Protein AF-0000000068498223 (afdb_homodimer)

Secondary structure (DSSP, 8-state):
-EEEEEEEEEEEETTEEEEEEEEEEEEE-TT-EEEEE-STTSSHHHHHHHHHTSS--SEEEEEETTEE-TT--HHHHHHTTEEEE-SSPPP-TT-BHHHHHHHHHSS---HHHHHHHHHHTT--HHHHTTSBSSTTS-HHHHHHHHHHHHHTS--SEEEEESTTTT--HHHHHHHHHHHHHHHHH---EEEEE---HHHHTT-SEEEEEETTEEEEEEEHHHHHHHHHHHHHSTHHHHHTT-/-EEEEEEEEEEEETTEEEEEEEEEEEEE-TT-EEEEE-STTSSHHHHHHHHHTSS--SEEEEEETTEE-TT--HHHHHHTTEEEE-SSPPP-TT-BHHHHHHHHHSS---HHHHHHHHHHTT--HHHHHTSBSSTTS-HHHHHHHHHHHHHTS--SEEEEESTTTT--HHHHHHHHHHHHHHHHH---EEEEE---HHHHTT-SEEEEEETTEEEEEEEHHHHHHHHHHHHHSTHHHHHTT-

Organism: Clostridioides difficile (strain 630) (NCBI:txid272563)

Radius of gyration: 23.82 Å; Cα contacts (8 Å, |Δi|>4): 983; chains: 2; bounding box: 59×61×57 Å

InterPro domains:
  IPR003439 ABC transporter-like, ATP-binding domain [PF00005] (22-164)
  IPR003439 ABC transporter-like, ATP-binding domain [PS50893] (2-236)
  IPR003593 AAA+ ATPase domain [SM00382] (30-213)
  IPR017871 ABC transporter-like, conserved site [PS00211] (137-151)
  IPR027417 P-loop containing nucleoside triphosphate hydrolase [G3DSA:3.40.50.300] (1-233)
  IPR027417 P-loop containing nucleoside triphosphate hydrolase [SSF52540] (2-225)
  IPR051120 ABC Transporter, Amino Acid and LPS Transport [PTHR45772] (11-223)

Solvent-accessible surface area (backbone atoms only — not comparable to full-atom values): 24951 Å² total; per-residue (Å²): 74,43,36,36,42,48,26,22,30,63,44,82,48,98,93,34,80,45,73,43,32,53,59,34,64,47,77,42,57,68,36,36,36,35,29,40,31,54,53,79,86,11,33,67,67,54,51,53,32,40,74,50,34,78,40,77,65,68,40,61,42,35,29,49,68,85,39,78,48,63,84,44,49,43,67,56,39,38,75,69,17,46,42,78,36,57,74,72,60,84,70,43,84,92,36,29,41,48,56,49,38,25,59,45,43,70,46,92,63,54,71,64,57,54,28,47,41,32,40,40,38,52,38,68,26,82,77,41,36,79,33,54,42,35,86,86,44,52,73,39,54,45,42,33,49,48,50,30,30,56,70,47,30,85,46,51,32,39,38,32,36,41,77,62,60,77,50,31,49,58,38,42,30,33,36,53,49,38,54,52,48,48,48,72,72,38,71,32,19,35,38,34,33,46,67,47,65,74,61,51,69,67,23,54,27,34,34,31,28,42,81,13,26,76,74,46,73,40,41,27,84,66,42,49,60,56,52,49,32,65,23,58,67,62,43,63,65,56,54,73,69,98,74,45,36,35,41,48,27,22,30,64,43,83,49,97,92,34,80,46,74,43,32,53,58,34,63,48,77,44,57,68,36,34,36,35,28,40,32,53,52,81,86,10,33,67,69,54,52,52,32,40,74,50,34,78,41,76,65,70,39,60,41,34,29,50,68,86,38,78,48,62,83,46,48,41,66,56,39,38,75,70,17,44,42,78,37,55,75,72,62,85,69,42,84,92,35,30,40,46,56,49,38,26,60,44,43,73,46,92,61,53,70,64,58,54,28,48,41,32,39,41,37,52,38,68,25,83,76,42,37,80,32,55,43,36,87,87,43,52,72,37,53,45,42,35,51,47,50,29,29,55,69,47,31,87,45,52,33,39,36,31,36,41,77,62,60,78,50,32,49,56,37,40,30,32,35,54,49,39,54,52,48,49,49,73,73,41,69,32,20,37,37,35,35,48,66,48,67,75,60,50,69,66,23,54,26,36,34,31,28,43,81,13,25,75,73,44,73,41,41,27,83,66,42,49,60,56,52,49,33,67,24,59,68,64,43,63,63,56,54,72,70,98

Sequence (484 aa):
MLEIKNLSFNVESNNEELGIINDVSLSFERGKLIVITGPNGGGKSTIAKLIMGIEKATSGQIILDGEDITNLSITERAKKGIGYAFQQPPRIKGMTVENLLTLAHGKPLSTDVCCQYLTDVGLCSKDYLNREVDNSLSGGEMKRIEIATLFARDLKVSIFDEPEAGIDLWSFGKLNESFKKIHEESNQTIIIISHQERILELADEIIVLQDGSVKSHGTKEAILPEIMCQVNSSCELMKDMNMLEIKNLSFNVESNNEELGIINDVSLSFERGKLIVITGPNGGGKSTIAKLIMGIEKATSGQIILDGEDITNLSITERAKKGIGYAFQQPPRIKGMTVENLLTLAHGKPLSTDVCCQYLTDVGLCSKDYLNREVDNSLSGGEMKRIEIATLFARDLKVSIFDEPEAGIDLWSFGKLNESFKKIHEESNQTIIIISHQERILELADEIIVLQDGSVKSHGTKEAILPEIMCQVNSSCELMKDMN

Nearest PDB structures (foldseek):
  4yer-assembly1_A  TM=8.669E-01  e=8.489E-19  Thermotoga maritima MSB8
  4hlu-assembly2_B  TM=8.371E-01  e=6.652E-19  Thermotoga maritima MSB8
  1vpl-assembly1_A-2  TM=8.058E-01  e=7.070E-19  Thermotoga maritima MSB8
  4rvc-assembly1_A  TM=8.492E-01  e=5.976E-18  Geobacillus kaustophilus GBlys
  2yz2-assembly1_A  TM=8.210E-01  e=9.734E-18  Thermotoga maritima MSB8

Structure (mmCIF, N/CA/C/O backbone):
data_AF-0000000068498223-model_v1
#
loop_
_entity.id
_entity.type
_entity.pdbx_description
1 polymer 'ABC-type transport system, ATP-binding protein'
#
loop_
_atom_site.group_PDB
_atom_site.id
_atom_site.type_symbol
_atom_site.label_atom_id
_atom_site.label_alt_id
_atom_site.label_comp_id
_atom_site.label_asym_id
_atom_site.label_entity_id
_atom_site.label_seq_id
_atom_site.pdbx_PDB_ins_code
_atom_site.Cartn_x
_atom_site.Cartn_y
_atom_site.Cartn_z
_atom_site.occupancy
_atom_site.B_iso_or_equiv
_atom_site.auth_seq_id
_atom_site.auth_comp_id
_atom_site.auth_asym_id
_atom_site.auth_atom_id
_atom_site.pdbx_PDB_model_num
ATOM 1 N N . MET A 1 1 ? -5.566 23.609 19 1 89.88 1 MET A N 1
ATOM 2 C CA . MET A 1 1 ? -6.379 22.391 19 1 89.88 1 MET A CA 1
ATOM 3 C C . MET A 1 1 ? -7.328 22.375 17.797 1 89.88 1 MET A C 1
ATOM 5 O O . MET A 1 1 ? -7.848 23.422 17.406 1 89.88 1 MET A O 1
ATOM 9 N N . LEU A 1 2 ? -7.445 21.266 17.094 1 96.81 2 LEU A N 1
ATOM 10 C CA . LEU A 1 2 ? -8.375 21.094 15.992 1 96.81 2 LEU A CA 1
ATOM 11 C C . LEU A 1 2 ? -9.609 20.312 16.438 1 96.81 2 LEU A C 1
ATOM 13 O O . LEU A 1 2 ? -9.492 19.266 17.078 1 96.81 2 LEU A O 1
ATOM 17 N N . GLU A 1 3 ? -10.805 20.906 16.125 1 97.5 3 GLU A N 1
ATOM 18 C CA . GLU A 1 3 ? -12.062 20.25 16.484 1 97.5 3 GLU A CA 1
ATOM 19 C C . GLU A 1 3 ? -13.023 20.203 15.305 1 97.5 3 GLU A C 1
ATOM 21 O O . GLU A 1 3 ? -13.133 21.172 14.555 1 97.5 3 GLU A O 1
ATOM 26 N N . ILE A 1 4 ? -13.602 19.078 15.172 1 97.44 4 ILE A N 1
ATOM 27 C CA . ILE A 1 4 ? -14.672 18.875 14.211 1 97.44 4 ILE A CA 1
ATOM 28 C C . ILE A 1 4 ? -15.992 18.656 14.938 1 97.44 4 ILE A C 1
ATOM 30 O O . ILE A 1 4 ? -16.078 17.766 15.797 1 97.44 4 ILE A O 1
ATOM 34 N N . LYS A 1 5 ? -17.016 19.438 14.586 1 97.62 5 LYS A N 1
ATOM 35 C CA . LYS A 1 5 ? -18.297 19.344 15.273 1 97.62 5 LYS A CA 1
ATOM 36 C C . LYS A 1 5 ? -19.422 19 14.289 1 97.62 5 LYS A C 1
ATOM 38 O O . LYS A 1 5 ? -19.781 19.828 13.445 1 97.62 5 LYS A O 1
ATOM 43 N N . ASN A 1 6 ? -20 17.828 14.539 1 97.75 6 ASN A N 1
ATOM 44 C CA . ASN A 1 6 ? -21.188 17.375 13.797 1 97.75 6 ASN A CA 1
ATOM 45 C C . ASN A 1 6 ? -21 17.594 12.297 1 97.75 6 ASN A C 1
ATOM 47 O O . ASN A 1 6 ? -21.875 18.156 11.633 1 97.75 6 ASN A O 1
ATOM 51 N N . LEU A 1 7 ? -19.922 17.203 11.836 1 97.25 7 LEU A N 1
ATOM 52 C CA . LEU A 1 7 ? -19.562 17.422 10.438 1 97.25 7 LEU A CA 1
ATOM 53 C C . LEU A 1 7 ? -20.25 16.391 9.531 1 97.25 7 LEU A C 1
ATOM 55 O O . LEU A 1 7 ? -20.25 15.195 9.828 1 97.25 7 LEU A O 1
ATOM 59 N N . SER A 1 8 ? -20.859 16.859 8.484 1 97.19 8 SER A N 1
ATOM 60 C CA . SER A 1 8 ? -21.484 16 7.48 1 97.19 8 SER A CA 1
ATOM 61 C C . SER A 1 8 ? -21.078 16.422 6.066 1 97.19 8 SER A C 1
ATOM 63 O O . SER A 1 8 ? -20.797 17.594 5.824 1 97.19 8 SER A O 1
ATOM 65 N N . PHE A 1 9 ? -20.969 15.531 5.203 1 96.81 9 PHE A N 1
ATOM 66 C CA . PHE A 1 9 ? -20.641 15.766 3.803 1 96.81 9 PHE A CA 1
ATOM 67 C C . PHE A 1 9 ? -21.406 14.812 2.898 1 96.81 9 PHE A C 1
ATOM 69 O O . PHE A 1 9 ? -21.25 13.594 2.994 1 96.81 9 PHE A O 1
ATOM 76 N N . ASN A 1 10 ? -22.156 15.359 2.08 1 93.94 10 ASN A N 1
ATOM 77 C CA . ASN A 1 10 ? -22.984 14.617 1.13 1 93.94 10 ASN A CA 1
ATOM 78 C C . ASN A 1 10 ? -22.656 14.992 -0.312 1 93.94 10 ASN A C 1
ATOM 80 O O . ASN A 1 10 ? -22.281 16.125 -0.591 1 93.94 10 ASN A O 1
ATOM 84 N N . VAL A 1 11 ? -22.672 13.969 -1.134 1 89 11 VAL A N 1
ATOM 85 C CA . VAL A 1 11 ? -22.453 14.211 -2.555 1 89 11 VAL A CA 1
ATOM 86 C C . VAL A 1 11 ? -23.719 13.852 -3.342 1 89 11 VAL A C 1
ATOM 88 O O . VAL A 1 11 ? -24.438 12.93 -2.971 1 89 11 VAL A O 1
ATOM 91 N N . GLU A 1 12 ? -23.922 14.633 -4.383 1 82.19 12 GLU A N 1
ATOM 92 C CA . GLU A 1 12 ? -25.078 14.344 -5.242 1 82.19 12 GLU A CA 1
ATOM 93 C C . GLU A 1 12 ? -24.719 13.328 -6.32 1 82.19 12 GLU A C 1
ATOM 95 O O . GLU A 1 12 ? -23.734 13.5 -7.039 1 82.19 12 GLU A O 1
ATOM 100 N N . SER A 1 13 ? -25.156 12.172 -6.23 1 74 13 SER A N 1
ATOM 101 C CA . SER A 1 13 ? -25 11.164 -7.27 1 74 13 SER A CA 1
ATOM 102 C C . SER A 1 13 ? -26.344 10.703 -7.805 1 74 13 SER A C 1
ATOM 104 O O . SER A 1 13 ? -27.172 10.195 -7.051 1 74 13 SER A O 1
ATOM 106 N N . ASN A 1 14 ? -26.406 10.625 -9.188 1 73.12 14 ASN A N 1
ATOM 107 C CA . ASN A 1 14 ? -27.625 10.188 -9.875 1 73.12 14 ASN A CA 1
ATOM 108 C C . ASN A 1 14 ? -28.875 10.703 -9.18 1 73.12 14 ASN A C 1
ATOM 110 O O . ASN A 1 14 ? -29.797 9.938 -8.898 1 73.12 14 ASN A O 1
ATOM 114 N N . ASN A 1 15 ? -28.938 11.961 -8.734 1 75.25 15 ASN A N 1
ATOM 115 C CA . ASN A 1 15 ? -30.094 12.656 -8.164 1 75.25 15 ASN A CA 1
ATOM 116 C C . ASN A 1 15 ? -30.359 12.195 -6.734 1 75.25 15 ASN A C 1
ATOM 118 O O . ASN A 1 15 ? -31.5 12.273 -6.258 1 75.25 15 ASN A O 1
ATOM 122 N N . GLU A 1 16 ? -29.516 11.375 -6.254 1 79.06 16 GLU A N 1
ATOM 123 C CA . GLU A 1 16 ? -29.625 10.992 -4.852 1 79.06 16 GLU A CA 1
ATOM 124 C C . GLU A 1 16 ? -28.438 11.5 -4.047 1 79.06 16 GLU A C 1
ATOM 126 O O . GLU A 1 16 ? -27.328 11.648 -4.586 1 79.06 16 GLU A O 1
ATOM 131 N N . GLU A 1 17 ? -28.844 11.906 -2.854 1 82.44 17 GLU A N 1
ATOM 132 C CA . GLU A 1 17 ? -27.781 12.359 -1.951 1 82.44 17 GLU A CA 1
ATOM 133 C C . GLU A 1 17 ? -27.125 11.188 -1.235 1 82.44 17 GLU A C 1
ATOM 135 O O . GLU A 1 17 ? -27.797 10.383 -0.586 1 82.44 17 GLU A O 1
ATOM 140 N N . LEU A 1 18 ? -25.844 10.977 -1.566 1 85.06 18 LEU A N 1
ATOM 141 C CA . LEU A 1 18 ? -25.078 9.938 -0.892 1 85.06 18 LEU A CA 1
ATOM 142 C C . LEU A 1 18 ? -24.234 10.523 0.236 1 85.06 18 LEU A C 1
ATOM 144 O O . LEU A 1 18 ? -23.438 11.438 0.009 1 85.06 18 LEU A O 1
ATOM 148 N N . GLY A 1 19 ? -24.531 10.109 1.502 1 89.88 19 GLY A N 1
ATOM 149 C CA . GLY A 1 19 ? -23.781 10.57 2.66 1 89.88 19 GLY A CA 1
ATOM 150 C C . GLY A 1 19 ? -22.438 9.891 2.816 1 89.88 19 GLY A C 1
ATOM 151 O O . GLY A 1 19 ? -22.359 8.68 3.041 1 89.88 19 GLY A O 1
ATOM 152 N N . ILE A 1 20 ? -21.391 10.68 2.658 1 92.25 20 ILE A N 1
ATOM 153 C CA . ILE A 1 20 ? -20.047 10.141 2.787 1 92.25 20 ILE A CA 1
ATOM 154 C C . ILE A 1 20 ? -19.562 10.289 4.227 1 92.25 20 ILE A C 1
ATOM 156 O O . ILE A 1 20 ? -18.969 9.367 4.793 1 92.25 20 ILE A O 1
ATOM 160 N N . ILE A 1 21 ? -19.766 11.43 4.805 1 96.38 21 ILE A N 1
ATOM 161 C CA . ILE A 1 21 ? -19.516 11.703 6.215 1 96.38 21 ILE A CA 1
ATOM 162 C C . ILE A 1 21 ? -20.828 12.031 6.922 1 96.38 21 ILE A C 1
ATOM 164 O O . ILE A 1 21 ? -21.594 12.883 6.457 1 96.38 21 ILE A O 1
ATOM 168 N N . ASN A 1 22 ? -21.047 11.344 8.055 1 96.38 22 ASN A N 1
ATOM 169 C CA . ASN A 1 22 ? -22.344 11.469 8.719 1 96.38 22 ASN A CA 1
ATOM 170 C C . ASN A 1 22 ? -22.172 11.922 10.172 1 96.38 22 ASN A C 1
ATOM 172 O O . ASN A 1 22 ? -21.984 11.102 11.062 1 96.38 22 ASN A O 1
ATOM 176 N N . ASP A 1 23 ? -22.312 13.211 10.359 1 96.44 23 ASP A N 1
ATOM 177 C CA . ASP A 1 23 ? -22.391 13.805 11.688 1 96.44 23 ASP A CA 1
ATOM 178 C C . ASP A 1 23 ? -21.203 13.391 12.547 1 96.44 23 ASP A C 1
ATOM 180 O O . ASP A 1 23 ? -21.375 12.883 13.656 1 96.44 23 ASP A O 1
ATOM 184 N N . VAL A 1 24 ? -20.078 13.648 12.062 1 97.25 24 VAL A N 1
ATOM 185 C CA . VAL A 1 24 ? -18.859 13.227 12.734 1 97.25 24 VAL A CA 1
ATOM 186 C C . VAL A 1 24 ? -18.344 14.344 13.633 1 97.25 24 VAL A C 1
ATOM 188 O O . VAL A 1 24 ? -18.25 15.5 13.203 1 97.25 24 VAL A O 1
ATOM 191 N N . SER A 1 25 ? -18.125 14.031 14.859 1 97.81 25 SER A N 1
ATOM 192 C CA . SER A 1 25 ? -17.469 14.938 15.797 1 97.81 25 SER A CA 1
ATOM 193 C C . SER A 1 25 ? -16.156 14.344 16.312 1 97.81 25 SER A C 1
ATOM 195 O O . SER A 1 25 ? -16.125 13.203 16.781 1 97.81 25 SER A O 1
ATOM 197 N N . LEU A 1 26 ? -15.117 15.094 16.156 1 97.31 26 LEU A N 1
ATOM 198 C CA . LEU A 1 26 ? -13.789 14.648 16.547 1 97.31 26 LEU A CA 1
ATOM 199 C C . LEU A 1 26 ? -12.992 15.789 17.172 1 97.31 26 LEU A C 1
ATOM 201 O O . LEU A 1 26 ? -13.203 16.953 16.828 1 97.31 26 LEU A O 1
ATOM 205 N N . SER A 1 27 ? -12.141 15.445 18.031 1 95.69 27 SER A N 1
ATOM 206 C CA . SER A 1 27 ? -11.188 16.391 18.609 1 95.69 27 SER A CA 1
ATOM 207 C C . SER A 1 27 ? -9.758 15.906 18.453 1 95.69 27 SER A C 1
ATOM 209 O O . SER A 1 27 ? -9.469 14.734 18.703 1 95.69 27 SER A O 1
ATOM 211 N N . PHE A 1 28 ? -8.93 16.75 18.031 1 97.06 28 PHE A N 1
ATOM 212 C CA . PHE A 1 28 ? -7.504 16.484 17.859 1 97.06 28 PHE A CA 1
ATOM 213 C C . PHE A 1 28 ? -6.676 17.344 18.812 1 97.06 28 PHE A C 1
ATOM 215 O O . PHE A 1 28 ? -6.559 18.547 18.609 1 97.06 28 PHE A O 1
ATOM 222 N N . GLU A 1 29 ? -6.094 16.703 19.75 1 94.44 29 GLU A N 1
ATOM 223 C CA . GLU A 1 29 ? -5.344 17.453 20.75 1 94.44 29 GLU A CA 1
ATOM 224 C C . GLU A 1 29 ? -4.004 17.922 20.203 1 94.44 29 GLU A C 1
ATOM 226 O O . GLU A 1 29 ? -3.367 17.234 19.406 1 94.44 29 GLU A O 1
ATOM 231 N N . ARG A 1 30 ? -3.59 19.031 20.734 1 93.94 30 ARG A N 1
ATOM 232 C CA . ARG A 1 30 ? -2.316 19.609 20.312 1 93.94 30 ARG A CA 1
ATOM 233 C C . ARG A 1 30 ? -1.152 18.703 20.672 1 93.94 30 ARG A C 1
ATOM 235 O O . ARG A 1 30 ? -1.126 18.125 21.766 1 93.94 30 ARG A O 1
ATOM 242 N N . GLY A 1 31 ? -0.27 18.562 19.719 1 94.88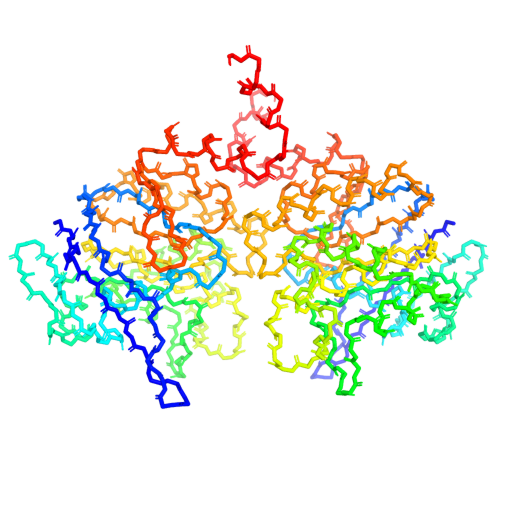 31 GLY A N 1
ATOM 243 C CA . GLY A 1 31 ? 0.96 17.844 19.984 1 94.88 31 GLY A CA 1
ATOM 244 C C . GLY A 1 31 ? 0.792 16.328 19.906 1 94.88 31 GLY A C 1
ATOM 245 O O . GLY A 1 31 ? 1.743 15.586 20.141 1 94.88 31 GLY A O 1
ATOM 246 N N . LYS A 1 32 ? -0.347 15.867 19.594 1 97.12 32 LYS A N 1
ATOM 247 C CA . LYS A 1 32 ? -0.586 14.43 19.531 1 97.12 32 LYS A CA 1
ATOM 248 C C . LYS A 1 32 ? -0.487 13.914 18.109 1 97.12 32 LYS A C 1
ATOM 250 O O . LYS A 1 32 ? -0.678 14.672 17.156 1 97.12 32 LYS A O 1
ATOM 255 N N . LEU A 1 33 ? -0.086 12.719 18.016 1 98.06 33 LEU A N 1
ATOM 256 C CA . LEU A 1 33 ? -0.136 11.984 16.75 1 98.06 33 LEU A CA 1
ATOM 257 C C . LEU A 1 33 ? -1.364 11.078 16.703 1 98.06 33 LEU A C 1
ATOM 259 O O . LEU A 1 33 ? -1.48 10.141 17.484 1 98.06 33 LEU A O 1
ATOM 263 N N . ILE A 1 34 ? -2.264 11.422 15.812 1 98.38 34 ILE A N 1
ATOM 264 C CA . ILE A 1 34 ? -3.514 10.68 15.688 1 98.38 34 ILE A CA 1
ATOM 265 C C . ILE A 1 34 ? -3.539 9.945 14.352 1 98.38 34 ILE A C 1
ATOM 267 O O . ILE A 1 34 ? -3.23 10.523 13.305 1 98.38 34 ILE A O 1
ATOM 271 N N . VAL A 1 35 ? -3.873 8.711 14.359 1 98.25 35 VAL A N 1
ATOM 272 C CA . VAL A 1 35 ? -4 7.938 13.133 1 98.25 35 VAL A CA 1
ATOM 273 C C . VAL A 1 35 ? -5.469 7.613 12.867 1 98.25 35 VAL A C 1
ATOM 275 O O . VAL A 1 35 ? -6.184 7.172 13.773 1 98.25 35 VAL A O 1
ATOM 278 N N . ILE A 1 36 ? -5.91 7.938 11.711 1 97.81 36 ILE A N 1
ATOM 279 C CA . ILE A 1 36 ? -7.246 7.574 11.25 1 97.81 36 ILE A CA 1
ATOM 280 C C . ILE A 1 36 ? -7.168 6.328 10.367 1 97.81 36 ILE A C 1
ATOM 282 O O . ILE A 1 36 ? -6.41 6.293 9.398 1 97.81 36 ILE A O 1
ATOM 286 N N . THR A 1 37 ? -7.902 5.336 10.75 1 96.88 37 THR A N 1
ATOM 287 C CA . THR A 1 37 ? -7.941 4.09 9.992 1 96.88 37 THR A CA 1
ATOM 288 C C . THR A 1 37 ? -9.375 3.598 9.836 1 96.88 37 THR A C 1
ATOM 290 O O . THR A 1 37 ? -10.32 4.27 10.266 1 96.88 37 THR A O 1
ATOM 293 N N . GLY A 1 38 ? -9.539 2.479 9.102 1 94.06 38 GLY A N 1
ATOM 294 C CA . GLY A 1 38 ? -10.852 1.934 8.789 1 94.06 38 GLY A CA 1
ATOM 295 C C . GLY A 1 38 ? -10.938 1.349 7.395 1 94.06 38 GLY A C 1
ATOM 296 O O . GLY A 1 38 ? -9.984 1.443 6.617 1 94.06 38 GLY A O 1
ATOM 297 N N . PRO A 1 39 ? -12.07 0.748 7.117 1 89.62 39 PRO A N 1
ATOM 298 C CA . PRO A 1 39 ? -12.219 0.116 5.805 1 89.62 39 PRO A CA 1
ATOM 299 C C . PRO A 1 39 ? -12.242 1.128 4.664 1 89.62 39 PRO A C 1
ATOM 301 O O . PRO A 1 39 ? -12.5 2.314 4.887 1 89.62 39 PRO A O 1
ATOM 304 N N . ASN A 1 40 ? -11.938 0.613 3.504 1 85.25 40 ASN A N 1
ATOM 305 C CA . ASN A 1 40 ? -12.008 1.476 2.33 1 85.25 40 ASN A CA 1
ATOM 306 C C . ASN A 1 40 ? -13.414 2.051 2.143 1 85.25 40 ASN A C 1
ATOM 308 O O . ASN A 1 40 ? -14.406 1.377 2.416 1 85.25 40 ASN A O 1
ATOM 312 N N . GLY A 1 41 ? -13.438 3.232 1.68 1 85.31 41 GLY A N 1
ATOM 313 C CA . GLY A 1 41 ? -14.719 3.879 1.455 1 85.31 41 GLY A CA 1
ATOM 314 C C . GLY A 1 41 ? -15.344 4.422 2.727 1 85.31 41 GLY A C 1
ATOM 315 O O . GLY A 1 41 ? -16.5 4.871 2.717 1 85.31 41 GLY A O 1
ATOM 316 N N . GLY A 1 42 ? -14.609 4.43 3.762 1 88.31 42 GLY A N 1
ATOM 317 C CA . GLY A 1 42 ? -15.164 4.832 5.047 1 88.31 42 GLY A CA 1
ATOM 318 C C . GLY A 1 42 ? -15.156 6.336 5.25 1 88.31 42 GLY A C 1
ATOM 319 O O . GLY A 1 42 ? -15.688 6.836 6.246 1 88.31 42 GLY A O 1
ATOM 320 N N . GLY A 1 43 ? -14.516 7.051 4.406 1 92.44 43 GLY A N 1
ATOM 321 C CA . GLY A 1 43 ? -14.555 8.5 4.496 1 92.44 43 GLY A CA 1
ATOM 322 C C . GLY A 1 43 ? -13.266 9.102 5.031 1 92.44 43 GLY A C 1
ATOM 323 O O . GLY A 1 43 ? -13.203 10.289 5.336 1 92.44 43 GLY A O 1
ATOM 324 N N . LYS A 1 44 ? -12.266 8.367 5.176 1 94.56 44 LYS A N 1
ATOM 325 C CA . LYS A 1 44 ? -11.016 8.797 5.789 1 94.56 44 LYS A CA 1
ATOM 326 C C . LYS A 1 44 ? -10.398 9.961 5.016 1 94.56 44 LYS A C 1
ATOM 328 O O . LYS A 1 44 ? -10.109 11.016 5.59 1 94.56 44 LYS A O 1
ATOM 333 N N . SER A 1 45 ? -10.266 9.773 3.697 1 93.5 45 SER A N 1
ATOM 334 C CA . SER A 1 45 ? -9.688 10.828 2.869 1 93.5 45 SER A CA 1
ATOM 335 C C . SER A 1 45 ? -10.609 12.039 2.787 1 93.5 45 SER A C 1
ATOM 337 O O . SER A 1 45 ? -10.148 13.18 2.703 1 93.5 45 SER A O 1
ATOM 339 N N . THR A 1 46 ? -11.883 11.758 2.826 1 94.62 46 THR A N 1
ATOM 340 C CA . THR A 1 46 ? -12.859 12.844 2.764 1 94.62 46 THR A CA 1
ATOM 341 C C . THR A 1 46 ? -12.734 13.75 3.984 1 94.62 46 THR A C 1
ATOM 343 O O . THR A 1 46 ? -12.758 14.977 3.855 1 94.62 46 THR A O 1
ATOM 346 N N . ILE A 1 47 ? -12.57 13.172 5.113 1 96.12 47 ILE A N 1
ATOM 347 C CA . ILE A 1 47 ? -12.438 13.969 6.324 1 96.12 47 ILE A CA 1
ATOM 348 C C . ILE A 1 47 ? -11.203 14.859 6.227 1 96.12 47 ILE A C 1
ATOM 350 O O . ILE A 1 47 ? -11.25 16.031 6.582 1 96.12 47 ILE A O 1
ATOM 354 N N . ALA A 1 48 ? -10.094 14.312 5.754 1 95.75 48 ALA A N 1
ATOM 355 C CA . ALA A 1 48 ? -8.859 15.078 5.578 1 95.75 48 ALA A CA 1
ATOM 356 C C . ALA A 1 48 ? -9.078 16.25 4.629 1 95.75 48 ALA A C 1
ATOM 358 O O . ALA A 1 48 ? -8.648 17.375 4.91 1 95.75 48 ALA A O 1
ATOM 359 N N . LYS A 1 49 ? -9.773 15.992 3.584 1 96.06 49 LYS A N 1
ATOM 360 C CA . LYS A 1 49 ? -10.047 17.031 2.594 1 96.06 49 LYS A CA 1
ATOM 361 C C . LYS A 1 49 ? -10.945 18.125 3.17 1 96.06 49 LYS A C 1
ATOM 363 O O . LYS A 1 49 ? -10.805 19.297 2.832 1 96.06 49 LYS A O 1
ATOM 368 N N . LEU A 1 50 ? -11.875 17.672 3.951 1 97.06 50 LEU A N 1
ATOM 369 C CA . LEU A 1 50 ? -12.758 18.641 4.605 1 97.06 50 LEU A CA 1
ATOM 370 C C . L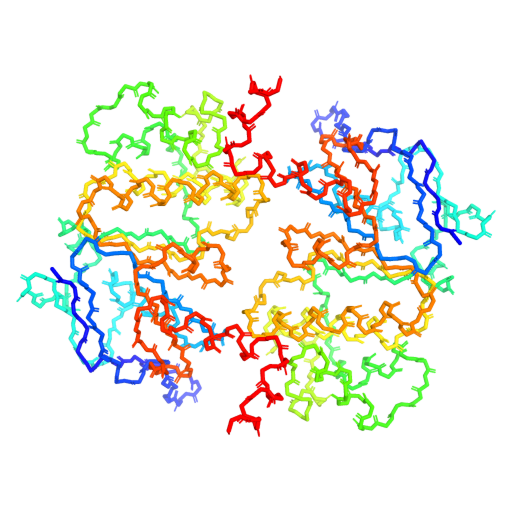EU A 1 50 ? -11.977 19.531 5.566 1 97.06 50 LEU A C 1
ATOM 372 O O . LEU A 1 50 ? -12.18 20.75 5.594 1 97.06 50 LEU A O 1
ATOM 376 N N . ILE A 1 51 ? -11.055 18.922 6.324 1 97.25 51 ILE A N 1
ATOM 377 C CA . ILE A 1 51 ? -10.242 19.688 7.266 1 97.25 51 ILE A CA 1
ATOM 378 C C . ILE A 1 51 ? -9.391 20.703 6.508 1 97.25 51 ILE A C 1
ATOM 380 O O . ILE A 1 51 ? -9.297 21.859 6.914 1 97.25 51 ILE A O 1
ATOM 384 N N . MET A 1 52 ? -8.844 20.297 5.395 1 96.38 52 MET A N 1
ATOM 385 C CA . MET A 1 52 ? -7.965 21.156 4.609 1 96.38 52 MET A CA 1
ATOM 386 C C . MET A 1 52 ? -8.773 22.188 3.828 1 96.38 52 MET A C 1
ATOM 388 O O . MET A 1 52 ? -8.227 23.188 3.359 1 96.38 52 MET A O 1
ATOM 392 N N . GLY A 1 53 ? -10.031 21.891 3.617 1 95.81 53 GLY A N 1
ATOM 393 C CA . GLY A 1 53 ? -10.898 22.812 2.898 1 95.81 53 GLY A CA 1
ATOM 394 C C . GLY A 1 53 ? -10.969 22.531 1.408 1 95.81 53 GLY A C 1
ATOM 395 O O . GLY A 1 53 ? -11.461 23.344 0.637 1 95.81 53 GLY A O 1
ATOM 396 N N . ILE A 1 54 ? -10.43 21.484 1.001 1 94.19 54 ILE A N 1
ATOM 397 C CA . ILE A 1 54 ? -10.508 21.062 -0.393 1 94.19 54 ILE A CA 1
ATOM 398 C C . ILE A 1 54 ? -11.961 20.766 -0.76 1 94.19 54 ILE A C 1
ATOM 400 O O . ILE A 1 54 ? -12.398 21.062 -1.873 1 94.19 54 ILE A O 1
ATOM 404 N N . GLU A 1 55 ? -12.711 20.156 0.162 1 94.25 55 GLU A N 1
ATOM 405 C CA . GLU A 1 55 ? -14.148 19.953 0.066 1 94.25 55 GLU A CA 1
ATOM 406 C C . GLU A 1 55 ? -14.891 20.812 1.096 1 94.25 55 GLU A C 1
ATOM 408 O O . GLU A 1 55 ? -14.375 21.062 2.188 1 94.25 55 GLU A O 1
ATOM 413 N N . LYS A 1 56 ? -16.047 21.203 0.694 1 94.88 56 LYS A N 1
ATOM 414 C CA . LYS A 1 56 ? -16.859 21.984 1.615 1 94.88 56 LYS A CA 1
ATOM 415 C C . LYS A 1 56 ? -17.859 21.094 2.35 1 94.88 56 LYS A C 1
ATOM 417 O O . LYS A 1 56 ? -18.594 20.312 1.723 1 94.88 56 LYS A O 1
ATOM 422 N N . ALA A 1 57 ? -17.891 21.25 3.561 1 96.31 57 ALA A N 1
ATOM 423 C CA . ALA A 1 57 ? -18.812 20.469 4.383 1 96.31 57 ALA A CA 1
ATOM 424 C C . ALA A 1 57 ? -20.266 20.844 4.086 1 96.31 57 ALA A C 1
ATOM 426 O O . ALA A 1 57 ? -20.578 22 3.818 1 96.31 57 ALA A O 1
ATOM 427 N N . THR A 1 58 ? -21.109 19.781 4.094 1 96 58 THR A N 1
ATOM 428 C CA . THR A 1 58 ? -22.547 20.031 3.951 1 96 58 THR A CA 1
ATOM 429 C C . THR A 1 58 ? -23.109 20.672 5.211 1 96 58 THR A C 1
ATOM 431 O O . THR A 1 58 ? -23.953 21.578 5.129 1 96 58 THR A O 1
ATOM 434 N N . SER A 1 59 ? -22.672 20.234 6.316 1 96.94 59 SER A N 1
ATOM 435 C CA . SER A 1 59 ? -23.047 20.812 7.605 1 96.94 59 SER A CA 1
ATOM 436 C C . SER A 1 59 ? -21.984 20.547 8.664 1 96.94 59 SER A C 1
ATOM 438 O O . SER A 1 59 ? -21.062 19.75 8.438 1 96.94 59 SER A O 1
ATOM 440 N N . GLY A 1 60 ? -22.078 21.297 9.742 1 97.62 60 GLY A N 1
ATOM 441 C CA . GLY A 1 60 ? -21.109 21.172 10.82 1 97.62 60 GLY A CA 1
ATOM 442 C C . GLY A 1 60 ? -20.062 22.25 10.82 1 97.62 60 GLY A C 1
ATOM 443 O O . GLY A 1 60 ? -20.203 23.266 10.125 1 97.62 60 GLY A O 1
ATOM 444 N N . GLN A 1 61 ? -19.078 22.016 11.773 1 98.06 61 GLN A N 1
ATOM 445 C CA . GLN A 1 61 ? -18.062 23.062 11.922 1 98.06 61 GLN A CA 1
ATOM 446 C C . GLN A 1 61 ? -16.672 22.453 12.109 1 98.06 61 GLN A C 1
ATOM 448 O O . GLN A 1 61 ? -16.547 21.344 12.633 1 98.06 61 GLN A O 1
ATOM 453 N N . ILE A 1 62 ? -15.758 23.172 11.648 1 98.25 62 ILE A N 1
ATOM 454 C CA . ILE A 1 62 ? -14.352 22.891 11.891 1 98.25 62 ILE A CA 1
ATOM 455 C C . ILE A 1 62 ? -13.703 24.062 12.633 1 98.25 62 ILE A C 1
ATOM 457 O O . ILE A 1 62 ? -13.758 25.203 12.156 1 98.25 62 ILE A O 1
ATOM 461 N N . ILE A 1 63 ? -13.141 23.766 13.758 1 98.19 63 ILE A N 1
ATOM 462 C CA . ILE A 1 63 ? -12.594 24.812 14.625 1 98.19 63 ILE A CA 1
ATOM 463 C C . ILE A 1 63 ? -11.102 24.578 14.844 1 98.19 63 ILE A C 1
ATOM 465 O O . ILE A 1 63 ? -10.688 23.453 15.172 1 98.19 63 ILE A O 1
ATOM 469 N N . LEU A 1 64 ? -10.289 25.594 14.609 1 97.81 64 LEU A N 1
ATOM 470 C CA . LEU A 1 64 ? -8.852 25.562 14.867 1 97.81 64 LEU A CA 1
ATOM 471 C C . LEU A 1 64 ? -8.453 26.625 15.883 1 97.81 64 LEU A C 1
ATOM 473 O O . LEU A 1 64 ? -8.633 27.812 15.641 1 97.81 64 LEU A O 1
ATOM 477 N N . ASP A 1 65 ? -7.953 26.172 16.969 1 96.19 65 ASP A N 1
ATOM 478 C CA . ASP A 1 65 ? -7.547 27.078 18.047 1 96.19 65 ASP A CA 1
ATOM 479 C C . ASP A 1 65 ? -8.672 28.031 18.406 1 96.19 65 ASP A C 1
ATOM 481 O O . ASP A 1 65 ? -8.453 29.25 18.516 1 96.19 65 ASP A O 1
ATOM 485 N N . GLY A 1 66 ? -9.836 27.5 18.438 1 95.31 66 GLY A N 1
ATOM 486 C CA . GLY A 1 66 ? -10.984 28.281 18.875 1 95.31 66 GLY A CA 1
ATOM 487 C C . GLY A 1 66 ? -11.625 29.078 17.766 1 95.31 66 GLY A C 1
ATOM 488 O O . GLY A 1 66 ? -12.688 29.688 17.953 1 95.31 66 GLY A O 1
ATOM 489 N N . GLU A 1 67 ? -11.039 29.141 16.641 1 97.19 67 GLU A N 1
ATOM 490 C CA . GLU A 1 67 ? -11.57 29.891 15.508 1 97.19 67 GLU A CA 1
ATOM 491 C C . GLU A 1 67 ? -12.297 28.969 14.523 1 97.19 67 GLU A C 1
ATOM 493 O O . GLU A 1 67 ? -11.766 27.922 14.148 1 97.19 67 GLU A O 1
ATOM 498 N N . ASP A 1 68 ? -13.477 29.359 14.188 1 98.12 68 ASP A N 1
ATOM 499 C CA . ASP A 1 68 ? -14.227 28.625 13.18 1 98.12 68 ASP A CA 1
ATOM 500 C C . ASP A 1 68 ? -13.633 28.828 11.789 1 98.12 68 ASP A C 1
ATOM 502 O O . ASP A 1 68 ? -13.695 29.922 11.242 1 98.12 68 ASP A O 1
ATOM 506 N N . ILE A 1 69 ? -13.117 27.781 11.219 1 97.69 69 ILE A N 1
ATOM 507 C CA . ILE A 1 69 ? -12.461 27.922 9.922 1 97.69 69 ILE A CA 1
ATOM 508 C C . ILE A 1 69 ? -13.289 27.219 8.844 1 97.69 69 ILE A C 1
ATOM 510 O O . ILE A 1 69 ? -12.797 26.969 7.738 1 97.69 69 ILE A O 1
ATOM 514 N N . THR A 1 70 ? -14.477 26.922 9.086 1 97.56 70 THR A N 1
ATOM 515 C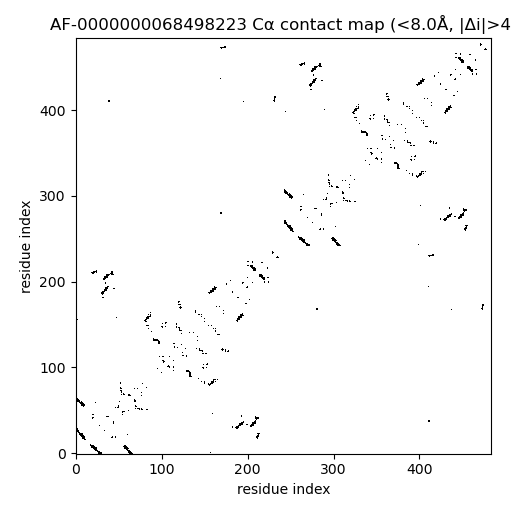 CA . THR A 1 70 ? -15.336 26.109 8.219 1 97.56 70 THR A CA 1
ATOM 516 C C . THR A 1 70 ? -15.438 26.734 6.828 1 97.56 70 THR A C 1
ATOM 518 O O . THR A 1 70 ? -15.438 26.031 5.824 1 97.56 70 THR A O 1
ATOM 521 N N . ASN A 1 71 ? -15.453 28.016 6.82 1 96.56 71 ASN A N 1
ATOM 522 C CA . ASN A 1 71 ? -15.711 28.672 5.547 1 96.56 71 ASN A CA 1
ATOM 523 C C . ASN A 1 71 ? -14.445 29.312 4.98 1 96.56 71 ASN A C 1
ATOM 525 O O . ASN A 1 71 ? -14.5 30.031 3.975 1 96.56 71 ASN A O 1
ATOM 529 N N . LEU A 1 72 ? -13.32 29.094 5.602 1 96.62 72 LEU A N 1
ATOM 530 C CA . LEU A 1 72 ? -12.062 29.625 5.09 1 96.62 72 LEU A CA 1
ATOM 531 C C . LEU A 1 72 ? -11.602 28.844 3.865 1 96.62 72 LEU A C 1
ATOM 533 O O . LEU A 1 72 ? -11.883 27.641 3.75 1 96.62 72 LEU A O 1
ATOM 537 N N . SER A 1 73 ? -10.891 29.484 3.021 1 95.62 73 SER A N 1
ATOM 538 C CA . SER A 1 73 ? -10.344 28.844 1.831 1 95.62 73 SER A CA 1
ATOM 539 C C . SER A 1 73 ? -9.156 27.969 2.18 1 95.62 73 SER A C 1
ATOM 541 O O . SER A 1 73 ? -8.656 28 3.307 1 95.62 73 SER A O 1
ATOM 543 N N . ILE A 1 74 ? -8.75 27.219 1.208 1 94.44 74 ILE A N 1
ATOM 544 C CA . ILE A 1 74 ? -7.586 26.359 1.354 1 94.44 74 ILE A CA 1
ATOM 545 C C . ILE A 1 74 ? -6.367 27.188 1.736 1 94.44 74 ILE A C 1
ATOM 547 O O . ILE A 1 74 ? -5.625 26.828 2.654 1 94.44 74 ILE A O 1
ATOM 551 N N . THR A 1 75 ? -6.219 28.297 1.05 1 94.25 75 THR A N 1
ATOM 552 C CA . THR A 1 75 ? -5.074 29.172 1.271 1 94.25 75 THR A CA 1
ATOM 553 C C . THR A 1 75 ? -5.102 29.75 2.686 1 94.25 75 THR A C 1
ATOM 555 O O . THR A 1 75 ? -4.07 29.781 3.363 1 94.25 75 THR A O 1
ATOM 558 N N . GLU A 1 76 ? -6.23 30.141 3.119 1 96.06 76 GLU A N 1
ATOM 559 C CA . GLU A 1 76 ? -6.367 30.719 4.457 1 96.06 76 GLU A CA 1
ATOM 560 C C . GLU A 1 76 ? -6.066 29.672 5.531 1 96.06 76 GLU A C 1
ATOM 562 O O . GLU A 1 76 ? -5.387 29.969 6.516 1 96.06 76 GLU A O 1
ATOM 567 N N . ARG A 1 77 ? -6.504 28.516 5.289 1 97.06 77 ARG A N 1
ATOM 568 C CA . ARG A 1 77 ? -6.25 27.438 6.242 1 97.06 77 ARG A CA 1
ATOM 569 C C . ARG A 1 77 ? -4.77 27.062 6.27 1 97.06 77 ARG A C 1
ATOM 571 O O . ARG A 1 77 ? -4.219 26.781 7.332 1 97.06 77 ARG A O 1
ATOM 578 N N . ALA A 1 78 ? -4.191 27.109 5.137 1 93.75 78 ALA A N 1
ATOM 579 C CA . ALA A 1 78 ? -2.754 26.859 5.055 1 93.75 78 ALA A CA 1
ATOM 580 C C . ALA A 1 78 ? -1.967 27.906 5.836 1 93.75 78 ALA A C 1
ATOM 582 O O . ALA A 1 78 ? -1.036 27.562 6.574 1 93.75 78 ALA A O 1
ATOM 583 N N . LYS A 1 79 ? -2.344 29.109 5.652 1 93.69 79 LYS A N 1
ATOM 584 C CA . LYS A 1 79 ? -1.68 30.203 6.348 1 93.69 79 LYS A CA 1
ATOM 585 C C . LYS A 1 79 ? -1.868 30.094 7.859 1 93.69 79 LYS A C 1
ATOM 587 O O . LYS A 1 79 ? -1.039 30.578 8.625 1 93.69 79 LYS A O 1
ATOM 592 N N . LYS A 1 80 ? -2.932 29.438 8.195 1 95.69 80 LYS A N 1
ATOM 593 C CA . LYS A 1 80 ? -3.207 29.266 9.625 1 95.69 80 LYS A CA 1
ATOM 594 C C . LYS A 1 80 ? -2.447 28.078 10.195 1 95.69 80 LYS A C 1
ATOM 596 O O . LYS A 1 80 ? -2.572 27.766 11.375 1 95.69 80 LYS A O 1
ATOM 601 N N . GLY A 1 81 ? -1.746 27.375 9.336 1 95.12 81 GLY A N 1
ATOM 602 C CA . GLY A 1 81 ? -0.819 26.375 9.836 1 95.12 81 GLY A CA 1
ATOM 603 C C . GLY A 1 81 ? -1.266 24.953 9.555 1 95.12 81 GLY A C 1
ATOM 604 O O . GLY A 1 81 ? -0.781 24 10.188 1 95.12 81 GLY A O 1
ATOM 605 N N . ILE A 1 82 ? -2.223 24.781 8.688 1 96.62 82 ILE A N 1
ATOM 606 C CA . ILE A 1 82 ? -2.631 23.438 8.312 1 96.62 82 ILE A CA 1
ATOM 607 C C . ILE A 1 82 ? -1.886 23 7.051 1 96.62 82 ILE A C 1
ATOM 609 O O . ILE A 1 82 ? -1.841 23.75 6.066 1 96.62 82 ILE A O 1
ATOM 613 N N . GLY A 1 83 ? -1.168 21.891 7.145 1 95.88 83 GLY A N 1
ATOM 614 C CA . GLY A 1 83 ? -0.515 21.281 5.992 1 95.88 83 GLY A CA 1
ATOM 615 C C . GLY A 1 83 ? -1.124 19.953 5.594 1 95.88 83 GLY A C 1
ATOM 616 O O . GLY A 1 83 ? -1.603 19.203 6.445 1 95.88 83 GLY A O 1
ATOM 617 N N . TYR A 1 84 ? -1.049 19.719 4.316 1 94.75 84 TYR A N 1
ATOM 618 C CA . TYR A 1 84 ? -1.69 18.516 3.781 1 94.75 84 TYR A CA 1
ATOM 619 C C . TYR A 1 84 ? -0.802 17.844 2.746 1 94.75 84 TYR A C 1
ATOM 621 O O . TYR A 1 84 ? -0.333 18.484 1.803 1 94.75 84 TYR A O 1
ATOM 629 N N . ALA A 1 85 ? -0.541 16.562 3.043 1 93.31 85 ALA A N 1
ATOM 630 C CA . ALA A 1 85 ? 0.091 15.703 2.043 1 93.31 85 ALA A CA 1
ATOM 631 C C . ALA A 1 85 ? -0.942 14.82 1.345 1 93.31 85 ALA A C 1
ATOM 633 O O . ALA A 1 85 ? -1.551 13.953 1.973 1 93.31 85 ALA A O 1
ATOM 634 N N . PHE A 1 86 ? -0.995 14.984 0.035 1 87.06 86 PHE A N 1
ATOM 635 C CA . PHE A 1 86 ? -2.027 14.344 -0.769 1 87.06 86 PHE A CA 1
ATOM 636 C C . PHE A 1 86 ? -1.706 12.867 -0.991 1 87.06 86 PHE A C 1
ATOM 638 O O . PHE A 1 86 ? -0.546 12.461 -0.895 1 87.06 86 PHE A O 1
ATOM 645 N N . GLN A 1 87 ? -2.824 12.164 -1.26 1 80.75 87 GLN A N 1
ATOM 646 C CA . GLN A 1 87 ? -2.645 10.773 -1.672 1 80.75 87 GLN A CA 1
ATOM 647 C C . GLN A 1 87 ? -1.88 10.688 -2.988 1 80.75 87 GLN A C 1
ATOM 649 O O . GLN A 1 87 ? -0.957 9.883 -3.125 1 80.75 87 GLN A O 1
ATOM 654 N N . GLN A 1 88 ? -2.221 11.547 -3.836 1 81.38 88 GLN A N 1
ATOM 655 C CA . GLN A 1 88 ? -1.489 11.75 -5.082 1 81.38 88 GLN A CA 1
ATOM 656 C C . GLN A 1 88 ? -0.868 13.148 -5.137 1 81.38 88 GLN A C 1
ATOM 658 O O . GLN A 1 88 ? -1.56 14.133 -5.402 1 81.38 88 GLN A O 1
ATOM 663 N N . PRO A 1 89 ? 0.459 13.188 -4.977 1 85.25 89 PRO A N 1
ATOM 664 C CA . PRO A 1 89 ? 1.117 14.492 -4.926 1 85.25 89 PRO A CA 1
ATOM 665 C C . PRO A 1 89 ? 1.065 15.234 -6.262 1 85.25 89 PRO A C 1
ATOM 667 O O . PRO A 1 89 ? 1.188 14.609 -7.32 1 85.25 89 PRO A O 1
ATOM 670 N N . PRO A 1 90 ? 0.854 16.531 -6.172 1 81.75 90 PRO A N 1
ATOM 671 C CA . PRO A 1 90 ? 0.859 17.312 -7.41 1 81.75 90 PRO A CA 1
ATOM 672 C C . PRO A 1 90 ? 2.252 17.438 -8.023 1 81.75 90 PRO A C 1
ATOM 674 O O . PRO A 1 90 ? 3.25 17.469 -7.301 1 81.75 90 PRO A O 1
ATOM 677 N N . ARG A 1 91 ? 2.27 17.484 -9.273 1 87.56 91 ARG A N 1
ATOM 678 C CA . ARG A 1 91 ? 3.512 17.703 -10.008 1 87.56 91 ARG A CA 1
ATOM 679 C C . ARG A 1 91 ? 3.609 19.125 -10.5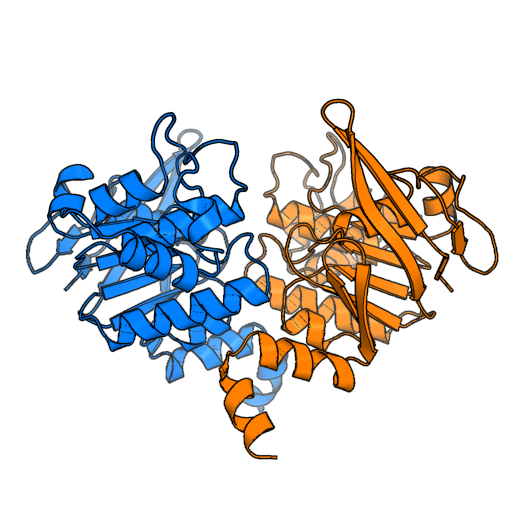16 1 87.56 91 ARG A C 1
ATOM 681 O O . ARG A 1 91 ? 2.619 19.703 -10.977 1 87.56 91 ARG A O 1
ATOM 688 N N . ILE A 1 92 ? 4.715 19.75 -10.266 1 85.94 92 ILE A N 1
ATOM 689 C CA . ILE A 1 92 ? 4.906 21.156 -10.617 1 85.94 92 ILE A CA 1
ATOM 690 C C . ILE A 1 92 ? 6.102 21.297 -11.555 1 85.94 92 ILE A C 1
ATOM 692 O O . ILE A 1 92 ? 7.254 21.203 -11.117 1 85.94 92 ILE A O 1
ATOM 696 N N . LYS A 1 93 ? 5.855 21.656 -12.781 1 86.12 93 LYS A N 1
ATOM 697 C CA . LYS A 1 93 ? 6.922 21.844 -13.766 1 86.12 93 LYS A CA 1
ATOM 698 C C . LYS A 1 93 ? 7.789 23.047 -13.422 1 86.12 93 LYS A C 1
ATOM 700 O O . LYS A 1 93 ? 7.273 24.094 -13.031 1 86.12 93 LYS A O 1
ATOM 705 N N . GLY A 1 94 ? 9.125 22.922 -13.555 1 87.88 94 GLY A N 1
ATOM 706 C CA . GLY A 1 94 ? 10.039 24.031 -13.352 1 87.88 94 GLY A CA 1
ATOM 707 C C . GLY A 1 94 ? 10.422 24.219 -11.898 1 87.88 94 GLY A C 1
ATOM 708 O O . GLY A 1 94 ? 11.211 25.109 -11.57 1 87.88 94 GLY A O 1
ATOM 709 N N . MET A 1 95 ? 9.938 23.484 -11.039 1 90.5 95 MET A N 1
ATOM 710 C CA . MET A 1 95 ? 10.234 23.562 -9.609 1 90.5 95 MET A CA 1
ATOM 711 C C . MET A 1 95 ? 11.203 22.453 -9.195 1 90.5 95 MET A C 1
ATOM 713 O O . MET A 1 95 ? 10.906 21.266 -9.359 1 90.5 95 MET A O 1
ATOM 717 N N . THR A 1 96 ? 12.352 22.891 -8.68 1 92.19 96 THR A N 1
ATOM 718 C CA . THR A 1 96 ? 13.281 21.891 -8.188 1 92.19 96 THR A CA 1
ATOM 719 C C . THR A 1 96 ? 12.906 21.453 -6.773 1 92.19 96 THR A C 1
ATOM 721 O O . THR A 1 96 ? 12.188 22.156 -6.07 1 92.19 96 THR A O 1
ATOM 724 N N . VAL A 1 97 ? 13.406 20.312 -6.414 1 92.31 97 VAL A N 1
ATOM 725 C CA . VAL A 1 97 ? 13.148 19.781 -5.082 1 92.31 97 VAL A CA 1
ATOM 726 C C . VAL A 1 97 ? 13.68 20.75 -4.027 1 92.31 97 VAL A C 1
ATOM 728 O O . VAL A 1 97 ? 12.992 21.062 -3.053 1 92.31 97 VAL A O 1
ATOM 731 N N . GLU A 1 98 ? 14.852 21.266 -4.266 1 91.81 98 GLU A N 1
ATOM 732 C CA . GLU A 1 98 ? 15.461 22.219 -3.34 1 91.81 98 GLU A CA 1
ATOM 733 C C . GLU A 1 98 ? 14.602 23.469 -3.193 1 91.81 98 GLU A C 1
ATOM 735 O O . GLU A 1 98 ? 14.367 23.938 -2.08 1 91.81 98 GLU A O 1
ATOM 740 N N . ASN A 1 99 ? 14.141 23.984 -4.27 1 90.88 99 ASN A N 1
ATOM 741 C CA . ASN A 1 99 ? 13.297 25.188 -4.246 1 90.88 99 ASN A CA 1
ATOM 742 C C . ASN A 1 99 ? 11.977 24.922 -3.531 1 90.88 99 ASN A C 1
ATOM 744 O O . ASN A 1 99 ? 11.484 25.781 -2.797 1 90.88 99 ASN A O 1
ATOM 748 N N . LEU A 1 100 ? 11.477 23.781 -3.785 1 90.19 100 LEU A N 1
ATOM 749 C CA . LEU A 1 100 ? 10.219 23.422 -3.145 1 90.19 100 LEU A CA 1
ATOM 750 C C . LEU A 1 100 ? 10.375 23.359 -1.629 1 90.19 100 LEU A C 1
ATOM 752 O O . LEU A 1 100 ? 9.555 23.922 -0.894 1 90.19 100 LEU A O 1
ATOM 756 N N . LEU A 1 101 ? 11.422 22.75 -1.246 1 91.44 101 LEU A N 1
ATOM 757 C CA . LEU A 1 101 ? 11.695 22.641 0.181 1 91.44 101 LEU A CA 1
ATOM 758 C C . LEU A 1 101 ? 11.922 24.016 0.804 1 91.44 101 LEU A C 1
ATOM 760 O O . LEU A 1 101 ? 11.43 24.297 1.898 1 91.44 101 LEU A O 1
ATOM 764 N N . THR A 1 102 ? 12.625 24.781 0.102 1 89.69 102 THR A N 1
ATOM 765 C CA . THR A 1 102 ? 12.922 26.125 0.586 1 89.69 102 THR A CA 1
ATOM 766 C C . THR A 1 102 ? 11.648 26.969 0.692 1 89.69 102 THR A C 1
ATOM 768 O O . THR A 1 102 ? 11.438 27.656 1.688 1 89.69 102 THR A O 1
ATOM 771 N N . LEU A 1 103 ? 10.883 26.859 -0.291 1 88.06 103 LEU A N 1
ATOM 772 C CA . LEU A 1 103 ? 9.617 27.578 -0.289 1 88.06 103 LEU A CA 1
ATOM 773 C C . LEU A 1 103 ? 8.734 27.141 0.871 1 88.06 103 LEU A C 1
ATOM 775 O O . LEU A 1 103 ? 8.102 27.969 1.527 1 88.06 103 LEU A O 1
ATOM 779 N N . ALA A 1 104 ? 8.719 25.922 1.068 1 87.94 104 ALA A N 1
ATOM 780 C CA . ALA A 1 104 ? 7.906 25.359 2.145 1 87.94 104 ALA A CA 1
ATOM 781 C C . ALA A 1 104 ? 8.391 25.844 3.508 1 87.94 104 ALA A C 1
ATOM 783 O O . ALA A 1 104 ? 7.582 26.172 4.379 1 87.94 104 ALA A O 1
ATOM 784 N N . HIS A 1 105 ? 9.664 25.875 3.703 1 88.19 105 HIS A N 1
ATOM 785 C CA . HIS A 1 105 ? 10.258 26.281 4.973 1 88.19 105 HIS A CA 1
ATOM 786 C C . HIS A 1 105 ? 10.008 27.766 5.246 1 88.19 105 HIS A C 1
ATOM 788 O O . HIS A 1 105 ? 9.938 28.172 6.402 1 88.19 105 HIS A O 1
ATOM 794 N N . GLY A 1 106 ? 9.891 28.547 4.16 1 87.31 106 GLY A N 1
ATOM 795 C CA . GLY A 1 106 ? 9.617 29.969 4.285 1 87.31 106 GLY A CA 1
ATOM 796 C C . GLY A 1 106 ? 10.875 30.812 4.41 1 87.31 106 GLY A C 1
ATOM 797 O O . GLY A 1 106 ? 10.812 32.031 4.445 1 87.31 106 GLY A O 1
ATOM 798 N N . LYS A 1 107 ? 12.031 30.156 4.656 1 86.56 107 LYS A N 1
ATOM 799 C CA . LYS A 1 107 ? 13.336 30.812 4.699 1 86.56 107 LYS A CA 1
ATOM 800 C C . LYS A 1 107 ? 14.375 30.016 3.908 1 86.56 107 LYS A C 1
ATOM 802 O O . LYS A 1 107 ? 14.219 28.812 3.701 1 86.56 107 LYS A O 1
ATOM 807 N N . PRO A 1 108 ? 15.352 30.766 3.498 1 86.5 108 PRO A N 1
ATOM 808 C CA . PRO A 1 108 ? 16.391 30.031 2.768 1 86.5 108 PRO A CA 1
ATOM 809 C C . PRO A 1 108 ? 16.984 28.891 3.582 1 86.5 108 PRO A C 1
ATOM 811 O O . PRO A 1 108 ? 17.219 29.031 4.785 1 86.5 108 PRO A O 1
ATOM 814 N N . LEU A 1 109 ? 17.094 27.797 2.961 1 87.5 109 LEU A N 1
ATOM 815 C CA . LEU A 1 109 ? 17.688 26.625 3.576 1 87.5 109 LEU A CA 1
ATOM 816 C C . LEU A 1 109 ? 19.062 26.344 2.984 1 87.5 109 LEU A C 1
ATOM 818 O O . LEU A 1 109 ? 19.266 26.516 1.781 1 87.5 109 LEU A O 1
ATOM 822 N N . SER A 1 110 ? 19.891 25.906 3.891 1 88.94 110 SER A N 1
ATOM 823 C CA . SER A 1 110 ? 21.141 25.406 3.363 1 88.94 110 SER A CA 1
ATOM 824 C C . SER A 1 110 ? 20.953 24.062 2.658 1 88.94 110 SER A C 1
ATOM 826 O O . SER A 1 110 ? 19.984 23.344 2.941 1 88.94 110 SER A O 1
ATOM 828 N N . THR A 1 111 ? 21.844 23.781 1.811 1 88.69 111 THR A N 1
ATOM 829 C CA . THR A 1 111 ? 21.828 22.516 1.083 1 88.69 111 THR A CA 1
ATOM 830 C C . THR A 1 111 ? 21.844 21.328 2.051 1 88.69 111 THR A C 1
ATOM 832 O O . THR A 1 111 ? 21.156 20.328 1.832 1 88.69 111 THR A O 1
ATOM 835 N N . ASP A 1 112 ? 22.484 21.484 3.1 1 89.06 112 ASP A N 1
ATOM 836 C CA . ASP A 1 112 ? 22.609 20.406 4.074 1 89.06 112 ASP A CA 1
ATOM 837 C C . ASP A 1 112 ? 21.281 20.125 4.758 1 89.06 112 ASP A C 1
ATOM 839 O O . ASP A 1 112 ? 20.953 18.953 5.008 1 89.06 112 ASP A O 1
ATOM 843 N N . VAL A 1 113 ? 20.641 21.141 5.059 1 88.81 113 VAL A N 1
ATOM 844 C CA . VAL A 1 113 ? 19.344 20.969 5.723 1 88.81 113 VAL A CA 1
ATOM 845 C C . VAL A 1 113 ? 18.344 20.344 4.758 1 88.81 113 VAL A C 1
ATOM 847 O O . VAL A 1 113 ? 17.594 19.438 5.145 1 88.81 113 VAL A O 1
ATOM 850 N N . CYS A 1 114 ? 18.406 20.781 3.535 1 89.12 114 CYS A N 1
ATOM 851 C CA . CYS A 1 114 ? 17.562 20.172 2.512 1 89.12 114 CYS A CA 1
ATOM 852 C C . CYS A 1 114 ? 17.859 18.672 2.383 1 89.12 114 CYS A C 1
ATOM 854 O O . CYS A 1 114 ? 16.938 17.859 2.328 1 89.12 114 CYS A O 1
ATOM 856 N N . CYS A 1 115 ? 19.125 18.391 2.404 1 89.12 115 CYS A N 1
ATOM 857 C CA . CYS A 1 115 ? 19.547 17 2.299 1 89.12 115 CYS A CA 1
ATOM 858 C C . CYS A 1 115 ? 19.062 16.188 3.49 1 89.12 115 CYS A C 1
ATOM 860 O O . CYS A 1 115 ? 18.672 15.039 3.338 1 89.12 115 CYS A O 1
ATOM 862 N N . GLN A 1 116 ? 19.047 16.766 4.566 1 88.88 116 GLN A N 1
ATOM 863 C CA . GLN A 1 116 ? 18.594 16.078 5.77 1 88.88 116 GLN A CA 1
ATOM 864 C C . GLN A 1 116 ? 17.125 15.719 5.676 1 88.88 116 GLN A C 1
ATOM 866 O O . GLN A 1 116 ? 16.719 14.602 6.004 1 88.88 116 GLN A O 1
ATOM 871 N N . TYR A 1 117 ? 16.328 16.703 5.23 1 88.62 117 TYR A N 1
ATOM 872 C CA . TYR A 1 117 ? 14.906 16.453 5.082 1 88.62 117 TYR A CA 1
ATOM 873 C C . TYR A 1 117 ? 14.656 15.289 4.129 1 88.62 117 TYR A C 1
ATOM 875 O O . TYR A 1 117 ? 13.789 14.453 4.375 1 88.62 117 TYR A O 1
ATOM 883 N N . LEU A 1 118 ? 15.414 15.234 3.076 1 90.19 118 LEU A N 1
ATOM 884 C CA . LEU A 1 118 ? 15.25 14.18 2.078 1 90.19 118 LEU A CA 1
ATOM 885 C C . LEU A 1 118 ? 15.742 12.844 2.615 1 90.19 118 LEU A C 1
ATOM 887 O O . LEU A 1 118 ? 15.102 11.805 2.391 1 90.19 118 LEU A O 1
ATOM 891 N N . THR A 1 119 ? 16.781 12.859 3.322 1 86.12 119 THR A N 1
ATOM 892 C CA . THR A 1 119 ? 17.312 11.648 3.936 1 86.12 119 THR A CA 1
ATOM 893 C C . THR A 1 119 ? 16.328 11.07 4.949 1 86.12 119 THR A C 1
ATOM 895 O O . THR A 1 119 ? 16.172 9.852 5.047 1 86.12 119 THR A O 1
ATOM 898 N N . ASP A 1 120 ? 15.656 11.938 5.633 1 85.81 120 ASP A N 1
ATOM 899 C CA . ASP A 1 120 ? 14.695 11.539 6.656 1 85.81 120 ASP A CA 1
ATOM 900 C C . ASP A 1 120 ? 13.547 10.734 6.047 1 85.81 120 ASP A C 1
ATOM 902 O O . ASP A 1 120 ? 12.883 9.961 6.742 1 85.81 120 ASP A O 1
ATOM 906 N N . VAL A 1 121 ? 13.328 10.953 4.789 1 86.94 121 VAL A N 1
ATOM 907 C CA . VAL A 1 121 ? 12.242 10.219 4.141 1 86.94 121 VAL A CA 1
ATOM 908 C C . VAL A 1 121 ? 12.82 9.117 3.254 1 86.94 121 VAL A C 1
ATOM 910 O O . VAL A 1 121 ? 12.133 8.602 2.371 1 86.94 121 VAL A O 1
ATOM 913 N N . GLY A 1 122 ? 14.109 8.859 3.363 1 81.75 122 GLY A N 1
ATOM 914 C CA . GLY A 1 122 ? 14.75 7.715 2.732 1 81.75 122 GLY A CA 1
ATOM 915 C C . GLY A 1 122 ? 15.25 8.016 1.332 1 81.75 122 GLY A C 1
ATOM 916 O O . GLY A 1 122 ? 15.383 7.105 0.508 1 81.75 122 GLY A O 1
ATOM 917 N N . LEU A 1 123 ? 15.352 9.219 1.015 1 84.81 123 LEU A N 1
ATOM 918 C CA . LEU A 1 123 ? 15.875 9.57 -0.301 1 84.81 123 LEU A CA 1
ATOM 919 C C . LEU A 1 123 ? 17.359 9.93 -0.216 1 84.81 123 LEU A C 1
ATOM 921 O O . LEU A 1 123 ? 17.812 10.43 0.81 1 84.81 123 LEU A O 1
ATOM 925 N N . CYS A 1 124 ? 18.047 9.438 -1.251 1 72 124 CYS A N 1
ATOM 926 C CA . CYS A 1 124 ? 19.422 9.914 -1.357 1 72 124 CYS A CA 1
ATOM 927 C C . CYS A 1 124 ? 19.453 11.414 -1.642 1 72 124 CYS A C 1
ATOM 929 O O . CYS A 1 124 ? 19.375 11.828 -2.797 1 72 124 CYS A O 1
ATOM 931 N N . SER A 1 125 ? 19.766 12.125 -0.741 1 73 125 SER A N 1
ATOM 932 C CA . SER A 1 125 ? 19.469 13.555 -0.678 1 73 125 SER A CA 1
ATOM 933 C C . SER A 1 125 ? 20.172 14.32 -1.788 1 73 125 SER A C 1
ATOM 935 O O . SER A 1 125 ? 19.531 15.055 -2.547 1 73 125 SER A O 1
ATOM 937 N N . LYS A 1 126 ? 21.438 14.086 -1.99 1 80.12 126 LYS A N 1
ATOM 938 C CA . LYS A 1 126 ? 22.188 14.93 -2.912 1 80.12 126 LYS A CA 1
ATOM 939 C C . LYS A 1 126 ? 21.75 14.711 -4.352 1 80.12 126 LYS A C 1
ATOM 941 O O . LYS A 1 126 ? 21.734 15.648 -5.156 1 80.12 126 LYS A O 1
ATOM 946 N N . ASP A 1 127 ? 21.203 13.609 -4.605 1 83.88 127 ASP A N 1
ATOM 947 C CA . ASP A 1 127 ? 20.828 13.234 -5.965 1 83.88 127 ASP A CA 1
ATOM 948 C C . ASP A 1 127 ? 19.484 13.852 -6.344 1 83.88 127 ASP A C 1
ATOM 950 O O . ASP A 1 127 ? 19.156 13.969 -7.527 1 83.88 127 ASP A O 1
ATOM 954 N N . TYR A 1 128 ? 18.797 14.297 -5.355 1 88.06 128 TYR A N 1
ATOM 955 C CA . TYR A 1 128 ? 17.438 14.711 -5.645 1 88.06 128 TYR A CA 1
ATOM 956 C C . TYR A 1 128 ? 17.297 16.219 -5.613 1 88.06 128 TYR A C 1
ATOM 958 O O . TYR A 1 128 ? 16.344 16.781 -6.152 1 88.06 128 TYR A O 1
ATOM 966 N N . LEU A 1 129 ? 18.219 16.922 -5.074 1 88.88 129 LEU A N 1
ATOM 967 C CA . LEU A 1 129 ? 18.078 18.344 -4.781 1 88.88 129 LEU A CA 1
ATOM 968 C C . LEU A 1 129 ? 17.812 19.141 -6.055 1 88.88 129 LEU A C 1
ATOM 970 O O . LEU A 1 129 ? 16.922 19.984 -6.086 1 88.88 129 LEU A O 1
ATOM 974 N N . ASN A 1 130 ? 18.5 18.766 -7.039 1 88.69 130 ASN A N 1
ATOM 975 C CA . ASN A 1 130 ? 18.422 19.578 -8.258 1 88.69 130 ASN A CA 1
ATOM 976 C C . ASN A 1 130 ? 17.406 18.984 -9.242 1 88.69 130 ASN A C 1
ATOM 978 O O . ASN A 1 130 ? 17.219 19.531 -10.336 1 88.69 130 ASN A O 1
ATOM 982 N N . ARG A 1 131 ? 16.766 18.016 -8.797 1 90.31 131 ARG A N 1
ATOM 983 C CA . ARG A 1 131 ? 15.758 17.422 -9.672 1 90.31 131 ARG A CA 1
ATOM 984 C C . ARG A 1 131 ? 14.469 18.234 -9.656 1 90.31 131 ARG A C 1
ATOM 986 O O . ARG A 1 131 ? 14.148 18.875 -8.648 1 90.31 131 ARG A O 1
ATOM 993 N N . GLU A 1 132 ? 13.82 18.078 -10.797 1 90.56 132 GLU A N 1
ATOM 994 C CA . GLU A 1 132 ? 12.523 18.75 -10.867 1 90.56 132 GLU A CA 1
ATOM 995 C C . GLU A 1 132 ? 11.422 17.859 -10.297 1 90.56 132 GLU A C 1
ATOM 997 O O . GLU A 1 132 ? 11.445 16.641 -10.477 1 90.56 132 GLU A O 1
ATOM 1002 N N . VAL A 1 133 ? 10.453 18.562 -9.68 1 90.19 133 VAL A N 1
ATOM 1003 C CA . VAL A 1 133 ? 9.312 17.859 -9.102 1 90.19 133 VAL A CA 1
ATOM 1004 C C . VAL A 1 133 ? 8.273 17.594 -10.188 1 90.19 133 VAL A C 1
ATOM 1006 O O . VAL A 1 133 ? 7.156 18.109 -10.133 1 90.19 133 VAL A O 1
ATOM 1009 N N . ASP A 1 134 ? 8.656 16.75 -11.164 1 88.88 134 ASP A N 1
ATOM 1010 C CA . ASP A 1 134 ? 7.801 16.453 -12.305 1 88.88 134 ASP A CA 1
ATOM 1011 C C . ASP A 1 134 ? 7.785 14.953 -12.609 1 88.88 134 ASP A C 1
ATOM 1013 O O . ASP A 1 134 ? 7.902 14.125 -11.695 1 88.88 134 ASP A O 1
ATOM 1017 N N . ASN A 1 135 ? 7.508 14.578 -13.836 1 83.75 135 ASN A N 1
ATOM 1018 C CA . ASN A 1 135 ? 7.258 13.188 -14.195 1 83.75 135 ASN A CA 1
ATOM 1019 C C . ASN A 1 135 ? 8.547 12.367 -14.211 1 83.75 135 ASN A C 1
ATOM 1021 O O . ASN A 1 135 ? 8.508 11.148 -14.375 1 83.75 135 ASN A O 1
ATOM 1025 N N . SER A 1 136 ? 9.617 13.062 -13.953 1 83.31 136 SER A N 1
ATOM 1026 C CA . SER A 1 136 ? 10.883 12.336 -13.883 1 83.31 136 SER A CA 1
ATOM 1027 C C . SER A 1 136 ? 11.008 11.586 -12.555 1 83.31 136 SER A C 1
ATOM 1029 O O . SER A 1 136 ? 11.859 10.703 -12.414 1 83.31 136 SER A O 1
ATOM 1031 N N . LEU A 1 137 ? 10.188 11.938 -11.641 1 86.75 137 LEU A N 1
ATOM 1032 C CA . LEU A 1 137 ? 10.18 11.266 -10.344 1 86.75 137 LEU A CA 1
ATOM 1033 C C . LEU A 1 137 ? 9.094 10.195 -10.297 1 86.75 137 LEU A C 1
ATOM 1035 O O . LEU A 1 137 ? 8.008 10.383 -10.844 1 86.75 137 LEU A O 1
ATOM 1039 N N . SER A 1 138 ? 9.43 9.109 -9.664 1 82.62 138 SER A N 1
ATOM 1040 C CA . SER A 1 138 ? 8.422 8.07 -9.461 1 82.62 138 SER A CA 1
ATOM 1041 C C . SER A 1 138 ? 7.363 8.516 -8.461 1 82.62 138 SER A C 1
ATOM 1043 O O . SER A 1 138 ? 7.551 9.508 -7.754 1 82.62 138 SER A O 1
ATOM 1045 N N . GLY A 1 139 ? 6.238 7.797 -8.453 1 82.38 139 GLY A N 1
ATOM 1046 C CA . GLY A 1 139 ? 5.191 8.086 -7.484 1 82.38 139 GLY A CA 1
ATOM 1047 C C . GLY A 1 139 ? 5.676 8.039 -6.051 1 82.38 139 GLY A C 1
ATOM 1048 O O . GLY A 1 139 ? 5.344 8.914 -5.242 1 82.38 139 GLY A O 1
ATOM 1049 N N . GLY A 1 140 ? 6.449 7.055 -5.781 1 84.06 140 GLY A N 1
ATOM 1050 C CA . GLY A 1 140 ? 6.984 6.914 -4.438 1 84.06 140 GLY A CA 1
ATOM 1051 C C . GLY A 1 140 ? 7.953 8.023 -4.062 1 84.06 140 GLY A C 1
ATOM 1052 O O . GLY A 1 140 ? 7.965 8.484 -2.92 1 84.06 140 GLY A O 1
ATOM 1053 N N . GLU A 1 141 ? 8.75 8.375 -5 1 86.44 141 GLU A N 1
ATOM 1054 C CA . GLU A 1 141 ? 9.68 9.477 -4.766 1 86.44 141 GLU A CA 1
ATOM 1055 C C . GLU A 1 141 ? 8.938 10.789 -4.512 1 86.44 141 GLU A C 1
ATOM 1057 O O . GLU A 1 141 ? 9.266 11.523 -3.578 1 86.44 141 GLU A O 1
ATOM 1062 N N . MET A 1 142 ? 7.977 11 -5.367 1 88.69 142 MET A N 1
ATOM 1063 C CA . MET A 1 142 ? 7.172 12.203 -5.23 1 88.69 142 MET A CA 1
ATOM 1064 C C . MET A 1 142 ? 6.496 12.258 -3.863 1 88.69 142 MET A C 1
ATOM 1066 O O . MET A 1 142 ? 6.473 13.312 -3.221 1 88.69 142 MET A O 1
ATOM 1070 N N . LYS A 1 143 ? 6.027 11.188 -3.449 1 89.25 143 LYS A N 1
ATOM 1071 C CA . LYS A 1 143 ? 5.352 11.117 -2.156 1 89.25 143 LYS A CA 1
ATOM 1072 C C . LYS A 1 143 ? 6.316 11.43 -1.015 1 89.25 143 LYS A C 1
ATOM 1074 O O . LYS A 1 143 ? 5.984 12.195 -0.108 1 89.25 143 LYS A O 1
ATOM 1079 N N . ARG A 1 144 ? 7.438 10.922 -1.051 1 90.31 144 ARG A N 1
ATOM 1080 C CA . ARG A 1 144 ? 8.453 11.141 -0.022 1 90.31 144 ARG A CA 1
ATOM 1081 C C . ARG A 1 144 ? 8.898 12.594 0.001 1 90.31 144 ARG A C 1
ATOM 1083 O O . ARG A 1 144 ? 9.102 13.172 1.072 1 90.31 144 ARG A O 1
ATOM 1090 N N . ILE A 1 145 ? 9.008 13.133 -1.169 1 90.75 145 ILE A N 1
ATOM 1091 C CA . ILE A 1 145 ? 9.375 14.547 -1.263 1 90.75 145 ILE A CA 1
ATOM 1092 C C . ILE A 1 145 ? 8.273 15.406 -0.647 1 90.75 145 ILE A C 1
ATOM 1094 O O . ILE A 1 145 ? 8.555 16.344 0.097 1 90.75 145 ILE A O 1
ATOM 1098 N N . GLU A 1 146 ? 7.09 15.078 -0.975 1 91.44 146 GLU A N 1
ATOM 1099 C CA . GLU A 1 146 ? 5.957 15.812 -0.411 1 91.44 146 GLU A CA 1
ATOM 1100 C C . GLU A 1 146 ? 5.969 15.75 1.114 1 91.44 146 GLU A C 1
ATOM 1102 O O . GLU A 1 146 ? 5.762 16.766 1.78 1 91.44 146 GLU A O 1
ATOM 1107 N N . ILE A 1 147 ? 6.199 14.633 1.624 1 92.69 147 ILE A N 1
ATOM 1108 C CA . ILE A 1 147 ? 6.258 14.461 3.07 1 92.69 147 ILE A CA 1
ATOM 1109 C C . ILE A 1 147 ? 7.379 15.32 3.65 1 92.69 147 ILE A C 1
ATOM 1111 O O . ILE A 1 147 ? 7.18 16.016 4.652 1 92.69 147 ILE A O 1
ATOM 1115 N N . ALA A 1 148 ? 8.5 15.312 3.002 1 91.62 148 ALA A N 1
ATOM 1116 C CA . ALA A 1 148 ? 9.633 16.125 3.434 1 91.62 148 ALA A CA 1
ATOM 1117 C C . ALA A 1 148 ? 9.266 17.609 3.459 1 91.62 148 ALA A C 1
ATOM 1119 O O . ALA A 1 148 ? 9.703 18.344 4.344 1 91.62 148 ALA A O 1
ATOM 1120 N N . THR A 1 149 ? 8.5 17.984 2.537 1 91.56 149 THR A N 1
ATOM 1121 C CA . THR A 1 149 ? 8.102 19.391 2.467 1 91.56 149 THR A CA 1
ATOM 1122 C C . THR A 1 149 ? 7.23 19.766 3.666 1 91.56 149 THR A C 1
ATOM 1124 O O . THR A 1 149 ? 7.348 20.875 4.199 1 91.56 149 THR A O 1
ATOM 1127 N N . LEU A 1 150 ? 6.41 18.906 4.062 1 92.5 150 LEU A N 1
ATOM 1128 C CA . LEU A 1 150 ? 5.594 19.172 5.238 1 92.5 150 LEU A CA 1
ATOM 1129 C C . LEU A 1 150 ? 6.445 19.188 6.504 1 92.5 150 LEU A C 1
ATOM 1131 O O . LEU A 1 150 ? 6.203 19.984 7.414 1 92.5 150 LEU A O 1
ATOM 1135 N N . PHE A 1 151 ? 7.441 18.359 6.516 1 91.19 151 PHE A N 1
ATOM 1136 C CA . PHE A 1 151 ? 8.352 18.312 7.648 1 91.19 151 PHE A CA 1
ATOM 1137 C C . PHE A 1 151 ? 9.133 19.625 7.77 1 91.19 151 PHE A C 1
ATOM 1139 O O . PHE A 1 151 ? 9.5 20.031 8.867 1 91.19 151 PHE A O 1
ATOM 1146 N N . ALA A 1 152 ? 9.289 20.234 6.684 1 89.12 152 ALA A N 1
ATOM 1147 C CA . ALA A 1 152 ? 10.086 21.453 6.641 1 89.12 152 ALA A CA 1
ATOM 1148 C C . ALA A 1 152 ? 9.266 22.656 7.078 1 89.12 152 ALA A C 1
ATOM 1150 O O . ALA A 1 152 ? 9.812 23.734 7.348 1 89.12 152 ALA A O 1
ATOM 1151 N N . ARG A 1 153 ? 8.016 22.484 7.145 1 90.94 153 ARG A N 1
ATOM 1152 C CA . ARG A 1 153 ? 7.125 23.594 7.445 1 90.94 153 ARG A CA 1
ATOM 1153 C C . ARG A 1 153 ? 6.84 23.688 8.945 1 90.94 153 ARG A C 1
ATOM 1155 O O . ARG A 1 153 ? 6.848 22.672 9.641 1 90.94 153 ARG A O 1
ATOM 1162 N N . ASP A 1 154 ? 6.668 24.875 9.352 1 88.88 154 ASP A N 1
ATOM 1163 C CA . ASP A 1 154 ? 6.188 25.109 10.711 1 88.88 154 ASP A CA 1
ATOM 1164 C C . ASP A 1 154 ? 4.664 25.078 10.766 1 88.88 154 ASP A C 1
ATOM 1166 O O . ASP A 1 154 ? 4.016 26.109 10.594 1 88.88 154 ASP A O 1
ATOM 1170 N N . LEU A 1 155 ? 4.148 23.922 11.125 1 94.44 155 LEU A N 1
ATOM 1171 C CA . LEU A 1 155 ? 2.707 23.719 11.031 1 94.44 155 LEU A CA 1
ATOM 1172 C C . LEU A 1 155 ? 2.094 23.516 12.406 1 94.44 155 LEU A C 1
ATOM 1174 O O . LEU A 1 155 ? 2.775 23.062 13.336 1 94.44 155 LEU A O 1
ATOM 1178 N N . LYS A 1 156 ? 0.854 23.922 12.508 1 96.25 156 LYS A N 1
ATOM 1179 C CA . LYS A 1 156 ? 0.077 23.562 13.695 1 96.25 156 LYS A CA 1
ATOM 1180 C C . LYS A 1 156 ? -0.512 22.156 13.555 1 96.25 156 LYS A C 1
ATOM 1182 O O . LYS A 1 156 ? -0.544 21.391 14.531 1 96.25 156 LYS A O 1
ATOM 1187 N N . VAL A 1 157 ? -0.995 21.891 12.391 1 97.56 157 VAL A N 1
ATOM 1188 C CA . VAL A 1 157 ? -1.607 20.594 12.078 1 97.56 157 VAL A CA 1
ATOM 1189 C C . VAL A 1 157 ? -1.065 20.078 10.75 1 97.56 157 VAL A C 1
ATOM 1191 O O . VAL A 1 157 ? -1.073 20.797 9.742 1 97.56 157 VAL A O 1
ATOM 1194 N N . SER A 1 158 ? -0.542 18.891 10.75 1 96.88 158 SER A N 1
ATOM 1195 C CA . SER A 1 158 ? -0.143 18.219 9.516 1 96.88 158 SER A CA 1
ATOM 1196 C C . SER A 1 158 ? -0.996 16.969 9.266 1 96.88 158 SER A C 1
ATOM 1198 O O . SER A 1 158 ? -1.23 16.172 10.172 1 96.88 158 SER A O 1
ATOM 1200 N N . ILE A 1 159 ? -1.482 16.891 8.062 1 97.69 159 ILE A N 1
ATOM 1201 C CA . ILE A 1 159 ? -2.314 15.758 7.656 1 97.69 159 ILE A CA 1
ATOM 1202 C C . ILE A 1 159 ? -1.614 14.961 6.555 1 97.69 159 ILE A C 1
ATOM 1204 O O . ILE A 1 159 ? -1.189 15.531 5.547 1 97.69 159 ILE A O 1
ATOM 1208 N N . PHE A 1 160 ? -1.472 13.727 6.789 1 96.81 160 PHE A N 1
ATOM 1209 C CA . PHE A 1 160 ? -0.871 12.828 5.809 1 96.81 160 PHE A CA 1
ATOM 1210 C C . PHE A 1 160 ? -1.871 11.773 5.359 1 96.81 160 PHE A C 1
ATOM 1212 O O . PHE A 1 160 ? -2.379 11 6.18 1 96.81 160 PHE A O 1
ATOM 1219 N N . ASP A 1 161 ? -2.139 11.766 4.082 1 95.06 161 ASP A N 1
ATOM 1220 C CA . ASP A 1 161 ? -3.092 10.812 3.521 1 95.06 161 ASP A CA 1
ATOM 1221 C C . ASP A 1 161 ? -2.371 9.648 2.85 1 95.06 161 ASP A C 1
ATOM 1223 O O . ASP A 1 161 ? -1.927 9.758 1.706 1 95.06 161 ASP A O 1
ATOM 1227 N N . GLU A 1 162 ? -2.297 8.516 3.561 1 92.88 162 GLU A N 1
ATOM 1228 C CA . GLU A 1 162 ? -1.633 7.285 3.141 1 92.88 162 GLU A CA 1
ATOM 1229 C C . GLU A 1 162 ? -0.203 7.559 2.684 1 92.88 162 GLU A C 1
ATOM 1231 O O . GLU A 1 162 ? 0.176 7.199 1.567 1 92.88 162 GLU A O 1
ATOM 1236 N N . PRO A 1 163 ? 0.606 8.047 3.59 1 93 163 PRO A N 1
ATOM 1237 C CA . PRO A 1 163 ? 1.974 8.438 3.234 1 93 163 PRO A CA 1
ATOM 1238 C C . PRO A 1 163 ? 2.844 7.242 2.85 1 93 163 PRO A C 1
ATOM 1240 O O . PRO A 1 163 ? 3.889 7.414 2.217 1 93 163 PRO A O 1
ATOM 1243 N N . GLU A 1 164 ? 2.42 6.074 3.207 1 90.06 164 GLU A N 1
ATOM 1244 C CA . GLU A 1 164 ? 3.229 4.883 2.98 1 90.06 164 GLU A CA 1
ATOM 1245 C C . GLU A 1 164 ? 2.965 4.289 1.599 1 90.06 164 GLU A C 1
ATOM 1247 O O . GLU A 1 164 ? 3.672 3.379 1.162 1 90.06 164 GLU A O 1
ATOM 1252 N N . ALA A 1 165 ? 1.987 4.785 0.898 1 85.56 165 ALA A N 1
ATOM 1253 C CA . ALA A 1 165 ? 1.604 4.207 -0.388 1 85.56 165 ALA A CA 1
ATOM 1254 C C . ALA A 1 165 ? 2.783 4.199 -1.357 1 85.56 165 ALA A C 1
ATOM 1256 O O . ALA A 1 165 ? 3.445 5.223 -1.55 1 85.56 165 ALA A O 1
ATOM 1257 N N . GLY A 1 166 ? 3.045 3.045 -1.936 1 80.69 166 GLY A N 1
ATOM 1258 C CA . GLY A 1 166 ? 4.059 2.922 -2.969 1 80.69 166 GLY A CA 1
ATOM 1259 C C . GLY A 1 166 ? 5.473 2.893 -2.418 1 80.69 166 GLY A C 1
ATOM 1260 O O . GLY A 1 166 ? 6.441 2.959 -3.176 1 80.69 166 GLY A O 1
ATOM 1261 N N . ILE A 1 167 ? 5.566 2.85 -1.158 1 85.44 167 ILE A N 1
ATOM 1262 C CA . ILE A 1 167 ? 6.883 2.879 -0.533 1 85.44 167 ILE A CA 1
ATOM 1263 C C . ILE A 1 167 ? 7.305 1.463 -0.148 1 85.44 167 ILE A C 1
ATOM 1265 O O . ILE A 1 167 ? 6.484 0.673 0.328 1 85.44 167 ILE A O 1
ATOM 1269 N N . ASP A 1 168 ? 8.547 1.126 -0.39 1 88.44 168 ASP A N 1
ATOM 1270 C CA . ASP A 1 168 ? 9.062 -0.193 -0.037 1 88.44 168 ASP A CA 1
ATOM 1271 C C . ASP A 1 168 ? 9.367 -0.283 1.456 1 88.44 168 ASP A C 1
ATOM 1273 O O . ASP A 1 168 ? 9.234 0.706 2.182 1 88.44 168 ASP A O 1
ATOM 1277 N N . LEU A 1 169 ? 9.773 -1.476 1.876 1 87.81 169 LEU A N 1
ATOM 1278 C CA . LEU A 1 169 ? 9.969 -1.76 3.293 1 87.81 169 LEU A CA 1
ATOM 1279 C C . LEU A 1 169 ? 11.094 -0.905 3.869 1 87.81 169 LEU A C 1
ATOM 1281 O O . LEU A 1 169 ? 10.969 -0.377 4.977 1 87.81 169 LEU A O 1
ATOM 1285 N N . TRP A 1 170 ? 12.164 -0.748 3.232 1 84.69 170 TRP A N 1
ATOM 1286 C CA . TRP A 1 170 ? 13.344 -0.012 3.684 1 84.69 170 TRP A CA 1
ATOM 1287 C C . TRP A 1 170 ? 13.031 1.475 3.83 1 84.69 170 TRP A C 1
ATOM 1289 O O . TRP A 1 170 ? 13.32 2.076 4.867 1 84.69 170 TRP A O 1
ATOM 1299 N N . SER A 1 171 ? 12.469 1.982 2.83 1 85.69 171 SER A N 1
ATOM 1300 C CA . SER A 1 171 ? 12.102 3.395 2.871 1 85.69 171 SER A CA 1
ATOM 1301 C C . SER A 1 171 ? 11.016 3.656 3.906 1 85.69 171 SER A C 1
ATOM 1303 O O . SER A 1 171 ? 10.984 4.715 4.531 1 85.69 171 SER A O 1
ATOM 1305 N N . PHE A 1 172 ? 10.18 2.66 4.031 1 87.94 172 PHE A N 1
ATOM 1306 C CA . PHE A 1 172 ? 9.117 2.789 5.02 1 87.94 172 PHE A CA 1
ATOM 1307 C C . PHE A 1 172 ? 9.695 2.889 6.426 1 87.94 172 PHE A C 1
ATOM 1309 O O . PHE A 1 172 ? 9.164 3.619 7.27 1 87.94 172 PHE A O 1
ATOM 1316 N N . GLY A 1 173 ? 10.641 2.107 6.695 1 87.69 173 GLY A N 1
ATOM 1317 C CA . GLY A 1 173 ? 11.305 2.221 7.984 1 87.69 173 GLY A CA 1
ATOM 1318 C C . GLY A 1 173 ? 11.781 3.627 8.289 1 87.69 173 GLY A C 1
ATOM 1319 O O . GLY A 1 173 ? 11.547 4.148 9.383 1 87.69 173 GLY A O 1
ATOM 1320 N N . LYS A 1 174 ? 12.406 4.234 7.363 1 86.94 174 LYS A N 1
ATOM 1321 C CA . LYS A 1 174 ? 12.906 5.598 7.523 1 86.94 174 LYS A CA 1
ATOM 1322 C C . LYS A 1 174 ? 11.758 6.578 7.73 1 86.94 174 LYS A C 1
ATOM 1324 O O . LYS A 1 174 ? 11.852 7.48 8.562 1 86.94 174 LYS A O 1
ATOM 1329 N N . LEU A 1 175 ? 10.789 6.371 6.992 1 89.81 175 LEU A N 1
ATOM 1330 C CA . LEU A 1 175 ? 9.617 7.23 7.117 1 89.81 175 LEU A CA 1
ATOM 1331 C C . LEU A 1 175 ? 9.016 7.125 8.508 1 89.81 175 LEU A C 1
ATOM 1333 O O . LEU A 1 175 ? 8.688 8.141 9.133 1 89.81 175 LEU A O 1
ATOM 1337 N N . ASN A 1 176 ? 8.844 5.922 8.922 1 91.94 176 ASN A N 1
ATOM 1338 C CA . ASN A 1 176 ? 8.305 5.676 10.258 1 91.94 176 ASN A CA 1
ATOM 1339 C C . ASN A 1 176 ? 9.141 6.367 11.336 1 91.94 176 ASN A C 1
ATOM 1341 O O . ASN A 1 176 ? 8.586 6.969 12.258 1 91.94 176 ASN A O 1
ATOM 1345 N N . GLU A 1 177 ? 10.383 6.285 11.172 1 91 177 GLU A N 1
ATOM 1346 C CA . GLU A 1 177 ? 11.289 6.941 12.109 1 91 177 GLU A CA 1
ATOM 1347 C C . GLU A 1 177 ? 11.125 8.453 12.07 1 91 177 GLU A C 1
ATOM 1349 O O . GLU A 1 177 ? 11.18 9.117 13.109 1 91 177 GLU A O 1
ATOM 1354 N N . SER A 1 178 ? 10.977 8.891 10.969 1 91.38 178 SER A N 1
ATOM 1355 C CA . SER A 1 178 ? 10.805 10.328 10.812 1 91.38 178 SER A CA 1
ATOM 1356 C C . SER A 1 178 ? 9.523 10.812 11.484 1 91.38 178 SER A C 1
ATOM 1358 O O . SER A 1 178 ? 9.523 11.852 12.148 1 91.38 178 SER A O 1
ATOM 1360 N N . PHE A 1 179 ? 8.469 10.102 11.312 1 94.5 179 PHE A N 1
ATOM 1361 C CA . PHE A 1 179 ? 7.219 10.445 11.984 1 94.5 179 PHE A CA 1
ATOM 1362 C C . PHE A 1 179 ? 7.402 10.453 13.492 1 94.5 179 PHE A C 1
ATOM 1364 O O . PHE A 1 179 ? 6.918 11.359 14.18 1 94.5 179 PHE A O 1
ATOM 1371 N N . LYS A 1 180 ? 8.094 9.477 13.961 1 93.62 180 LYS A N 1
ATOM 1372 C CA . LYS A 1 180 ? 8.367 9.398 15.391 1 93.62 180 LYS A CA 1
ATOM 1373 C C . LYS A 1 180 ? 9.164 10.609 15.867 1 93.62 180 LYS A C 1
ATOM 1375 O O . LYS A 1 180 ? 8.82 11.227 16.891 1 93.62 180 LYS A O 1
ATOM 1380 N N . LYS A 1 181 ? 10.156 10.914 15.125 1 91.5 181 LYS A N 1
ATOM 1381 C CA . LYS A 1 181 ? 11.031 12.031 15.469 1 91.5 181 LYS A CA 1
ATOM 1382 C C . LYS A 1 181 ? 10.25 13.344 15.508 1 91.5 181 LYS A C 1
ATOM 1384 O O . LYS A 1 181 ? 10.344 14.102 16.484 1 91.5 181 LYS A O 1
ATOM 1389 N N . ILE A 1 182 ? 9.531 13.586 14.523 1 91 182 ILE A N 1
ATOM 1390 C CA . ILE A 1 182 ? 8.766 14.828 14.438 1 91 182 ILE A CA 1
ATOM 1391 C C . ILE A 1 182 ? 7.75 14.883 15.578 1 91 182 ILE A C 1
ATOM 1393 O O . ILE A 1 182 ? 7.547 15.938 16.188 1 91 182 ILE A O 1
ATOM 1397 N N . HIS A 1 183 ? 7.141 13.797 15.844 1 93.44 183 HIS A N 1
ATOM 1398 C CA . HIS A 1 183 ? 6.172 13.711 16.938 1 93.44 183 HIS A CA 1
ATOM 1399 C C . HIS A 1 183 ? 6.812 14.055 18.266 1 93.44 183 HIS A C 1
ATOM 1401 O O . HIS A 1 183 ? 6.219 14.766 19.078 1 93.44 183 HIS A O 1
ATOM 1407 N N . GLU A 1 184 ? 7.98 13.625 18.438 1 92.81 184 GLU A N 1
ATOM 1408 C CA . GLU A 1 184 ? 8.672 13.812 19.703 1 92.81 184 GLU A CA 1
ATOM 1409 C C . GLU A 1 184 ? 9.25 15.219 19.812 1 92.81 184 GLU A C 1
ATOM 1411 O O . GLU A 1 184 ? 9.352 15.766 20.922 1 92.81 184 GLU A O 1
ATOM 1416 N N . GLU A 1 185 ? 9.578 15.773 18.719 1 90.75 185 GLU A N 1
ATOM 1417 C CA . GLU A 1 185 ? 10.359 17 18.766 1 90.75 185 GLU A CA 1
ATOM 1418 C C . GLU A 1 185 ? 9.477 18.219 18.516 1 90.75 185 GLU A C 1
ATOM 1420 O O . GLU A 1 185 ? 9.883 19.359 18.781 1 90.75 185 GLU A O 1
ATOM 1425 N N . SER A 1 186 ? 8.391 17.984 18.016 1 88.12 186 SER A N 1
ATOM 1426 C CA . SER A 1 186 ? 7.551 19.125 17.672 1 88.12 186 SER A CA 1
ATOM 1427 C C . SER A 1 186 ? 6.25 19.109 18.469 1 88.12 186 SER A C 1
ATOM 1429 O O . SER A 1 186 ? 5.898 18.109 19.078 1 88.12 186 SER A O 1
ATOM 1431 N N . ASN A 1 187 ? 5.652 20.312 18.516 1 90.62 187 ASN A N 1
ATOM 1432 C CA . ASN A 1 187 ? 4.352 20.438 19.172 1 90.62 187 ASN A CA 1
ATOM 1433 C C . ASN A 1 187 ? 3.213 20.422 18.156 1 90.62 187 ASN A C 1
ATOM 1435 O O . ASN A 1 187 ? 2.1 20.844 18.453 1 90.62 187 ASN A O 1
ATOM 1439 N N . GLN A 1 188 ? 3.457 19.906 17.078 1 92.81 188 GLN A N 1
ATOM 1440 C CA . GLN A 1 188 ? 2.475 19.859 16 1 92.81 188 GLN A CA 1
ATOM 1441 C C . GLN A 1 188 ? 1.503 18.688 16.188 1 92.81 188 GLN A C 1
ATOM 1443 O O . GLN A 1 188 ? 1.862 17.672 16.781 1 92.81 188 GLN A O 1
ATOM 1448 N N . THR A 1 189 ? 0.281 19.016 15.797 1 96.69 189 THR A N 1
ATOM 1449 C CA . THR A 1 189 ? -0.689 17.938 15.711 1 96.69 189 THR A CA 1
ATOM 1450 C C . THR A 1 189 ? -0.531 17.172 14.398 1 96.69 189 THR A C 1
ATOM 1452 O O . THR A 1 189 ? -0.593 17.75 13.32 1 96.69 189 THR A O 1
ATOM 1455 N N . ILE A 1 190 ? -0.292 15.898 14.531 1 97.44 190 ILE A N 1
ATOM 1456 C CA . ILE A 1 190 ? -0.057 15.094 13.344 1 97.44 190 ILE A CA 1
ATOM 1457 C C . ILE A 1 190 ? -1.226 14.133 13.133 1 97.44 190 ILE A C 1
ATOM 1459 O O . ILE A 1 190 ? -1.582 13.375 14.039 1 97.44 190 ILE A O 1
ATOM 1463 N N . ILE A 1 191 ? -1.847 14.211 11.984 1 98.12 191 ILE A N 1
ATOM 1464 C CA . ILE A 1 191 ? -2.93 13.312 11.602 1 98.12 191 ILE A CA 1
ATOM 1465 C C . ILE A 1 191 ? -2.49 12.445 10.422 1 98.12 191 ILE A C 1
ATOM 1467 O O . ILE A 1 191 ? -2.154 12.969 9.352 1 98.12 191 ILE A O 1
ATOM 1471 N N . ILE A 1 192 ? -2.504 11.172 10.625 1 97.81 192 ILE A N 1
ATOM 1472 C CA . ILE A 1 192 ? -2.104 10.273 9.547 1 97.81 192 ILE A CA 1
ATOM 1473 C C . ILE A 1 192 ? -3.248 9.32 9.219 1 97.81 192 ILE A C 1
ATOM 1475 O O . ILE A 1 192 ? -3.773 8.641 10.102 1 97.81 192 ILE A O 1
ATOM 1479 N N . ILE A 1 193 ? -3.678 9.359 8.016 1 96.88 193 ILE A N 1
ATOM 1480 C CA . ILE A 1 193 ? -4.566 8.312 7.52 1 96.88 193 ILE A CA 1
ATOM 1481 C C . ILE A 1 193 ? -3.744 7.129 7.02 1 96.88 193 ILE A C 1
ATOM 1483 O O . ILE A 1 193 ? -2.936 7.27 6.098 1 96.88 193 ILE A O 1
ATOM 1487 N N . SER A 1 194 ? -3.951 5.992 7.582 1 95.31 194 SER A N 1
ATOM 1488 C CA . SER A 1 194 ? -3.105 4.867 7.191 1 95.31 194 SER A CA 1
ATOM 1489 C C . SER A 1 194 ? -3.76 3.535 7.551 1 95.31 194 SER A C 1
ATOM 1491 O O . SER A 1 194 ? -4.617 3.477 8.438 1 95.31 194 SER A O 1
ATOM 1493 N N . HIS A 1 195 ? -3.281 2.543 6.859 1 91.5 195 HIS A N 1
ATOM 1494 C CA . HIS A 1 195 ? -3.674 1.165 7.129 1 91.5 195 HIS A CA 1
ATOM 1495 C C . HIS A 1 195 ? -2.484 0.334 7.598 1 91.5 195 HIS A C 1
ATOM 1497 O O . HIS A 1 195 ? -2.576 -0.892 7.688 1 91.5 195 HIS A O 1
ATOM 1503 N N . GLN A 1 196 ? -1.461 0.965 7.891 1 90.25 196 GLN A N 1
ATOM 1504 C CA . GLN A 1 196 ? -0.246 0.243 8.258 1 90.25 196 GLN A CA 1
ATOM 1505 C C . GLN A 1 196 ? -0.138 0.079 9.766 1 90.25 196 GLN A C 1
ATOM 1507 O O . GLN A 1 196 ? -0.186 1.062 10.508 1 90.25 196 GLN A O 1
ATOM 1512 N N . GLU A 1 197 ? 0.155 -1.115 10.125 1 89.62 197 GLU A N 1
ATOM 1513 C CA . GLU A 1 197 ? 0.23 -1.42 11.555 1 89.62 197 GLU A CA 1
ATOM 1514 C C . GLU A 1 197 ? 1.345 -0.627 12.227 1 89.62 197 GLU A C 1
ATOM 1516 O O . GLU A 1 197 ? 1.171 -0.13 13.344 1 89.62 197 GLU A O 1
ATOM 1521 N N . ARG A 1 198 ? 2.449 -0.477 11.625 1 89.88 198 ARG A N 1
ATOM 1522 C CA . ARG A 1 198 ? 3.596 0.21 12.211 1 89.88 198 ARG A CA 1
ATOM 1523 C C . ARG A 1 198 ? 3.279 1.678 12.477 1 89.88 198 ARG A C 1
ATOM 1525 O O . ARG A 1 198 ? 3.799 2.268 13.422 1 89.88 198 ARG A O 1
ATOM 1532 N N . ILE A 1 199 ? 2.463 2.217 11.594 1 94.38 199 ILE A N 1
ATOM 1533 C CA . ILE A 1 199 ? 2.07 3.609 11.789 1 94.38 199 ILE A CA 1
ATOM 1534 C C . ILE A 1 199 ? 1.061 3.705 12.93 1 94.38 199 ILE A C 1
ATOM 1536 O O . ILE A 1 199 ? 1.113 4.637 13.734 1 94.38 199 ILE A O 1
ATOM 1540 N N . LEU A 1 200 ? 0.198 2.715 12.992 1 95.81 200 LEU A N 1
ATOM 1541 C CA . LEU A 1 200 ? -0.757 2.668 14.094 1 95.81 200 LEU A CA 1
ATOM 1542 C C . LEU A 1 200 ? -0.036 2.611 15.438 1 95.81 200 LEU A C 1
ATOM 1544 O O . LEU A 1 200 ? -0.496 3.197 16.422 1 95.81 200 LEU A O 1
ATOM 1548 N N . GLU A 1 201 ? 1.06 1.978 15.422 1 94.88 201 GLU A N 1
ATOM 1549 C CA . GLU A 1 201 ? 1.831 1.785 16.641 1 94.88 201 GLU A CA 1
ATOM 1550 C C . GLU A 1 201 ? 2.434 3.1 17.141 1 94.88 201 GLU A C 1
ATOM 1552 O O . GLU A 1 201 ? 2.787 3.23 18.312 1 94.88 201 GLU A O 1
ATOM 1557 N N . LEU A 1 202 ? 2.574 4.031 16.281 1 96 202 LEU A N 1
ATOM 1558 C CA . LEU A 1 202 ? 3.166 5.32 16.641 1 96 202 LEU A CA 1
ATOM 1559 C C . LEU A 1 202 ? 2.119 6.25 17.234 1 96 202 LEU A C 1
ATOM 1561 O O . LEU A 1 202 ? 2.463 7.277 17.828 1 96 202 LEU A O 1
ATOM 1565 N N . ALA A 1 203 ? 0.885 5.906 17.125 1 97.69 203 ALA A N 1
ATOM 1566 C CA . ALA A 1 203 ? -0.203 6.84 17.406 1 97.69 203 ALA A CA 1
ATOM 1567 C C . ALA A 1 203 ? -0.407 7.027 18.906 1 97.69 203 ALA A C 1
ATOM 1569 O O . ALA A 1 203 ? -0.306 6.07 19.672 1 97.69 203 ALA A O 1
ATOM 1570 N N . ASP A 1 204 ? -0.63 8.234 19.297 1 98.12 204 ASP A N 1
ATOM 1571 C CA . ASP A 1 204 ? -1.187 8.469 20.625 1 98.12 204 ASP A CA 1
ATOM 1572 C C . ASP A 1 204 ? -2.646 8.023 20.703 1 98.12 204 ASP A C 1
ATOM 1574 O O . ASP A 1 204 ? -3.074 7.43 21.688 1 98.12 204 ASP A O 1
ATOM 1578 N N . GLU A 1 205 ? -3.316 8.352 19.688 1 98.06 205 GLU A N 1
ATOM 1579 C CA . GLU A 1 205 ? -4.727 7.996 19.562 1 98.06 205 GLU A CA 1
ATOM 1580 C C . GLU A 1 205 ? -5.023 7.434 18.172 1 98.06 205 GLU A C 1
ATOM 1582 O O . GLU A 1 205 ? -4.352 7.773 17.203 1 98.06 205 GLU A O 1
ATOM 1587 N N . ILE A 1 206 ? -6.043 6.609 18.156 1 98 206 ILE A N 1
ATOM 1588 C CA . ILE A 1 206 ? -6.492 6.008 16.906 1 98 206 ILE A CA 1
ATOM 1589 C C . ILE A 1 206 ? -7.988 6.254 16.719 1 98 206 ILE A C 1
ATOM 1591 O O . ILE A 1 206 ? -8.766 6.141 17.672 1 98 206 ILE A O 1
ATOM 1595 N N . ILE A 1 207 ? -8.32 6.648 15.555 1 97.75 207 ILE A N 1
ATOM 1596 C CA . ILE A 1 207 ? -9.711 6.82 15.156 1 97.75 207 ILE A CA 1
ATOM 1597 C C . ILE A 1 207 ? -10.062 5.812 14.062 1 97.75 207 ILE A C 1
ATOM 1599 O O . ILE A 1 207 ? -9.375 5.738 13.039 1 97.75 207 ILE A O 1
ATOM 1603 N N . VAL A 1 208 ? -11.07 5.051 14.289 1 96.88 208 VAL A N 1
ATOM 1604 C CA . VAL A 1 208 ? -11.562 4.125 13.273 1 96.88 208 VAL A CA 1
ATOM 1605 C C . VAL A 1 208 ? -12.82 4.691 12.625 1 96.88 208 VAL A C 1
ATOM 1607 O O . VAL A 1 208 ? -13.844 4.879 13.297 1 96.88 208 VAL A O 1
ATOM 1610 N N . LEU A 1 209 ? -12.711 4.949 11.414 1 96.31 209 LEU A N 1
ATOM 1611 C CA . LEU A 1 209 ? -13.836 5.461 10.641 1 96.31 209 LEU A CA 1
ATOM 1612 C C . LEU A 1 209 ? -14.438 4.367 9.766 1 96.31 209 LEU A C 1
ATOM 1614 O O . LEU A 1 209 ? -13.719 3.676 9.039 1 96.31 209 LEU A O 1
ATOM 1618 N N . GLN A 1 210 ? -15.711 4.25 9.867 1 93.94 210 GLN A N 1
ATOM 1619 C CA . GLN A 1 210 ? -16.438 3.25 9.086 1 93.94 210 GLN A CA 1
ATOM 1620 C C . GLN A 1 210 ? -17.781 3.787 8.625 1 93.94 210 GLN A C 1
ATOM 1622 O O . GLN A 1 210 ? -18.531 4.375 9.406 1 93.94 210 GLN A O 1
ATOM 1627 N N . ASP A 1 211 ? -18.062 3.613 7.371 1 92.25 211 ASP A N 1
ATOM 1628 C CA . ASP A 1 211 ? -19.344 4.008 6.781 1 92.25 211 ASP A CA 1
ATOM 1629 C C . ASP A 1 211 ? -19.672 5.461 7.113 1 92.25 211 ASP A C 1
ATOM 1631 O O . ASP A 1 211 ? -20.797 5.777 7.496 1 92.25 211 ASP A O 1
ATOM 1635 N N . GLY A 1 212 ? -18.641 6.246 7.141 1 94.81 212 GLY A N 1
ATOM 1636 C CA . GLY A 1 212 ? -18.812 7.68 7.293 1 94.81 212 GLY A CA 1
ATOM 1637 C C . GLY A 1 212 ? -18.984 8.109 8.734 1 94.81 212 GLY A C 1
ATOM 1638 O O . GLY A 1 212 ? -19.281 9.273 9.016 1 94.81 212 GLY A O 1
ATOM 1639 N N . SER A 1 213 ? -18.859 7.195 9.609 1 96.44 213 SER A N 1
ATOM 1640 C CA . SER A 1 213 ? -19.031 7.496 11.023 1 96.44 213 SER A CA 1
ATOM 1641 C C . SER A 1 213 ? -17.844 6.977 11.844 1 96.44 213 SER A C 1
ATOM 1643 O O . SER A 1 213 ? -17.109 6.09 11.398 1 96.44 213 SER A O 1
ATOM 1645 N N . VAL A 1 214 ? -17.688 7.578 13.023 1 96.81 214 VAL A N 1
ATOM 1646 C CA . VAL A 1 214 ? -16.625 7.133 13.922 1 96.81 214 VAL A CA 1
ATOM 1647 C C . VAL A 1 214 ? -17.062 5.863 14.648 1 96.81 214 VAL A C 1
ATOM 1649 O O . VAL A 1 214 ? -18.031 5.879 15.414 1 96.81 214 VAL A O 1
ATOM 1652 N N . LYS A 1 215 ? -16.391 4.836 14.438 1 95.31 215 LYS A N 1
ATOM 1653 C CA . LYS A 1 215 ? -16.703 3.566 15.094 1 95.31 215 LYS A CA 1
ATOM 1654 C C . LYS A 1 215 ? -16 3.469 16.453 1 95.31 215 LYS A C 1
ATOM 1656 O O . LYS A 1 215 ? -16.578 2.969 17.422 1 95.31 215 LYS A O 1
ATOM 1661 N N . SER A 1 216 ? -14.805 3.855 16.469 1 95.81 216 SER A N 1
ATOM 1662 C CA . SER A 1 216 ? -14.023 3.828 17.703 1 95.81 216 SER A CA 1
ATOM 1663 C C . SER A 1 216 ? -12.992 4.953 17.734 1 95.81 216 SER A C 1
ATOM 1665 O O . SER A 1 216 ? -12.484 5.359 16.688 1 95.81 216 SER A O 1
ATOM 1667 N N . HIS A 1 217 ? -12.797 5.465 18.859 1 96.81 217 HIS A N 1
ATOM 1668 C CA . HIS A 1 217 ? -11.812 6.508 19.109 1 96.81 217 HIS A CA 1
ATOM 1669 C C . HIS A 1 217 ? -11.227 6.387 20.5 1 96.81 217 HIS A C 1
ATOM 1671 O O . HIS A 1 217 ? -11.961 6.375 21.5 1 96.81 217 HIS A O 1
ATOM 1677 N N . GLY A 1 218 ? -9.945 6.273 20.578 1 97.06 218 GLY A N 1
ATOM 1678 C CA . GLY A 1 218 ? -9.289 6.148 21.859 1 97.06 218 GLY A CA 1
ATOM 1679 C C . GLY A 1 218 ? -7.781 6.031 21.75 1 97.06 218 GLY A C 1
ATOM 1680 O O . GLY A 1 218 ? -7.211 6.27 20.688 1 97.06 218 GLY A O 1
ATOM 1681 N N . THR A 1 219 ? -7.152 5.801 22.875 1 97.56 219 THR A N 1
ATOM 1682 C CA . THR A 1 219 ? -5.703 5.633 22.891 1 97.56 219 THR A CA 1
ATOM 1683 C C . THR A 1 219 ? -5.293 4.402 22.094 1 97.56 219 THR A C 1
ATOM 1685 O O . THR A 1 219 ? -6.098 3.494 21.875 1 97.56 219 THR A O 1
ATOM 1688 N N . LYS A 1 220 ? -4.074 4.449 21.594 1 96.81 220 LYS A N 1
ATOM 1689 C CA . LYS A 1 220 ? -3.543 3.312 20.859 1 96.81 220 LYS A CA 1
ATOM 1690 C C . LYS A 1 220 ? -3.676 2.02 21.656 1 96.81 220 LYS A C 1
ATOM 1692 O O . LYS A 1 220 ? -4.066 0.984 21.109 1 96.81 220 LYS A O 1
ATOM 1697 N N . GLU A 1 221 ? -3.414 2.057 22.953 1 96.75 221 GLU A N 1
ATOM 1698 C CA . GLU A 1 221 ? -3.455 0.882 23.812 1 96.75 221 GLU A CA 1
ATOM 1699 C C . GLU A 1 221 ? -4.863 0.296 23.875 1 96.75 221 GLU A C 1
ATOM 1701 O O . GLU A 1 221 ? -5.031 -0.917 24.016 1 96.75 221 GLU A O 1
ATOM 1706 N N . ALA A 1 222 ? -5.773 1.159 23.734 1 96.12 222 ALA A N 1
ATOM 1707 C CA . ALA A 1 222 ? -7.16 0.724 23.859 1 96.12 222 ALA A CA 1
ATOM 1708 C C . ALA A 1 222 ? -7.695 0.2 22.531 1 96.12 222 ALA A C 1
ATOM 1710 O O . ALA A 1 222 ? -8.406 -0.806 22.5 1 96.12 222 ALA A O 1
ATOM 1711 N N . ILE A 1 223 ? -7.316 0.835 21.469 1 95.94 223 ILE A N 1
ATOM 1712 C CA . ILE A 1 223 ? -7.996 0.604 20.203 1 95.94 223 ILE A CA 1
ATOM 1713 C C . ILE A 1 223 ? -7.234 -0.444 19.391 1 95.94 223 ILE A C 1
ATOM 1715 O O . ILE A 1 223 ? -7.844 -1.271 18.703 1 95.94 223 ILE A O 1
ATOM 1719 N N . LEU A 1 224 ? -5.949 -0.438 19.406 1 94.56 224 LEU A N 1
ATOM 1720 C CA . LEU A 1 224 ? -5.121 -1.268 18.531 1 94.56 224 LEU A CA 1
ATOM 1721 C C . LEU A 1 224 ? -5.418 -2.748 18.75 1 94.56 224 LEU A C 1
ATOM 1723 O O . LEU A 1 224 ? -5.609 -3.496 17.797 1 94.56 224 LEU A O 1
ATOM 1727 N N . PRO A 1 225 ? -5.523 -3.227 20.062 1 92.56 225 PRO A N 1
ATOM 1728 C CA . PRO A 1 225 ? -5.855 -4.641 20.266 1 92.56 225 PRO A CA 1
ATOM 1729 C C . PRO A 1 225 ? -7.211 -5.02 19.688 1 92.56 225 PRO A C 1
ATOM 1731 O O . PRO A 1 225 ? -7.379 -6.133 19.172 1 92.56 225 PRO A O 1
ATOM 1734 N N . GLU A 1 226 ? -8.117 -4.137 19.75 1 91.75 226 GLU A N 1
ATOM 1735 C CA . GLU A 1 226 ? -9.438 -4.391 19.172 1 91.75 226 GLU A CA 1
ATOM 1736 C C . GLU A 1 226 ? -9.367 -4.562 17.656 1 91.75 226 GLU A C 1
ATOM 1738 O O . GLU A 1 226 ? -10 -5.461 17.109 1 91.75 226 GLU A O 1
ATOM 1743 N N . ILE A 1 227 ? -8.625 -3.723 17.062 1 91.19 227 ILE A N 1
ATOM 1744 C CA . ILE A 1 227 ? -8.445 -3.785 15.617 1 91.19 227 ILE A CA 1
ATOM 1745 C C . ILE A 1 227 ? -7.773 -5.102 15.234 1 91.19 227 ILE A C 1
ATOM 1747 O O . ILE A 1 227 ? -8.234 -5.805 14.336 1 91.19 227 ILE A O 1
ATOM 1751 N N . MET A 1 228 ? -6.75 -5.414 15.969 1 88.5 228 MET A N 1
ATOM 1752 C CA . MET A 1 228 ? -5.969 -6.605 15.656 1 88.5 228 MET A CA 1
ATOM 1753 C C . MET A 1 228 ? -6.801 -7.867 15.844 1 88.5 228 MET A C 1
ATOM 1755 O O . MET A 1 228 ? -6.645 -8.844 15.109 1 88.5 228 MET A O 1
ATOM 1759 N N . CYS A 1 229 ? -7.645 -7.848 16.781 1 85.88 229 CYS A N 1
ATOM 1760 C CA . CYS A 1 229 ? -8.547 -8.969 17 1 85.88 229 CYS A CA 1
ATOM 1761 C C . CYS A 1 229 ? -9.5 -9.148 15.828 1 85.88 229 CYS A C 1
ATOM 1763 O O . CYS A 1 229 ? -9.773 -10.273 15.406 1 85.88 229 CYS A O 1
ATOM 1765 N N . GLN A 1 230 ? -9.953 -8.078 15.422 1 82.75 230 GLN A N 1
ATOM 1766 C CA . GLN A 1 230 ? -10.883 -8.125 14.297 1 82.75 230 GLN A CA 1
ATOM 1767 C C . GLN A 1 230 ? -10.188 -8.594 13.023 1 82.75 230 GLN A C 1
ATOM 1769 O O . GLN A 1 230 ? -10.781 -9.305 12.211 1 82.75 230 GLN A O 1
ATOM 1774 N N . VAL A 1 231 ? -9 -8.25 12.969 1 81.62 231 VAL A N 1
ATOM 1775 C CA . VAL A 1 231 ? -8.242 -8.523 11.75 1 81.62 231 VAL A CA 1
ATOM 1776 C C . VAL A 1 231 ? -7.754 -9.969 11.766 1 81.62 231 VAL A C 1
ATOM 1778 O O . VAL A 1 231 ? -7.715 -10.625 10.719 1 81.62 231 VAL A O 1
ATOM 1781 N N . ASN A 1 232 ? -7.207 -10.523 12.945 1 77.56 232 ASN A N 1
ATOM 1782 C CA . ASN A 1 232 ? -6.621 -11.859 13.039 1 77.56 232 ASN A CA 1
ATOM 1783 C C . ASN A 1 232 ? -7.672 -12.906 13.383 1 77.56 232 ASN A C 1
ATOM 1785 O O . ASN A 1 232 ? -7.375 -14.102 13.422 1 77.56 232 ASN A O 1
ATOM 1789 N N . SER A 1 233 ? -8.938 -12.961 12.906 1 62.44 233 SER A N 1
ATOM 1790 C CA . SER A 1 233 ? -10.031 -13.875 13.203 1 62.44 233 SER A CA 1
ATOM 1791 C C . SER A 1 233 ? -9.805 -14.609 14.516 1 62.44 233 SER A C 1
ATOM 1793 O O . SER A 1 233 ? -10.68 -15.328 14.992 1 62.44 233 SER A O 1
ATOM 1795 N N . SER A 1 234 ? -8.617 -14.82 15.141 1 55.81 234 SER A N 1
ATOM 1796 C CA . SER A 1 234 ? -8.344 -15.648 16.312 1 55.81 234 SER A CA 1
ATOM 1797 C C . SER A 1 234 ? -9 -15.086 17.562 1 55.81 234 SER A C 1
ATOM 1799 O O . SER A 1 234 ? -9.039 -15.742 18.609 1 55.81 234 SER A O 1
ATOM 1801 N N . CYS A 1 235 ? -9.328 -13.844 17.688 1 52.44 235 CYS A N 1
ATOM 1802 C CA . CYS A 1 235 ? -9.844 -13.336 18.953 1 52.44 235 CYS A CA 1
ATOM 1803 C C . CYS A 1 235 ? -11.242 -13.867 19.219 1 52.44 235 CYS A C 1
ATOM 1805 O O . CYS A 1 235 ? -11.828 -13.586 20.281 1 52.44 235 CYS A O 1
ATOM 1807 N N . GLU A 1 236 ? -12.008 -14.227 18.281 1 43.41 236 GLU A N 1
ATOM 1808 C CA . GLU A 1 236 ? -13.305 -14.781 18.656 1 43.41 236 GLU A CA 1
ATOM 1809 C C . GLU A 1 236 ? -13.156 -15.844 19.734 1 43.41 236 GLU A C 1
ATOM 1811 O O . GLU A 1 236 ? -14.016 -15.977 20.609 1 43.41 236 GLU A O 1
ATOM 1816 N N . LEU A 1 237 ? -12.18 -16.75 19.703 1 39.56 237 LEU A N 1
ATOM 1817 C CA . LEU A 1 237 ? -12.156 -17.781 20.734 1 39.56 237 LEU A CA 1
ATOM 1818 C C . LEU A 1 237 ? -11.836 -17.156 22.094 1 39.56 237 LEU A C 1
ATOM 1820 O O . LEU A 1 237 ? -12.156 -17.75 23.141 1 39.56 237 LEU A O 1
ATOM 1824 N N . MET A 1 238 ? -11.078 -16.172 22.234 1 34.19 238 MET A N 1
ATOM 1825 C CA . MET A 1 238 ? -10.711 -15.734 23.578 1 34.19 238 MET A CA 1
ATOM 1826 C C . MET A 1 238 ? -11.859 -14.961 24.219 1 34.19 238 MET A C 1
ATOM 1828 O O . MET A 1 238 ? -11.859 -14.734 25.438 1 34.19 238 MET A O 1
ATOM 1832 N N . LYS A 1 239 ? -12.648 -14.258 23.547 1 38.31 239 LYS A N 1
ATOM 1833 C CA . LYS A 1 239 ? -13.75 -13.617 24.266 1 38.31 239 LYS A CA 1
ATOM 1834 C C . LYS A 1 239 ? -14.695 -14.648 24.859 1 38.31 239 LYS A C 1
ATOM 1836 O O . LYS A 1 239 ? -15.438 -14.359 25.797 1 38.31 239 LYS A O 1
ATOM 1841 N N . ASP A 1 240 ? -15 -15.656 24.031 1 34.19 240 ASP A N 1
ATOM 1842 C CA . ASP A 1 240 ? -15.906 -16.609 24.656 1 34.19 240 ASP A CA 1
ATOM 1843 C C . ASP A 1 240 ? -15.25 -17.281 25.859 1 34.19 240 ASP A C 1
ATOM 1845 O O . ASP A 1 240 ? -15.891 -18.047 26.578 1 34.19 240 ASP A O 1
ATOM 1849 N N . MET A 1 241 ? -13.938 -17.25 25.922 1 31.44 241 MET A N 1
ATOM 1850 C CA . MET A 1 241 ? -13.469 -17.891 27.156 1 31.44 241 MET A CA 1
ATOM 1851 C C . MET A 1 241 ? -13.578 -16.938 28.328 1 31.44 241 MET A C 1
ATOM 1853 O O . MET A 1 241 ? -13.359 -17.328 29.484 1 31.44 241 MET A O 1
ATOM 1857 N N . ASN A 1 242 ? -13.609 -15.562 28.125 1 29.36 242 ASN A N 1
ATOM 1858 C CA . ASN A 1 242 ? -14.039 -14.922 29.359 1 29.36 242 ASN A CA 1
ATOM 1859 C C . ASN A 1 242 ? -15.555 -14.82 29.453 1 29.36 242 ASN A C 1
ATOM 1861 O O . ASN A 1 242 ? -16.219 -14.516 28.453 1 29.36 242 ASN A O 1
ATOM 1865 N N . MET B 1 1 ? 8.758 -28.484 -9.75 1 90.06 1 MET B N 1
ATOM 1866 C CA . MET B 1 1 ? 9.711 -27.5 -9.25 1 90.06 1 MET B CA 1
ATOM 1867 C C . MET B 1 1 ? 10 -26.438 -10.297 1 90.06 1 MET B C 1
ATOM 1869 O O . MET B 1 1 ? 10.055 -26.719 -11.492 1 90.06 1 MET B O 1
ATOM 1873 N N . LEU B 1 2 ? 10.031 -25.156 -9.922 1 96.88 2 LEU B N 1
ATOM 1874 C CA . LEU B 1 2 ? 10.367 -24.047 -10.812 1 96.88 2 LEU B CA 1
ATOM 1875 C C . LEU B 1 2 ? 11.805 -23.594 -10.578 1 96.88 2 LEU B C 1
ATOM 1877 O O . LEU B 1 2 ? 12.219 -23.391 -9.438 1 96.88 2 LEU B O 1
ATOM 1881 N N . GLU B 1 3 ? 12.57 -23.5 -11.695 1 97.5 3 GLU B N 1
ATOM 1882 C CA . GLU B 1 3 ? 13.961 -23.062 -11.609 1 97.5 3 GLU B CA 1
ATOM 1883 C C . GLU B 1 3 ? 14.266 -21.969 -12.641 1 97.5 3 GLU B C 1
ATOM 1885 O O . GLU B 1 3 ? 13.812 -22.047 -13.781 1 97.5 3 GLU B O 1
ATOM 1890 N N . ILE B 1 4 ? 14.945 -21.016 -12.164 1 97.44 4 ILE B N 1
ATOM 1891 C CA . ILE B 1 4 ? 15.477 -19.953 -13.023 1 97.44 4 ILE B CA 1
ATOM 1892 C C . ILE B 1 4 ? 17 -20.047 -13.07 1 97.44 4 ILE B C 1
ATOM 1894 O O . ILE B 1 4 ? 17.656 -20.047 -12.023 1 97.44 4 ILE B O 1
ATOM 1898 N N . LYS B 1 5 ? 17.547 -20.078 -14.273 1 97.56 5 LYS B N 1
ATOM 1899 C CA . LYS B 1 5 ? 19 -20.234 -14.43 1 97.56 5 LYS B CA 1
ATOM 1900 C C . LYS B 1 5 ? 19.594 -19.078 -15.219 1 97.56 5 LYS B C 1
ATOM 1902 O O . LYS B 1 5 ? 19.344 -18.953 -16.422 1 97.56 5 LYS B O 1
ATOM 1907 N N . ASN B 1 6 ? 20.469 -18.344 -14.5 1 97.81 6 ASN B N 1
ATOM 1908 C CA . ASN B 1 6 ? 21.234 -17.266 -15.109 1 97.81 6 ASN B CA 1
ATOM 1909 C C . ASN B 1 6 ? 20.359 -16.375 -15.969 1 97.81 6 ASN B C 1
ATOM 1911 O O . ASN B 1 6 ? 20.703 -16.078 -17.125 1 97.81 6 ASN B O 1
ATOM 1915 N N . LEU B 1 7 ? 19.312 -16.016 -15.453 1 97.25 7 LEU B N 1
ATOM 1916 C CA . LEU B 1 7 ? 18.312 -15.242 -16.172 1 97.25 7 LEU B CA 1
ATOM 1917 C C . LEU B 1 7 ? 18.703 -13.766 -16.234 1 97.25 7 LEU B C 1
ATOM 1919 O O . LEU B 1 7 ? 19.109 -13.188 -15.219 1 97.25 7 LEU B O 1
ATOM 1923 N N . SER B 1 8 ? 18.656 -13.188 -17.391 1 97.19 8 SER B N 1
ATOM 1924 C CA . SER B 1 8 ? 18.922 -11.766 -17.594 1 97.19 8 SER B CA 1
ATOM 1925 C C . SER B 1 8 ? 17.844 -11.117 -18.469 1 97.19 8 SER B C 1
ATOM 1927 O O . SER B 1 8 ? 17.234 -11.789 -19.297 1 97.19 8 SER B O 1
ATOM 1929 N N . PHE B 1 9 ? 17.547 -9.922 -18.219 1 96.81 9 PHE B N 1
ATOM 1930 C CA . PHE B 1 9 ? 16.578 -9.141 -18.984 1 96.81 9 PHE B CA 1
ATOM 1931 C C . PHE B 1 9 ? 17.031 -7.695 -19.125 1 96.81 9 PHE B C 1
ATOM 1933 O O . PHE B 1 9 ? 17.203 -6.988 -18.125 1 96.81 9 PHE B O 1
ATOM 1940 N N . ASN B 1 10 ? 17.203 -7.312 -20.297 1 94 10 ASN B N 1
ATOM 1941 C CA . ASN B 1 10 ? 17.641 -5.965 -20.641 1 94 10 ASN B CA 1
ATOM 1942 C C . ASN B 1 10 ? 16.625 -5.246 -21.516 1 94 10 ASN B C 1
ATOM 1944 O O . ASN B 1 10 ? 15.922 -5.883 -22.312 1 94 10 ASN B O 1
ATOM 1948 N N . VAL B 1 11 ? 16.484 -3.979 -21.234 1 88.94 11 VAL B N 1
ATOM 1949 C CA . VAL B 1 11 ? 15.594 -3.17 -22.062 1 88.94 11 VAL B CA 1
ATOM 1950 C C . VAL B 1 11 ? 16.391 -2.094 -22.781 1 88.94 11 VAL B C 1
ATOM 1952 O O . VAL B 1 11 ? 17.391 -1.592 -22.25 1 88.94 11 VAL B O 1
ATOM 1955 N N . GLU B 1 12 ? 15.945 -1.819 -23.984 1 82.19 12 GLU B N 1
ATOM 1956 C CA . GLU B 1 12 ? 16.609 -0.768 -24.75 1 82.19 12 GLU B CA 1
ATOM 1957 C C . GLU B 1 12 ? 16.016 0.604 -24.422 1 82.19 12 GLU B C 1
ATOM 1959 O O . GLU B 1 12 ? 14.805 0.793 -24.469 1 82.19 12 GLU B O 1
ATOM 1964 N N . SER B 1 13 ? 16.672 1.397 -23.75 1 74.25 13 SER B N 1
ATOM 1965 C CA . SER B 1 13 ? 16.281 2.779 -23.5 1 74.25 13 SER B CA 1
ATOM 1966 C C . SER B 1 13 ? 17.312 3.76 -24.062 1 74.25 13 SER B C 1
ATOM 1968 O O . SER B 1 13 ? 18.484 3.73 -23.688 1 74.25 13 SER B O 1
ATOM 1970 N N . ASN B 1 14 ? 16.75 4.82 -24.766 1 73.62 14 ASN B N 1
ATOM 1971 C CA . ASN B 1 14 ? 17.578 5.859 -25.375 1 73.62 14 ASN B CA 1
ATOM 1972 C C . ASN B 1 14 ? 18.859 5.281 -25.938 1 73.62 14 ASN B C 1
ATOM 1974 O O . ASN B 1 14 ? 19.953 5.785 -25.656 1 73.62 14 ASN B O 1
ATOM 1978 N N . ASN B 1 15 ? 18.844 4.141 -26.656 1 75.75 15 ASN B N 1
ATOM 1979 C CA . ASN B 1 15 ? 19.953 3.514 -27.375 1 75.75 15 ASN B CA 1
ATOM 1980 C C . ASN B 1 15 ? 20.938 2.855 -26.406 1 75.75 15 ASN B C 1
ATOM 1982 O O . ASN B 1 15 ? 22.125 2.705 -26.734 1 75.75 15 ASN B O 1
ATOM 1986 N N . GLU B 1 16 ? 20.609 2.877 -25.188 1 79.06 16 GLU B N 1
ATOM 1987 C CA . GLU B 1 16 ? 21.438 2.145 -24.219 1 79.06 16 GLU B CA 1
ATOM 1988 C C . GLU B 1 16 ? 20.656 0.979 -23.609 1 79.06 16 GLU B C 1
ATOM 1990 O O . GLU B 1 16 ? 19.422 1.031 -23.5 1 79.06 16 GLU B O 1
ATOM 1995 N N . GLU B 1 17 ? 21.469 -0.059 -23.453 1 82.5 17 GLU B N 1
ATOM 1996 C CA . GLU B 1 17 ? 20.875 -1.235 -22.828 1 82.5 17 GLU B CA 1
ATOM 1997 C C . GLU B 1 17 ? 20.875 -1.113 -21.312 1 82.5 17 GLU B C 1
ATOM 1999 O O . GLU B 1 17 ? 21.922 -0.906 -20.703 1 82.5 17 GLU B O 1
ATOM 2004 N N . LEU B 1 18 ? 19.672 -1.013 -20.75 1 85 18 LEU B N 1
ATOM 2005 C CA . LEU B 1 18 ? 19.531 -0.97 -19.297 1 85 18 LEU B CA 1
ATOM 2006 C C . LEU B 1 18 ? 19.203 -2.35 -18.75 1 85 18 LEU B C 1
ATOM 2008 O O . LEU B 1 18 ? 18.203 -2.965 -19.156 1 85 18 LEU B O 1
ATOM 2012 N N . GLY B 1 19 ? 20.109 -2.914 -17.906 1 90 19 GLY B N 1
ATOM 2013 C CA . GLY B 1 19 ? 19.891 -4.211 -17.281 1 90 19 GLY B CA 1
ATOM 2014 C C . GLY B 1 19 ? 18.938 -4.16 -16.094 1 90 19 GLY B C 1
ATOM 2015 O O . GLY B 1 19 ? 19.25 -3.541 -15.078 1 90 19 GLY B O 1
ATOM 2016 N N . ILE B 1 20 ? 17.797 -4.793 -16.281 1 92.31 20 ILE B N 1
ATOM 2017 C CA . ILE B 1 20 ? 16.797 -4.809 -15.211 1 92.31 20 ILE B CA 1
ATOM 2018 C C . ILE B 1 20 ? 17 -6.047 -14.344 1 92.31 20 ILE B C 1
ATOM 2020 O O . ILE B 1 20 ? 16.953 -5.965 -13.117 1 92.31 20 ILE B O 1
ATOM 2024 N N . ILE B 1 21 ? 17.188 -7.16 -14.945 1 96.44 21 ILE B N 1
ATOM 2025 C CA . ILE B 1 21 ? 17.547 -8.406 -14.281 1 96.44 21 ILE B CA 1
ATOM 2026 C C . ILE B 1 21 ? 18.938 -8.859 -14.742 1 96.44 21 ILE B C 1
ATOM 2028 O O . ILE B 1 21 ? 19.203 -8.922 -15.938 1 96.44 21 ILE B O 1
ATOM 2032 N N . ASN B 1 22 ? 19.797 -9.172 -13.75 1 96.38 22 ASN B N 1
ATOM 2033 C CA . ASN B 1 22 ? 21.188 -9.461 -14.07 1 96.38 22 ASN B CA 1
ATOM 2034 C C . ASN B 1 22 ? 21.609 -10.836 -13.555 1 96.38 22 ASN B C 1
ATOM 2036 O O . ASN B 1 22 ? 22.031 -10.969 -12.398 1 96.38 22 ASN B O 1
ATOM 2040 N N . ASP B 1 23 ? 21.547 -11.797 -14.445 1 96.44 23 ASP B N 1
ATOM 2041 C CA . ASP B 1 23 ? 22.094 -13.133 -14.203 1 96.44 23 ASP B CA 1
ATOM 2042 C C . ASP B 1 23 ? 21.547 -13.727 -12.906 1 96.44 23 ASP B C 1
ATOM 2044 O O . ASP B 1 23 ? 22.297 -14.141 -12.031 1 96.44 23 ASP B O 1
ATOM 2048 N N . VAL B 1 24 ? 20.297 -13.789 -12.844 1 97.25 24 VAL B N 1
ATOM 2049 C CA . VAL B 1 24 ? 19.625 -14.25 -11.633 1 97.25 24 VAL B CA 1
ATOM 2050 C C . VAL B 1 24 ? 19.344 -15.75 -11.734 1 97.25 24 VAL B C 1
ATOM 2052 O O . VAL B 1 24 ? 18.844 -16.234 -12.75 1 97.25 24 VAL B O 1
ATOM 2055 N N . SER B 1 25 ? 19.781 -16.469 -10.758 1 97.81 25 SER B N 1
ATOM 2056 C CA . SER B 1 25 ? 19.453 -17.875 -10.609 1 97.81 25 SER B CA 1
ATOM 2057 C C . SER B 1 25 ? 18.688 -18.141 -9.32 1 97.81 25 SER B C 1
ATOM 2059 O O . SER B 1 25 ? 19.109 -17.719 -8.242 1 97.81 25 SER B O 1
ATOM 2061 N N . LEU B 1 26 ? 17.562 -18.75 -9.469 1 97.31 26 LEU B N 1
ATOM 2062 C CA . LEU B 1 26 ? 16.672 -19.016 -8.336 1 97.31 26 LEU B CA 1
ATOM 2063 C C . LEU B 1 26 ? 16.016 -20.391 -8.477 1 97.31 26 LEU B C 1
ATOM 2065 O O . LEU B 1 26 ? 15.797 -20.875 -9.586 1 97.31 26 LEU B O 1
ATOM 2069 N N . SER B 1 27 ? 15.766 -20.969 -7.387 1 95.75 27 SER B N 1
ATOM 2070 C CA . SER B 1 27 ? 15.008 -22.203 -7.336 1 95.75 27 SER B CA 1
ATOM 2071 C C . SER B 1 27 ? 13.797 -22.078 -6.414 1 95.75 27 SER B C 1
ATOM 2073 O O . SER B 1 27 ? 13.906 -21.531 -5.316 1 95.75 27 SER B O 1
ATOM 2075 N N . PHE B 1 28 ? 12.703 -22.516 -6.863 1 97.12 28 PHE B N 1
ATOM 2076 C CA . PHE B 1 28 ? 11.453 -22.531 -6.102 1 97.12 28 PHE B CA 1
ATOM 2077 C C . PHE B 1 28 ? 10.984 -23.953 -5.848 1 97.12 28 PHE B C 1
ATOM 2079 O O . PHE B 1 28 ? 10.531 -24.641 -6.766 1 97.12 28 PHE B O 1
ATOM 2086 N N . GLU B 1 29 ? 11.047 -24.312 -4.633 1 94.44 29 GLU B N 1
ATOM 2087 C CA . GLU B 1 29 ? 10.703 -25.688 -4.281 1 94.44 29 GLU B CA 1
ATOM 2088 C C . GLU B 1 29 ? 9.195 -25.906 -4.309 1 94.44 29 GLU B C 1
ATOM 2090 O O . GLU B 1 29 ? 8.43 -25.016 -3.945 1 94.44 29 GLU B O 1
ATOM 2095 N N . ARG B 1 30 ? 8.828 -27.109 -4.652 1 94 30 ARG B N 1
ATOM 2096 C CA . ARG B 1 30 ? 7.41 -27.469 -4.711 1 94 30 ARG B CA 1
ATOM 2097 C C . ARG B 1 30 ? 6.762 -27.359 -3.336 1 94 30 ARG B C 1
ATOM 2099 O O . ARG B 1 30 ? 7.355 -27.781 -2.334 1 94 30 ARG B O 1
ATOM 2106 N N . GLY B 1 31 ? 5.602 -26.781 -3.342 1 94.88 31 GLY B N 1
ATOM 2107 C CA . GLY B 1 31 ? 4.809 -26.75 -2.123 1 94.88 31 GLY B CA 1
ATOM 2108 C C . GLY B 1 31 ? 5.234 -25.656 -1.162 1 94.88 31 GLY B C 1
ATOM 2109 O O . GLY B 1 31 ? 4.68 -25.531 -0.069 1 94.88 31 GLY B O 1
ATOM 2110 N N . LYS B 1 32 ? 6.184 -24.875 -1.499 1 97.12 32 LYS B N 1
ATOM 2111 C CA . LYS B 1 32 ? 6.672 -23.828 -0.604 1 97.12 32 LYS B CA 1
ATOM 2112 C C . LYS B 1 32 ? 6.047 -22.484 -0.945 1 97.12 32 LYS B C 1
ATOM 2114 O O . LYS B 1 32 ? 5.613 -22.266 -2.078 1 97.12 32 LYS B O 1
ATOM 2119 N N . LEU B 1 33 ? 5.902 -21.703 0.042 1 98.12 33 LEU B N 1
ATOM 2120 C CA . LEU B 1 33 ? 5.535 -20.312 -0.114 1 98.12 33 LEU B CA 1
ATOM 2121 C C . LEU B 1 33 ? 6.77 -19.406 -0.05 1 98.12 33 LEU B C 1
ATOM 2123 O O . LEU B 1 33 ? 7.43 -19.328 0.987 1 98.12 33 LEU B O 1
ATOM 2127 N N . ILE B 1 34 ? 7.07 -18.812 -1.167 1 98.38 34 ILE B N 1
ATOM 2128 C CA . ILE B 1 34 ? 8.25 -17.953 -1.271 1 98.38 34 ILE B CA 1
ATOM 2129 C C . ILE B 1 34 ? 7.824 -16.5 -1.459 1 98.38 34 ILE B C 1
ATOM 2131 O O . ILE B 1 34 ? 6.957 -16.203 -2.287 1 98.38 34 ILE B O 1
ATOM 2135 N N . VAL B 1 35 ? 8.383 -15.625 -0.728 1 98.25 35 VAL B N 1
ATOM 2136 C CA . VAL B 1 35 ? 8.094 -14.203 -0.88 1 98.25 35 VAL B CA 1
ATOM 2137 C C . VAL B 1 35 ? 9.32 -13.484 -1.45 1 98.25 35 VAL B C 1
ATOM 2139 O O . VAL B 1 35 ? 10.438 -13.688 -0.978 1 98.25 35 VAL B O 1
ATOM 2142 N N . ILE B 1 36 ? 9.102 -12.766 -2.486 1 97.88 36 ILE B N 1
ATOM 2143 C CA . ILE B 1 36 ? 10.125 -11.914 -3.076 1 97.88 36 ILE B CA 1
ATOM 2144 C C . ILE B 1 36 ? 9.93 -10.469 -2.607 1 97.88 36 ILE B C 1
ATOM 2146 O O . ILE B 1 36 ? 8.836 -9.914 -2.748 1 97.88 36 ILE B O 1
ATOM 2150 N N . THR B 1 37 ? 10.953 -9.938 -2.021 1 96.88 37 THR B N 1
ATOM 2151 C CA . THR B 1 37 ? 10.906 -8.555 -1.54 1 96.88 37 THR B CA 1
ATOM 2152 C C . THR B 1 37 ? 12.188 -7.812 -1.922 1 96.88 37 THR B C 1
ATOM 2154 O O . THR B 1 37 ? 13.055 -8.359 -2.604 1 96.88 37 THR B O 1
ATOM 2157 N N . GLY B 1 38 ? 12.234 -6.504 -1.601 1 94.19 38 GLY B N 1
ATOM 2158 C CA . GLY B 1 38 ? 13.352 -5.637 -1.969 1 94.19 38 GLY B CA 1
ATOM 2159 C C . GLY B 1 38 ? 12.914 -4.227 -2.322 1 94.19 38 GLY B C 1
ATOM 2160 O O . GLY B 1 38 ? 11.719 -3.934 -2.367 1 94.19 38 GLY B O 1
ATOM 2161 N N . PRO B 1 39 ? 13.891 -3.4 -2.545 1 89.69 39 PRO B N 1
ATOM 2162 C CA . PRO B 1 39 ? 13.57 -2.006 -2.852 1 89.69 39 PRO B CA 1
ATOM 2163 C C . PRO B 1 39 ? 12.852 -1.849 -4.191 1 89.69 39 PRO B C 1
ATOM 2165 O O . PRO B 1 39 ? 12.914 -2.74 -5.039 1 89.69 39 PRO B O 1
ATOM 2168 N N . ASN B 1 40 ? 12.172 -0.734 -4.293 1 85.44 40 ASN B N 1
ATOM 2169 C CA . ASN B 1 40 ? 11.516 -0.444 -5.562 1 85.44 40 ASN B CA 1
ATOM 2170 C C . ASN B 1 40 ? 12.523 -0.394 -6.711 1 85.44 40 ASN B C 1
ATOM 2172 O O . ASN B 1 40 ? 13.648 0.063 -6.535 1 85.44 40 ASN B O 1
ATOM 2176 N N . GLY B 1 41 ? 12.07 -0.84 -7.816 1 85.38 41 GLY B N 1
ATOM 2177 C CA . GLY B 1 41 ? 12.938 -0.835 -8.984 1 85.38 41 GLY B CA 1
ATOM 2178 C C . GLY B 1 41 ? 13.938 -1.974 -8.992 1 85.38 41 GLY B C 1
ATOM 2179 O O . GLY B 1 41 ? 14.836 -2.018 -9.836 1 85.38 41 GLY B O 1
ATOM 2180 N N . GLY B 1 42 ? 13.773 -2.883 -8.117 1 88.5 42 GLY B N 1
ATOM 2181 C CA . GLY B 1 42 ? 14.75 -3.955 -7.977 1 88.5 42 GLY B CA 1
ATOM 2182 C C . GLY B 1 42 ? 14.516 -5.098 -8.945 1 88.5 42 GLY B C 1
ATOM 2183 O O . GLY B 1 42 ? 15.32 -6.031 -9.016 1 88.5 42 GLY B O 1
ATOM 2184 N N . GLY B 1 43 ? 13.43 -5.105 -9.617 1 92.56 43 GLY B N 1
ATOM 2185 C CA . GLY B 1 43 ? 13.188 -6.121 -10.633 1 92.56 43 GLY B CA 1
ATOM 2186 C C . GLY B 1 43 ? 12.188 -7.176 -10.195 1 92.56 43 GLY B C 1
ATOM 2187 O O . GLY B 1 43 ? 12.023 -8.195 -10.859 1 92.56 43 GLY B O 1
ATOM 2188 N N . LYS B 1 44 ? 11.555 -7.016 -9.133 1 94.62 44 LYS B N 1
ATOM 2189 C CA . LYS B 1 44 ? 10.648 -8.008 -8.555 1 94.62 44 LYS B CA 1
ATOM 2190 C C . LYS B 1 44 ? 9.516 -8.352 -9.516 1 94.62 44 LYS B C 1
ATOM 2192 O O . LYS B 1 44 ? 9.305 -9.523 -9.836 1 94.62 44 LYS B O 1
ATOM 2197 N N . SER B 1 45 ? 8.844 -7.309 -10.008 1 93.5 45 SER B N 1
ATOM 2198 C CA . SER B 1 45 ? 7.742 -7.535 -10.938 1 93.5 45 SER B CA 1
ATOM 2199 C C . SER B 1 45 ? 8.25 -8.078 -12.266 1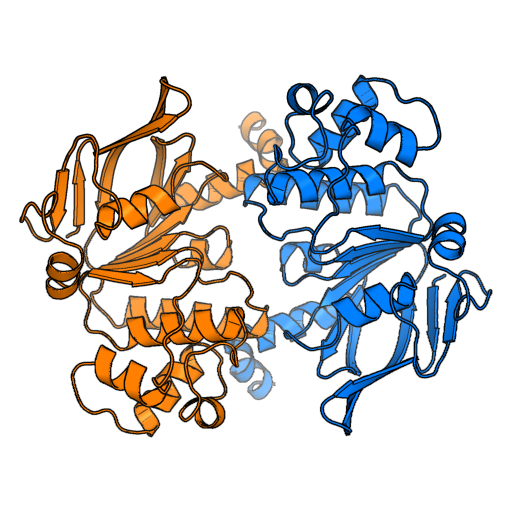 93.5 45 SER B C 1
ATOM 2201 O O . SER B 1 45 ? 7.566 -8.875 -12.922 1 93.5 45 SER B O 1
ATOM 2203 N N . THR B 1 46 ? 9.422 -7.645 -12.633 1 94.62 46 THR B N 1
ATOM 2204 C CA . THR B 1 46 ? 10.008 -8.109 -13.883 1 94.62 46 THR B CA 1
ATOM 2205 C C . THR B 1 46 ? 10.258 -9.617 -13.836 1 94.62 46 THR B C 1
ATOM 2207 O O . THR B 1 46 ? 9.953 -10.328 -14.797 1 94.62 46 THR B O 1
ATOM 2210 N N . ILE B 1 47 ? 10.758 -10.078 -12.75 1 96.12 47 ILE B N 1
ATOM 2211 C CA . ILE B 1 47 ? 11.023 -11.508 -12.633 1 96.12 47 ILE B CA 1
ATOM 2212 C C . ILE B 1 47 ? 9.719 -12.289 -12.758 1 96.12 47 ILE B C 1
ATOM 2214 O O . ILE B 1 47 ? 9.672 -13.32 -13.438 1 96.12 47 ILE B O 1
ATOM 2218 N N . ALA B 1 48 ? 8.664 -11.828 -12.109 1 95.75 48 ALA B N 1
ATOM 2219 C CA . ALA B 1 48 ? 7.355 -12.477 -12.188 1 95.75 48 ALA B CA 1
ATOM 2220 C C . ALA B 1 48 ? 6.859 -12.531 -13.633 1 95.75 48 ALA B C 1
ATOM 2222 O O . ALA B 1 48 ? 6.379 -13.57 -14.094 1 95.75 48 ALA B O 1
ATOM 2223 N N . LYS B 1 49 ? 7.035 -11.453 -14.312 1 96 49 LYS B N 1
ATOM 2224 C CA . LYS B 1 49 ? 6.602 -11.367 -15.703 1 96 49 LYS B CA 1
ATOM 2225 C C . LYS B 1 49 ? 7.414 -12.312 -16.594 1 96 49 LYS B C 1
ATOM 2227 O O . LYS B 1 49 ? 6.887 -12.883 -17.547 1 96 49 LYS B O 1
ATOM 2232 N N . LEU B 1 50 ? 8.664 -12.383 -16.281 1 97 50 LEU B N 1
ATOM 2233 C CA . LEU B 1 50 ? 9.523 -13.305 -17.031 1 97 50 LEU B CA 1
ATOM 2234 C C . LEU B 1 50 ? 9.094 -14.75 -16.812 1 97 50 LEU B C 1
ATOM 2236 O O . LEU B 1 50 ? 9.016 -15.531 -17.766 1 97 50 LEU B O 1
ATOM 2240 N N . ILE B 1 51 ? 8.766 -15.094 -15.555 1 97.25 51 ILE B N 1
ATOM 2241 C CA . ILE B 1 51 ? 8.328 -16.438 -15.234 1 97.25 51 ILE B CA 1
ATOM 2242 C C . ILE B 1 51 ? 7.031 -16.75 -15.977 1 97.25 51 ILE B C 1
ATOM 2244 O O . ILE B 1 51 ? 6.883 -17.844 -16.547 1 97.25 51 ILE B O 1
ATOM 2248 N N . MET B 1 52 ? 6.129 -15.805 -16.031 1 96.31 52 MET B N 1
ATOM 2249 C CA . MET B 1 52 ? 4.832 -16 -16.656 1 96.31 52 MET B CA 1
ATOM 2250 C C . MET B 1 52 ? 4.957 -15.945 -18.188 1 96.31 52 MET B C 1
ATOM 2252 O O . MET B 1 52 ? 4.059 -16.391 -18.891 1 96.31 52 MET B O 1
ATOM 2256 N N . GLY B 1 53 ? 6.012 -15.336 -18.656 1 95.75 53 GLY B N 1
ATOM 2257 C CA . GLY B 1 53 ? 6.242 -15.242 -20.078 1 95.75 53 GLY B CA 1
ATOM 2258 C C . GLY B 1 53 ? 5.68 -13.969 -20.688 1 95.75 53 GLY B C 1
ATOM 2259 O O . GLY B 1 53 ? 5.578 -13.859 -21.922 1 95.75 53 GLY B O 1
ATOM 2260 N N . ILE B 1 54 ? 5.258 -13.109 -19.922 1 94.06 54 ILE B N 1
ATOM 2261 C CA . ILE B 1 54 ? 4.781 -11.812 -20.391 1 94.06 54 ILE B CA 1
ATOM 2262 C C . ILE B 1 54 ? 5.934 -11.039 -21.031 1 94.06 54 ILE B C 1
ATOM 2264 O O . ILE B 1 54 ? 5.742 -10.344 -22.031 1 94.06 54 ILE B O 1
ATOM 2268 N N . GLU B 1 55 ? 7.125 -11.133 -20.438 1 94.12 55 GLU B N 1
ATOM 2269 C CA . GLU B 1 55 ? 8.375 -10.625 -21.016 1 94.12 55 GLU B CA 1
ATOM 2270 C C . GLU B 1 55 ? 9.297 -11.773 -21.406 1 94.12 55 GLU B C 1
ATOM 2272 O O . GLU B 1 55 ? 9.305 -12.828 -20.766 1 94.12 55 GLU B O 1
ATOM 2277 N N . LYS B 1 56 ? 10.023 -11.5 -22.438 1 94.88 56 LYS B N 1
ATOM 2278 C CA . LYS B 1 56 ? 10.984 -12.508 -22.875 1 94.88 56 LYS B CA 1
ATOM 2279 C C . LYS B 1 56 ? 12.375 -12.227 -22.312 1 94.88 56 LYS B C 1
ATOM 2281 O O . LYS B 1 56 ? 12.875 -11.109 -22.422 1 94.88 56 LYS B O 1
ATOM 2286 N N . ALA B 1 57 ? 12.922 -13.195 -21.797 1 96.38 57 ALA B N 1
ATOM 2287 C CA . ALA B 1 57 ? 14.25 -13.062 -21.219 1 96.38 57 ALA B CA 1
ATOM 2288 C C . ALA B 1 57 ? 15.297 -12.789 -22.297 1 96.38 57 ALA B C 1
ATOM 2290 O O . ALA B 1 57 ? 15.195 -13.305 -23.422 1 96.38 57 ALA B O 1
ATOM 2291 N N . THR B 1 58 ? 16.266 -11.914 -21.922 1 96 58 THR B N 1
ATOM 2292 C CA . THR B 1 58 ? 17.375 -11.672 -22.828 1 96 58 THR B CA 1
ATOM 2293 C C . THR B 1 58 ? 18.312 -12.883 -22.875 1 96 58 THR B C 1
ATOM 2295 O O . THR B 1 58 ? 18.812 -13.242 -23.953 1 96 58 THR B O 1
ATOM 2298 N N . SER B 1 59 ? 18.516 -13.477 -21.781 1 97 59 SER B N 1
ATOM 2299 C CA . SER B 1 59 ? 19.297 -14.703 -21.688 1 97 59 SER B CA 1
ATOM 2300 C C . SER B 1 59 ? 18.922 -15.516 -20.453 1 97 59 SER B C 1
ATOM 2302 O O . SER B 1 59 ? 18.188 -15.023 -19.594 1 97 59 SER B O 1
ATOM 2304 N N . GLY B 1 60 ? 19.328 -16.781 -20.484 1 97.56 60 GLY B N 1
ATOM 2305 C CA . GLY B 1 60 ? 19.031 -17.672 -19.375 1 97.56 60 GLY B CA 1
ATOM 2306 C C . GLY B 1 60 ? 17.875 -18.609 -19.688 1 97.56 60 GLY B C 1
ATOM 2307 O O . GLY B 1 60 ? 17.469 -18.75 -20.828 1 97.56 60 GLY B O 1
ATOM 2308 N N . GLN B 1 61 ? 17.5 -19.359 -18.562 1 98.06 61 GLN B N 1
ATOM 2309 C CA . GLN B 1 61 ? 16.469 -20.359 -18.766 1 98.06 61 GLN B CA 1
ATOM 2310 C C . GLN B 1 61 ? 15.484 -20.391 -17.594 1 98.06 61 GLN B C 1
ATOM 2312 O O . GLN B 1 61 ? 15.852 -20.062 -16.469 1 98.06 61 GLN B O 1
ATOM 2317 N N . ILE B 1 62 ? 14.336 -20.734 -17.938 1 98.19 62 ILE B N 1
ATOM 2318 C CA . ILE B 1 62 ? 13.289 -21.016 -16.969 1 98.19 62 ILE B CA 1
ATOM 2319 C C . ILE B 1 62 ? 12.82 -22.469 -17.125 1 98.19 62 ILE B C 1
ATOM 2321 O O . ILE B 1 62 ? 12.406 -22.875 -18.219 1 98.19 62 ILE B O 1
ATOM 2325 N N . ILE B 1 63 ? 12.914 -23.203 -16.062 1 98.19 63 ILE B N 1
ATOM 2326 C CA . ILE B 1 63 ? 12.609 -24.625 -16.109 1 98.19 63 ILE B CA 1
ATOM 2327 C C . ILE B 1 63 ? 11.477 -24.938 -15.141 1 98.19 63 ILE B C 1
ATOM 2329 O O . ILE B 1 63 ? 11.508 -24.531 -13.984 1 98.19 63 ILE B O 1
ATOM 2333 N N . LEU B 1 64 ? 10.445 -25.625 -15.625 1 97.81 64 LEU B N 1
ATOM 2334 C CA . LEU B 1 64 ? 9.32 -26.094 -14.812 1 97.81 64 LEU B CA 1
ATOM 2335 C C . LEU B 1 64 ? 9.211 -27.609 -14.859 1 97.81 64 LEU B C 1
ATOM 2337 O O . LEU B 1 64 ? 9 -28.188 -15.93 1 97.81 64 LEU B O 1
ATOM 2341 N N . ASP B 1 65 ? 9.367 -28.203 -13.75 1 96.19 65 ASP B N 1
ATOM 2342 C CA . ASP B 1 65 ? 9.305 -29.656 -13.641 1 96.19 65 ASP B CA 1
ATOM 2343 C C . ASP B 1 65 ? 10.242 -30.312 -14.656 1 96.19 65 ASP B C 1
ATOM 2345 O O . ASP B 1 65 ? 9.836 -31.25 -15.359 1 96.19 65 ASP B O 1
ATOM 2349 N N . GLY B 1 66 ? 11.375 -29.75 -14.781 1 95.31 66 GLY B N 1
ATOM 2350 C CA . GLY B 1 66 ? 12.398 -30.328 -15.625 1 95.31 66 GLY B CA 1
ATOM 2351 C C . GLY B 1 66 ? 12.273 -29.922 -17.078 1 95.31 66 GLY B C 1
ATOM 2352 O O . GLY B 1 66 ? 13.148 -30.234 -17.891 1 95.31 66 GLY B O 1
ATOM 2353 N N . GLU B 1 67 ? 11.25 -29.281 -17.453 1 97.12 67 GLU B N 1
ATOM 2354 C CA . GLU B 1 67 ? 11.039 -28.859 -18.828 1 97.12 67 GLU B CA 1
ATOM 2355 C C . GLU B 1 67 ? 11.414 -27.391 -19.016 1 97.12 67 GLU B C 1
ATOM 2357 O O . GLU B 1 67 ? 11.016 -26.531 -18.219 1 97.12 67 GLU B O 1
ATOM 2362 N N . ASP B 1 68 ? 12.195 -27.156 -20 1 98.06 68 ASP B N 1
ATOM 2363 C CA . ASP B 1 68 ? 12.547 -25.781 -20.344 1 98.06 68 ASP B CA 1
ATOM 2364 C C . ASP B 1 68 ? 11.359 -25.047 -20.969 1 98.06 68 ASP B C 1
ATOM 2366 O O . ASP B 1 68 ? 10.93 -25.359 -22.078 1 98.06 68 ASP B O 1
ATOM 2370 N N . ILE B 1 69 ? 10.883 -24.047 -20.281 1 97.69 69 ILE B N 1
ATOM 2371 C CA . ILE B 1 69 ? 9.695 -23.344 -20.766 1 97.69 69 ILE B CA 1
ATOM 2372 C C . ILE B 1 69 ? 10.07 -21.938 -21.203 1 97.69 69 ILE B C 1
ATOM 2374 O O . ILE B 1 69 ? 9.203 -21.078 -21.391 1 97.69 69 ILE B O 1
ATOM 2378 N N . THR B 1 70 ? 11.273 -21.656 -21.391 1 97.56 70 THR B N 1
ATOM 2379 C CA . THR B 1 70 ? 11.797 -20.328 -21.672 1 97.56 70 THR B CA 1
ATOM 2380 C C . THR B 1 70 ? 11.117 -19.719 -22.891 1 97.56 70 THR B C 1
ATOM 2382 O O . THR B 1 70 ? 10.82 -18.516 -22.922 1 97.56 70 THR B O 1
ATOM 2385 N N . ASN B 1 71 ? 10.844 -20.547 -23.828 1 96.56 71 ASN B N 1
ATOM 2386 C CA . ASN B 1 71 ? 10.352 -20.031 -25.094 1 96.56 71 ASN B CA 1
ATOM 2387 C C . ASN B 1 71 ? 8.859 -20.312 -25.266 1 96.56 71 ASN B C 1
ATOM 2389 O O . ASN B 1 71 ? 8.297 -20.047 -26.328 1 96.56 71 ASN B O 1
ATOM 2393 N N . LEU B 1 72 ? 8.219 -20.844 -24.281 1 96.56 72 LEU B N 1
ATOM 2394 C CA . LEU B 1 72 ? 6.785 -21.094 -24.359 1 96.56 72 LEU B CA 1
ATOM 2395 C C . LEU B 1 72 ? 6.004 -19.781 -24.219 1 96.56 72 LEU B C 1
ATOM 2397 O O . LEU B 1 72 ? 6.457 -18.844 -23.562 1 96.56 72 LEU B O 1
ATOM 2401 N N . SER B 1 73 ? 4.859 -19.766 -24.812 1 95.62 73 SER B N 1
ATOM 2402 C CA . SER B 1 73 ? 3.98 -18.609 -24.734 1 95.62 73 SER B CA 1
ATOM 2403 C C . SER B 1 73 ? 3.305 -18.516 -23.375 1 95.62 73 SER B C 1
ATOM 2405 O O . SER B 1 73 ? 3.373 -19.469 -22.578 1 95.62 73 SER B O 1
ATOM 2407 N N . ILE B 1 74 ? 2.68 -17.422 -23.156 1 94.38 74 ILE B N 1
ATOM 2408 C CA . ILE B 1 74 ? 1.928 -17.203 -21.938 1 94.38 74 ILE B CA 1
ATOM 2409 C C . ILE B 1 74 ? 0.864 -18.281 -21.781 1 94.38 74 ILE B C 1
ATOM 2411 O O . ILE B 1 74 ? 0.711 -18.859 -20.703 1 94.38 74 ILE B O 1
ATOM 2415 N N . THR B 1 75 ? 0.184 -18.547 -22.875 1 94.19 75 THR B N 1
ATOM 2416 C CA . THR B 1 75 ? -0.894 -19.531 -22.859 1 94.19 75 THR B CA 1
ATOM 2417 C C . THR B 1 75 ? -0.354 -20.922 -22.531 1 94.19 75 THR B C 1
ATOM 2419 O O . THR B 1 75 ? -0.946 -21.656 -21.734 1 94.19 75 THR B O 1
ATOM 2422 N N . GLU B 1 76 ? 0.733 -21.266 -23.109 1 96.06 76 GLU B N 1
ATOM 2423 C CA . GLU B 1 76 ? 1.336 -22.562 -22.875 1 96.06 76 GLU B CA 1
ATOM 2424 C C . GLU B 1 76 ? 1.782 -22.719 -21.422 1 96.06 76 GLU B C 1
ATOM 2426 O O . GLU B 1 76 ? 1.578 -23.766 -20.797 1 96.06 76 GLU B O 1
ATOM 2431 N N . ARG B 1 77 ? 2.305 -21.672 -20.906 1 97 77 ARG B N 1
ATOM 2432 C CA . ARG B 1 77 ? 2.75 -21.703 -19.516 1 97 77 ARG B CA 1
ATOM 2433 C C . ARG B 1 77 ? 1.562 -21.781 -18.562 1 97 77 ARG B C 1
ATOM 2435 O O . ARG B 1 77 ? 1.628 -22.469 -17.547 1 97 77 ARG B O 1
ATOM 2442 N N . ALA B 1 78 ? 0.535 -21.125 -18.938 1 93.62 78 ALA B N 1
ATOM 2443 C CA . ALA B 1 78 ? -0.689 -21.203 -18.141 1 93.62 78 ALA B CA 1
ATOM 2444 C C . ALA B 1 78 ? -1.243 -22.625 -18.125 1 93.62 78 ALA B C 1
ATOM 2446 O O . ALA B 1 78 ? -1.643 -23.125 -17.078 1 93.62 78 ALA B O 1
ATOM 2447 N N . LYS B 1 79 ? -1.258 -23.219 -19.25 1 93.69 79 LYS B N 1
ATOM 2448 C CA . LYS B 1 79 ? -1.757 -24.578 -19.375 1 93.69 79 LYS B CA 1
ATOM 2449 C C . LYS B 1 79 ? -0.886 -25.562 -18.594 1 93.69 79 LYS B C 1
ATOM 2451 O O . LYS B 1 79 ? -1.358 -26.609 -18.156 1 93.69 79 LYS B O 1
ATOM 2456 N N . LYS B 1 80 ? 0.329 -25.141 -18.422 1 95.69 80 LYS B N 1
ATOM 2457 C CA . LYS B 1 80 ? 1.248 -26 -17.672 1 95.69 80 LYS B CA 1
ATOM 2458 C C . LYS B 1 80 ? 1.105 -25.766 -16.172 1 95.69 80 LYS B C 1
ATOM 2460 O O . LYS B 1 80 ? 1.814 -26.391 -15.383 1 95.69 80 LYS B O 1
ATOM 2465 N N . GLY B 1 81 ? 0.267 -24.828 -15.805 1 95.12 81 GLY B N 1
ATOM 2466 C CA . GLY B 1 81 ? -0.095 -24.734 -14.398 1 95.12 81 GLY B CA 1
ATOM 2467 C C . GLY B 1 81 ? 0.47 -23.484 -13.727 1 95.12 81 GLY B C 1
ATOM 2468 O O . GLY B 1 81 ? 0.535 -23.422 -12.5 1 95.12 81 GLY B O 1
ATOM 2469 N N . ILE B 1 82 ? 0.944 -22.562 -14.508 1 96.56 82 ILE B N 1
ATOM 2470 C CA . ILE B 1 82 ? 1.415 -21.312 -13.922 1 96.56 82 ILE B CA 1
ATOM 2471 C C . ILE B 1 82 ? 0.292 -20.281 -13.938 1 96.56 82 ILE B C 1
ATOM 2473 O O . ILE B 1 82 ? -0.351 -20.078 -14.969 1 96.56 82 ILE B O 1
ATOM 2477 N N . GLY B 1 83 ? -0.056 -19.75 -12.766 1 95.81 83 GLY B N 1
ATOM 2478 C CA . GLY B 1 83 ? -1.011 -18.672 -12.641 1 95.81 83 GLY B CA 1
ATOM 2479 C C . GLY B 1 83 ? -0.379 -17.375 -12.18 1 95.81 83 GLY B C 1
ATOM 2480 O O . GLY B 1 83 ? 0.584 -17.375 -11.406 1 95.81 83 GLY B O 1
ATOM 2481 N N . TYR B 1 84 ? -0.977 -16.312 -12.648 1 94.69 84 TYR B N 1
ATOM 2482 C CA . TYR B 1 84 ? -0.407 -15 -12.367 1 94.69 84 TYR B CA 1
ATOM 2483 C C . TYR B 1 84 ? -1.5 -13.992 -12.023 1 94.69 84 TYR B C 1
ATOM 2485 O O . TYR B 1 84 ? -2.471 -13.844 -12.766 1 94.69 84 TYR B O 1
ATOM 2493 N N . ALA B 1 85 ? -1.316 -13.414 -10.82 1 93.12 85 ALA B N 1
ATOM 2494 C CA . ALA B 1 85 ? -2.133 -12.266 -10.453 1 93.12 85 ALA B CA 1
ATOM 2495 C C . ALA B 1 85 ? -1.367 -10.961 -10.656 1 93.12 85 ALA B C 1
ATOM 2497 O O . ALA B 1 85 ? -0.367 -10.703 -9.984 1 93.12 85 ALA B O 1
ATOM 2498 N N . PHE B 1 86 ? -1.947 -10.109 -11.484 1 86.69 86 PHE B N 1
ATOM 2499 C CA . PHE B 1 86 ? -1.281 -8.883 -11.922 1 86.69 86 PHE B CA 1
ATOM 2500 C C . PHE B 1 86 ? -1.348 -7.82 -10.836 1 86.69 86 PHE B C 1
ATOM 2502 O O . PHE B 1 86 ? -2.221 -7.863 -9.961 1 86.69 86 PHE B O 1
ATOM 2509 N N . GLN B 1 87 ? -0.359 -6.918 -10.977 1 80.25 87 GLN B N 1
ATOM 2510 C CA . GLN B 1 87 ? -0.409 -5.742 -10.117 1 80.25 87 GLN B CA 1
ATOM 2511 C C . GLN B 1 87 ? -1.65 -4.902 -10.406 1 80.25 87 GLN B C 1
ATOM 2513 O O . GLN B 1 87 ? -2.344 -4.473 -9.484 1 80.25 87 GLN B O 1
ATOM 2518 N N . GLN B 1 88 ? -1.914 -4.789 -11.625 1 80.44 88 GLN B N 1
ATOM 2519 C CA . GLN B 1 88 ? -3.154 -4.18 -12.102 1 80.44 88 GLN B CA 1
ATOM 2520 C C . GLN B 1 88 ? -4.012 -5.199 -12.852 1 80.44 88 GLN B C 1
ATOM 2522 O O . GLN B 1 88 ? -3.742 -5.508 -14.016 1 80.44 88 GLN B O 1
ATOM 2527 N N . PRO B 1 89 ? -5.105 -5.617 -12.195 1 84.38 89 PRO B N 1
ATOM 2528 C CA . PRO B 1 89 ? -5.93 -6.66 -12.812 1 84.38 89 PRO B CA 1
ATOM 2529 C C . PRO B 1 89 ? -6.648 -6.176 -14.07 1 84.38 89 PRO B C 1
ATOM 2531 O O . PRO B 1 89 ? -7.102 -5.027 -14.117 1 84.38 89 PRO B O 1
ATOM 2534 N N . PRO B 1 90 ? -6.695 -7.062 -15.047 1 80.88 90 PRO B N 1
ATOM 2535 C CA . PRO B 1 90 ? -7.43 -6.688 -16.25 1 80.88 90 PRO B CA 1
ATOM 2536 C C . PRO B 1 90 ? -8.938 -6.625 -16.031 1 80.88 90 PRO B C 1
ATOM 2538 O O . PRO B 1 90 ? -9.477 -7.375 -15.219 1 80.88 90 PRO B O 1
ATOM 2541 N N . ARG B 1 91 ? -9.539 -5.762 -16.719 1 87.19 91 ARG B N 1
ATOM 2542 C CA . ARG B 1 91 ? -10.992 -5.641 -16.688 1 87.19 91 ARG B CA 1
ATOM 2543 C C . ARG B 1 91 ? -11.617 -6.25 -17.938 1 87.19 91 ARG B C 1
ATOM 2545 O O . ARG B 1 91 ? -11.102 -6.082 -19.047 1 87.19 91 ARG B O 1
ATOM 2552 N N . ILE B 1 92 ? -12.586 -7.086 -17.734 1 85.44 92 ILE B N 1
ATOM 2553 C CA . ILE B 1 92 ? -13.219 -7.805 -18.844 1 85.44 92 ILE B CA 1
ATOM 2554 C C . ILE B 1 92 ? -14.703 -7.473 -18.891 1 85.44 92 ILE B C 1
ATOM 2556 O O . ILE B 1 92 ? -15.484 -7.965 -18.062 1 85.44 92 ILE B O 1
ATOM 2560 N N . LYS B 1 93 ? -15.125 -6.781 -19.922 1 85.88 93 LYS B N 1
ATOM 2561 C CA . LYS B 1 93 ? -16.531 -6.422 -20.078 1 85.88 93 LYS B CA 1
ATOM 2562 C C . LYS B 1 93 ? -17.391 -7.652 -20.375 1 85.88 93 LYS B C 1
ATOM 2564 O O . LYS B 1 93 ? -17 -8.523 -21.156 1 85.88 93 LYS B O 1
ATOM 2569 N N . GLY B 1 94 ? -18.578 -7.762 -19.734 1 87.69 94 GLY B N 1
ATOM 2570 C CA . GLY B 1 94 ? -19.516 -8.836 -20 1 87.69 94 GLY B CA 1
ATOM 2571 C C . GLY B 1 94 ? -19.234 -10.094 -19.203 1 87.69 94 GLY B C 1
ATOM 2572 O O . GLY B 1 94 ? -19.953 -11.086 -19.297 1 87.69 94 GLY B O 1
ATOM 2573 N N . MET B 1 95 ? -18.266 -10.109 -18.453 1 90.38 95 MET B N 1
ATOM 2574 C CA . MET B 1 95 ? -17.891 -11.242 -17.625 1 90.38 95 MET B CA 1
ATOM 2575 C C . MET B 1 95 ? -18.297 -11.016 -16.172 1 90.38 95 MET B C 1
ATOM 2577 O O . MET B 1 95 ? -17.875 -10.047 -15.547 1 90.38 95 MET B O 1
ATOM 2581 N N . THR B 1 96 ? -19.156 -11.914 -15.68 1 92.12 96 THR B N 1
ATOM 2582 C CA . THR B 1 96 ? -19.516 -11.805 -14.273 1 92.12 96 THR B CA 1
ATOM 2583 C C . THR B 1 96 ? -18.469 -12.453 -13.391 1 92.12 96 THR B C 1
ATOM 2585 O O . THR B 1 96 ? -17.672 -13.281 -13.859 1 92.12 96 THR B O 1
ATOM 2588 N N . VAL B 1 97 ? -18.484 -12.07 -12.156 1 92.31 97 VAL B N 1
ATOM 2589 C CA . VAL B 1 97 ? -17.547 -12.625 -11.188 1 92.31 97 VAL B CA 1
ATOM 2590 C C . VAL B 1 97 ? -17.734 -14.133 -11.086 1 92.31 97 VAL B C 1
ATOM 2592 O O . VAL B 1 97 ? -16.766 -14.891 -11.109 1 92.31 97 VAL B O 1
ATOM 2595 N N . GLU B 1 98 ? -18.969 -14.547 -11.039 1 91.88 98 GLU B N 1
ATOM 2596 C CA . GLU B 1 98 ? -19.266 -15.969 -10.953 1 91.88 98 GLU B CA 1
ATOM 2597 C C . GLU B 1 98 ? -18.734 -16.719 -12.172 1 91.88 98 GLU B C 1
ATOM 2599 O O . GLU B 1 98 ? -18.125 -17.781 -12.023 1 91.88 98 GLU B O 1
ATOM 2604 N N . ASN B 1 99 ? -18.938 -16.188 -13.328 1 90.75 99 ASN B N 1
ATOM 2605 C CA . ASN B 1 99 ? -18.469 -16.828 -14.555 1 90.75 99 ASN B CA 1
ATOM 2606 C C . ASN B 1 99 ? -16.938 -16.891 -14.594 1 90.75 99 ASN B C 1
ATOM 2608 O O . ASN B 1 99 ? -16.359 -17.875 -15.047 1 90.75 99 ASN B O 1
ATOM 2612 N N . LEU B 1 100 ? -16.375 -15.852 -14.141 1 90.12 100 LEU B N 1
ATOM 2613 C CA . LEU B 1 100 ? -14.914 -15.797 -14.117 1 90.12 100 LEU B CA 1
ATOM 2614 C C . LEU B 1 100 ? -14.352 -16.891 -13.203 1 90.12 100 LEU B C 1
ATOM 2616 O O . LEU B 1 100 ? -13.422 -17.609 -13.586 1 90.12 100 LEU B O 1
ATOM 2620 N N . LEU B 1 101 ? -14.945 -16.969 -12.086 1 91.31 101 LEU B N 1
ATOM 2621 C CA . LEU B 1 101 ? -14.508 -17.984 -11.125 1 91.31 101 LEU B CA 1
ATOM 2622 C C . LEU B 1 101 ? -14.719 -19.391 -11.68 1 91.31 101 LEU B C 1
ATOM 2624 O O . LEU B 1 101 ? -13.852 -20.25 -11.531 1 91.31 101 LEU B O 1
ATOM 2628 N N . THR B 1 102 ? -15.805 -19.547 -12.289 1 89.69 102 THR B N 1
ATOM 2629 C CA . THR B 1 102 ? -16.141 -20.844 -12.859 1 89.69 102 THR B CA 1
ATOM 2630 C C . THR B 1 102 ? -15.172 -21.203 -13.977 1 89.69 102 THR B C 1
ATOM 2632 O O . THR B 1 102 ? -14.688 -22.328 -14.047 1 89.69 102 THR B O 1
ATOM 2635 N N . LEU B 1 103 ? -14.938 -20.266 -14.773 1 88 103 LEU B N 1
ATOM 2636 C CA . LEU B 1 103 ? -14 -20.484 -15.867 1 88 103 LEU B CA 1
ATOM 2637 C C . LEU B 1 103 ? -12.609 -20.828 -15.336 1 88 103 LEU B C 1
ATOM 2639 O O . LEU B 1 103 ? -11.938 -21.719 -15.875 1 88 103 LEU B O 1
ATOM 2643 N N . ALA B 1 104 ? -12.234 -20.156 -14.375 1 87.81 104 ALA B N 1
ATOM 2644 C CA . ALA B 1 104 ? -10.922 -20.391 -13.773 1 87.81 104 ALA B CA 1
ATOM 2645 C C . ALA B 1 104 ? -10.82 -21.781 -13.18 1 87.81 104 ALA B C 1
ATOM 2647 O O . ALA B 1 104 ? -9.797 -22.469 -13.328 1 87.81 104 ALA B O 1
ATOM 2648 N N . HIS B 1 105 ? -11.844 -22.219 -12.516 1 88.12 105 HIS B N 1
ATOM 2649 C CA . HIS B 1 105 ? -11.859 -23.531 -11.875 1 88.12 105 HIS B CA 1
ATOM 2650 C C . HIS B 1 105 ? -11.844 -24.656 -12.906 1 88.12 105 HIS B C 1
ATOM 2652 O O . HIS B 1 105 ? -11.336 -25.75 -12.633 1 88.12 105 HIS B O 1
ATOM 2658 N N . GLY B 1 106 ? -12.422 -24.375 -14.078 1 87.38 106 GLY B N 1
ATOM 2659 C CA . GLY B 1 106 ? -12.438 -25.344 -15.164 1 87.38 106 GLY B CA 1
ATOM 2660 C C . GLY B 1 106 ? -13.656 -26.25 -15.125 1 87.38 106 GLY B C 1
ATOM 2661 O O . GLY B 1 106 ? -13.852 -27.078 -16.031 1 87.38 106 GLY B O 1
ATOM 2662 N N . LYS B 1 107 ? -14.391 -26.25 -14.008 1 86.44 107 LYS B N 1
ATOM 2663 C CA . LYS B 1 107 ? -15.648 -26.984 -13.859 1 86.44 107 LYS B CA 1
ATOM 2664 C C . LYS B 1 107 ? -16.734 -26.109 -13.234 1 86.44 107 LYS B C 1
ATOM 2666 O O . LYS B 1 107 ? -16.422 -25.125 -12.562 1 86.44 107 LYS B O 1
ATOM 2671 N N . PRO B 1 108 ? -17.922 -26.516 -13.539 1 86.5 108 PRO B N 1
ATOM 2672 C CA . PRO B 1 108 ? -19 -25.719 -12.938 1 86.5 108 PRO B CA 1
ATOM 2673 C C . PRO B 1 108 ? -18.906 -25.672 -11.414 1 86.5 108 PRO B C 1
ATOM 2675 O O . PRO B 1 108 ? -18.609 -26.688 -10.773 1 86.5 108 PRO B O 1
ATOM 2678 N N . LEU B 1 109 ? -19.016 -24.531 -10.914 1 87.5 109 LEU B N 1
ATOM 2679 C CA . LEU B 1 109 ? -19 -24.312 -9.477 1 87.5 109 LEU B CA 1
ATOM 2680 C C . LEU B 1 109 ? -20.406 -24 -8.961 1 87.5 109 LEU B C 1
ATOM 2682 O O . LEU B 1 109 ? -21.156 -23.281 -9.617 1 87.5 109 LEU B O 1
ATOM 2686 N N . SER B 1 110 ? -20.609 -24.531 -7.789 1 89 110 SER B N 1
ATOM 2687 C CA . SER B 1 110 ? -21.828 -24.094 -7.129 1 89 110 SER B CA 1
ATOM 2688 C C . SER B 1 110 ? -21.703 -22.656 -6.633 1 89 110 SER B C 1
ATOM 2690 O O . SER B 1 110 ? -20.578 -22.172 -6.406 1 89 110 SER B O 1
ATOM 2692 N N . THR B 1 111 ? -22.797 -22.047 -6.461 1 88.69 111 THR B N 1
ATOM 2693 C CA . THR B 1 111 ? -22.828 -20.688 -5.949 1 88.69 111 THR B CA 1
ATOM 2694 C C . THR B 1 111 ? -22.156 -20.594 -4.586 1 88.69 111 THR B C 1
ATOM 2696 O O . THR B 1 111 ? -21.438 -19.641 -4.297 1 88.69 111 THR B O 1
ATOM 2699 N N . ASP B 1 112 ? -22.266 -21.594 -3.855 1 89.12 112 ASP B N 1
ATOM 2700 C CA . ASP B 1 112 ? -21.703 -21.609 -2.508 1 89.12 112 ASP B CA 1
ATOM 2701 C C . ASP B 1 112 ? -20.172 -21.625 -2.545 1 89.12 112 ASP B C 1
ATOM 2703 O O . ASP B 1 112 ? -19.516 -20.969 -1.733 1 89.12 112 ASP B O 1
ATOM 2707 N N . VAL B 1 113 ? -19.703 -22.391 -3.414 1 89 113 VAL B N 1
ATOM 2708 C CA . VAL B 1 113 ? -18.25 -22.484 -3.535 1 89 113 VAL B CA 1
ATOM 2709 C C . VAL B 1 113 ? -17.688 -21.156 -4.035 1 89 113 VAL B C 1
ATOM 2711 O O . VAL B 1 113 ? -16.656 -20.688 -3.537 1 89 113 VAL B O 1
ATOM 2714 N N . CYS B 1 114 ? -18.391 -20.578 -4.969 1 89.19 114 CYS B N 1
ATOM 2715 C CA . CYS B 1 114 ? -18 -19.25 -5.453 1 89.19 114 CYS B CA 1
ATOM 2716 C C . CYS B 1 114 ? -17.984 -18.234 -4.316 1 89.19 114 CYS B C 1
ATOM 2718 O O . CYS B 1 114 ? -17.047 -17.469 -4.18 1 89.19 114 CYS B O 1
ATOM 2720 N N . CYS B 1 115 ? -19 -18.328 -3.533 1 89.19 115 CYS B N 1
ATOM 2721 C CA . CYS B 1 115 ? -19.125 -17.438 -2.395 1 89.19 115 CYS B CA 1
ATOM 2722 C C . CYS B 1 115 ? -17.984 -17.641 -1.406 1 89.19 115 CYS B C 1
ATOM 2724 O O . CYS B 1 115 ? -17.469 -16.688 -0.834 1 89.19 115 CYS B O 1
ATOM 2726 N N . GLN B 1 116 ? -17.609 -18.797 -1.252 1 88.94 116 GLN B N 1
ATOM 2727 C CA . GLN B 1 116 ? -16.531 -19.094 -0.328 1 88.94 116 GLN B CA 1
ATOM 2728 C C . GLN B 1 116 ? -15.211 -18.484 -0.801 1 88.94 116 GLN B C 1
ATOM 2730 O O . GLN B 1 116 ? -14.477 -17.906 -0.008 1 88.94 116 GLN B O 1
ATOM 2735 N N . TYR B 1 117 ? -14.953 -18.656 -2.1 1 88.81 117 TYR B N 1
ATOM 2736 C CA . TYR B 1 117 ? -13.727 -18.078 -2.646 1 88.81 117 TYR B CA 1
ATOM 2737 C C . TYR B 1 117 ? -13.695 -16.562 -2.428 1 88.81 117 TYR B C 1
ATOM 2739 O O . TYR B 1 117 ? -12.648 -16 -2.086 1 88.81 117 TYR B O 1
ATOM 2747 N N . LEU B 1 118 ? -14.812 -15.93 -2.6 1 90.31 118 LEU B N 1
ATOM 2748 C CA . LEU B 1 118 ? -14.898 -14.484 -2.445 1 90.31 118 LEU B CA 1
ATOM 2749 C C . LEU B 1 118 ? -14.789 -14.086 -0.978 1 90.31 118 LEU B C 1
ATOM 2751 O O . LEU B 1 118 ? -14.117 -13.102 -0.645 1 90.31 118 LEU B O 1
ATOM 2755 N N . THR B 1 119 ? -15.367 -14.82 -0.14 1 86.25 119 THR B N 1
ATOM 2756 C CA . THR B 1 119 ? -15.289 -14.57 1.296 1 86.25 119 THR B CA 1
ATOM 2757 C C . THR B 1 119 ? -13.852 -14.711 1.794 1 86.25 119 THR B C 1
ATOM 2759 O O . THR B 1 119 ? -13.414 -13.945 2.652 1 86.25 119 THR B O 1
ATOM 2762 N N . ASP B 1 120 ? -13.164 -15.633 1.229 1 85.94 120 ASP B N 1
ATOM 2763 C CA . ASP B 1 120 ? -11.781 -15.906 1.616 1 85.94 120 ASP B CA 1
ATOM 2764 C C . ASP B 1 120 ? -10.891 -14.695 1.35 1 85.94 120 ASP B C 1
ATOM 2766 O O . ASP B 1 120 ? -9.836 -14.539 1.975 1 85.94 120 ASP B O 1
ATOM 2770 N N . VAL B 1 121 ? -11.32 -13.883 0.426 1 87.19 121 VAL B N 1
ATOM 2771 C CA . VAL B 1 121 ? -10.516 -12.703 0.114 1 87.19 121 VAL B CA 1
ATOM 2772 C C . VAL B 1 121 ? -11.18 -11.461 0.695 1 87.19 121 VAL B C 1
ATOM 2774 O O . VAL B 1 121 ? -10.867 -10.336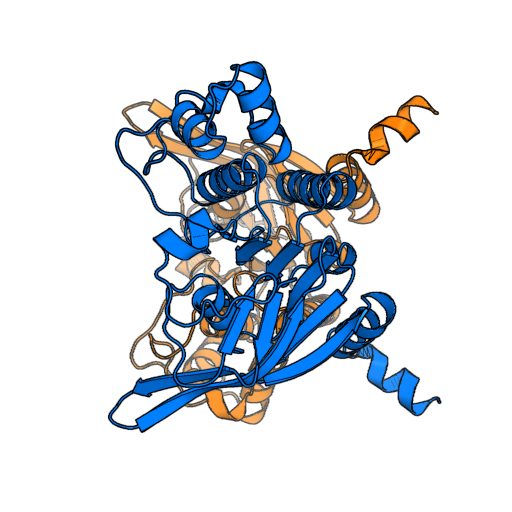 0.29 1 87.19 121 VAL B O 1
ATOM 2777 N N . GLY B 1 122 ? -12.188 -11.641 1.531 1 82 122 GLY B N 1
ATOM 2778 C CA . GLY B 1 122 ? -12.781 -10.562 2.307 1 82 122 GLY B CA 1
ATOM 2779 C C . GLY B 1 122 ? -13.914 -9.859 1.582 1 82 122 GLY B C 1
ATOM 2780 O O . GLY B 1 122 ? -14.203 -8.695 1.854 1 82 122 GLY B O 1
ATOM 2781 N N . LEU B 1 123 ? -14.406 -10.453 0.595 1 85.25 123 LEU B N 1
ATOM 2782 C CA . LEU B 1 123 ? -15.531 -9.852 -0.114 1 85.25 123 LEU B CA 1
ATOM 2783 C C . LEU B 1 123 ? -16.844 -10.461 0.347 1 85.25 123 LEU B C 1
ATOM 2785 O O . LEU B 1 123 ? -16.891 -11.625 0.749 1 85.25 123 LEU B O 1
ATOM 2789 N N . CYS B 1 124 ? -17.812 -9.539 0.476 1 72.31 124 CYS B N 1
ATOM 2790 C CA . CYS B 1 124 ? -19.156 -10.07 0.701 1 72.31 124 CYS B CA 1
ATOM 2791 C C . CYS B 1 124 ? -19.625 -10.867 -0.507 1 72.31 124 CYS B C 1
ATOM 2793 O O . CYS B 1 124 ? -20.172 -10.297 -1.454 1 72.31 124 CYS B O 1
ATOM 2795 N N . SER B 1 125 ? -19.656 -12.062 -0.415 1 73.31 125 SER B N 1
ATOM 2796 C CA . SER B 1 125 ? -19.672 -12.984 -1.545 1 73.31 125 SER B CA 1
ATOM 2797 C C . SER B 1 125 ? -20.953 -12.844 -2.354 1 73.31 125 SER B C 1
ATOM 2799 O O . SER B 1 125 ? -20.906 -12.672 -3.572 1 73.31 125 SER B O 1
ATOM 2801 N N . LYS B 1 126 ? -22.094 -12.797 -1.703 1 80.69 126 LYS B N 1
ATOM 2802 C CA . LYS B 1 126 ? -23.344 -12.852 -2.447 1 80.69 126 LYS B CA 1
ATOM 2803 C C . LYS B 1 126 ? -23.547 -11.57 -3.256 1 80.69 126 LYS B C 1
ATOM 2805 O O . LYS B 1 126 ? -24.109 -11.609 -4.355 1 80.69 126 LYS B O 1
ATOM 2810 N N . ASP B 1 127 ? -22.953 -10.555 -2.828 1 83.75 127 ASP B N 1
ATOM 2811 C CA . ASP B 1 127 ? -23.156 -9.25 -3.453 1 83.75 127 ASP B CA 1
ATOM 2812 C C . ASP B 1 127 ? -22.297 -9.109 -4.711 1 83.75 127 ASP B C 1
ATOM 2814 O O . ASP B 1 127 ? -22.578 -8.281 -5.57 1 83.75 127 ASP B O 1
ATOM 2818 N N . TYR B 1 128 ? -21.359 -9.977 -4.809 1 88.06 128 TYR B N 1
ATOM 2819 C CA . TYR B 1 128 ? -20.406 -9.75 -5.879 1 88.06 128 TYR B CA 1
ATOM 2820 C C . TYR B 1 128 ? -20.594 -10.758 -7.008 1 88.06 128 TYR B C 1
ATOM 2822 O O . TYR B 1 128 ? -20.125 -10.539 -8.133 1 88.06 128 TYR B O 1
ATOM 2830 N N . LEU B 1 129 ? -21.281 -11.797 -6.797 1 88.94 129 LEU B N 1
ATOM 2831 C CA . LEU B 1 129 ? -21.344 -12.922 -7.723 1 88.94 129 LEU B CA 1
ATOM 2832 C C . LEU B 1 129 ? -21.859 -12.477 -9.086 1 88.94 129 LEU B C 1
ATOM 2834 O O . LEU B 1 129 ? -21.297 -12.828 -10.117 1 88.94 129 LEU B O 1
ATOM 2838 N N . ASN B 1 130 ? -22.828 -11.672 -9.023 1 88.62 130 ASN B N 1
ATOM 2839 C CA . ASN B 1 130 ? -23.484 -11.312 -10.281 1 88.62 130 ASN B CA 1
ATOM 2840 C C . ASN B 1 130 ? -22.938 -10 -10.844 1 88.62 130 ASN B C 1
ATOM 2842 O O . ASN B 1 130 ? -23.391 -9.539 -11.891 1 88.62 130 ASN B O 1
ATOM 2846 N N . ARG B 1 131 ? -21.969 -9.539 -10.227 1 90.31 131 ARG B N 1
ATOM 2847 C CA . ARG B 1 131 ? -21.375 -8.305 -10.719 1 90.31 131 ARG B CA 1
ATOM 2848 C C . ARG B 1 131 ? -20.422 -8.578 -11.883 1 90.31 131 ARG B C 1
ATOM 2850 O O . ARG B 1 131 ? -19.828 -9.656 -11.969 1 90.31 131 ARG B O 1
ATOM 2857 N N . GLU B 1 132 ? -20.359 -7.535 -12.664 1 90.31 132 GLU B N 1
ATOM 2858 C CA . GLU B 1 132 ? -19.406 -7.641 -13.773 1 90.31 132 GLU B CA 1
ATOM 2859 C C . GLU B 1 132 ? -18 -7.227 -13.336 1 90.31 132 GLU B C 1
ATOM 2861 O O . GLU B 1 132 ? -17.844 -6.305 -12.539 1 90.31 132 GLU B O 1
ATOM 2866 N N . VAL B 1 133 ? -17.031 -7.93 -13.961 1 90 133 VAL B N 1
ATOM 2867 C CA . VAL B 1 133 ? -15.641 -7.633 -13.664 1 90 133 VAL B CA 1
ATOM 2868 C C . VAL B 1 133 ? -15.164 -6.457 -14.516 1 90 133 VAL B C 1
ATOM 2870 O O . VAL B 1 133 ? -14.289 -6.609 -15.367 1 90 133 VAL B O 1
ATOM 2873 N N . ASP B 1 134 ? -15.773 -5.27 -14.25 1 88.62 134 ASP B N 1
ATOM 2874 C CA . ASP B 1 134 ? -15.484 -4.074 -15.039 1 88.62 134 ASP B CA 1
ATOM 2875 C C . ASP B 1 134 ? -15.281 -2.861 -14.133 1 88.62 134 ASP B C 1
ATOM 2877 O O . ASP B 1 134 ? -14.789 -2.992 -13.008 1 88.62 134 ASP B O 1
ATOM 2881 N N . ASN B 1 135 ? -15.516 -1.68 -14.641 1 83.38 135 ASN B N 1
ATOM 2882 C CA . ASN B 1 135 ? -15.164 -0.445 -13.953 1 83.38 135 ASN B CA 1
ATOM 2883 C C . ASN B 1 135 ? -16.109 -0.165 -12.781 1 83.38 135 ASN B C 1
ATOM 2885 O O . ASN B 1 135 ? -15.875 0.768 -12.008 1 83.38 135 ASN B O 1
ATOM 2889 N N . SER B 1 136 ? -17.062 -1.023 -12.648 1 83.12 136 SER B N 1
ATOM 2890 C CA . SER B 1 136 ? -17.953 -0.86 -11.508 1 83.12 136 SER B CA 1
ATOM 2891 C C . SER B 1 136 ? -17.312 -1.343 -10.219 1 83.12 136 SER B C 1
ATOM 2893 O O . SER B 1 136 ? -17.797 -1.038 -9.125 1 83.12 136 SER B O 1
ATOM 2895 N N . LEU B 1 137 ? -16.266 -2.061 -10.359 1 86.62 137 LEU B N 1
ATOM 2896 C CA . LEU B 1 137 ? -15.516 -2.549 -9.203 1 86.62 137 LEU B CA 1
ATOM 2897 C C . LEU B 1 137 ? -14.328 -1.643 -8.906 1 86.62 137 LEU B C 1
ATOM 2899 O O . LEU B 1 137 ? -13.672 -1.142 -9.82 1 86.62 137 LEU B O 1
ATOM 2903 N N . SER B 1 138 ? -14.102 -1.444 -7.645 1 82.62 138 SER B N 1
ATOM 2904 C CA . SER B 1 138 ? -12.914 -0.692 -7.25 1 82.62 138 SER B CA 1
ATOM 2905 C C . SER B 1 138 ? -11.641 -1.484 -7.523 1 82.62 138 SER B C 1
ATOM 2907 O O . SER B 1 138 ? -11.695 -2.691 -7.773 1 82.62 138 SER B O 1
ATOM 2909 N N . GLY B 1 139 ? -10.508 -0.78 -7.523 1 82.44 139 GLY B N 1
ATOM 2910 C CA . GLY B 1 139 ? -9.234 -1.45 -7.695 1 82.44 139 GLY B CA 1
ATOM 2911 C C . GLY B 1 139 ? -8.992 -2.549 -6.676 1 82.44 139 GLY B C 1
ATOM 2912 O O . GLY B 1 139 ? -8.531 -3.637 -7.027 1 82.44 139 GLY B O 1
ATOM 2913 N N . GLY B 1 140 ? -9.32 -2.256 -5.477 1 84.5 140 GLY B N 1
ATOM 2914 C CA . GLY B 1 140 ? -9.148 -3.242 -4.422 1 84.5 140 GLY B CA 1
ATOM 2915 C C . GLY B 1 140 ? -10.055 -4.445 -4.578 1 84.5 140 GLY B C 1
ATOM 2916 O O . GLY B 1 140 ? -9.648 -5.578 -4.301 1 84.5 140 GLY B O 1
ATOM 2917 N N . GLU B 1 141 ? -11.242 -4.172 -4.965 1 86.62 141 GLU B N 1
ATOM 2918 C CA . GLU B 1 141 ? -12.18 -5.262 -5.207 1 86.62 141 GLU B CA 1
ATOM 2919 C C . GLU B 1 141 ? -11.703 -6.156 -6.348 1 86.62 141 GLU B C 1
ATOM 2921 O O . GLU B 1 141 ? -11.727 -7.383 -6.234 1 86.62 141 GLU B O 1
ATOM 2926 N N . MET B 1 142 ? -11.305 -5.48 -7.387 1 88.75 142 MET B N 1
ATOM 2927 C CA . MET B 1 142 ? -10.812 -6.211 -8.547 1 88.75 142 MET B CA 1
ATOM 2928 C C . MET B 1 142 ? -9.617 -7.086 -8.172 1 88.75 142 MET B C 1
ATOM 2930 O O . MET B 1 142 ? -9.531 -8.242 -8.602 1 88.75 142 MET B O 1
ATOM 2934 N N . LYS B 1 143 ? -8.797 -6.578 -7.402 1 89.25 143 LYS B N 1
ATOM 2935 C CA . LYS B 1 143 ? -7.605 -7.312 -6.98 1 89.25 143 LYS B CA 1
ATOM 2936 C C . LYS B 1 143 ? -7.988 -8.547 -6.16 1 89.25 143 LYS B C 1
ATOM 2938 O O . LYS B 1 143 ? -7.457 -9.633 -6.383 1 89.25 143 LYS B O 1
ATOM 2943 N N . ARG B 1 144 ? -8.875 -8.406 -5.301 1 90.31 144 ARG B N 1
ATOM 2944 C CA . ARG B 1 144 ? -9.328 -9.508 -4.457 1 90.31 144 ARG B CA 1
ATOM 2945 C C . ARG B 1 144 ? -10.016 -10.586 -5.285 1 90.31 144 ARG B C 1
ATOM 2947 O O . ARG B 1 144 ? -9.828 -11.781 -5.043 1 90.31 144 ARG B O 1
ATOM 2954 N N . ILE B 1 145 ? -10.758 -10.125 -6.238 1 90.75 145 ILE B N 1
ATOM 2955 C CA . ILE B 1 145 ? -11.422 -11.07 -7.133 1 90.75 145 ILE B CA 1
ATOM 2956 C C . ILE B 1 145 ? -10.367 -11.852 -7.93 1 90.75 145 ILE B C 1
ATOM 2958 O O . ILE B 1 145 ? -10.477 -13.07 -8.086 1 90.75 145 ILE B O 1
ATOM 2962 N N . GLU B 1 146 ? -9.43 -11.148 -8.406 1 91.38 146 GLU B N 1
ATOM 2963 C CA . GLU B 1 146 ? -8.352 -11.797 -9.148 1 91.38 146 GLU B CA 1
ATOM 2964 C C . GLU B 1 146 ? -7.652 -12.852 -8.297 1 91.38 146 GLU B C 1
ATOM 2966 O O . GLU B 1 146 ? -7.395 -13.961 -8.766 1 91.38 146 GLU B O 1
ATOM 2971 N N . ILE B 1 147 ? -7.375 -12.539 -7.125 1 92.62 147 ILE B N 1
ATOM 2972 C CA . ILE B 1 147 ? -6.734 -13.477 -6.207 1 92.62 147 ILE B CA 1
ATOM 2973 C C . ILE B 1 147 ? -7.625 -14.703 -6.012 1 92.62 147 ILE B C 1
ATOM 2975 O O . ILE B 1 147 ? -7.148 -15.836 -6.07 1 92.62 147 ILE B O 1
ATOM 2979 N N . ALA B 1 148 ? -8.891 -14.461 -5.836 1 91.56 148 ALA B N 1
ATOM 2980 C CA . ALA B 1 148 ? -9.852 -15.555 -5.676 1 91.56 148 ALA B CA 1
ATOM 2981 C C . ALA B 1 148 ? -9.836 -16.469 -6.895 1 91.56 148 ALA B C 1
ATOM 2983 O O . ALA B 1 148 ? -9.977 -17.688 -6.762 1 91.56 148 ALA B O 1
ATOM 2984 N N . THR B 1 149 ? -9.68 -15.898 -8 1 91.5 149 THR B N 1
ATOM 2985 C CA . THR B 1 149 ? -9.656 -16.688 -9.227 1 91.5 149 THR B CA 1
ATOM 2986 C C . THR B 1 149 ? -8.445 -17.609 -9.258 1 91.5 149 THR B C 1
ATOM 2988 O O . THR B 1 149 ? -8.547 -18.75 -9.719 1 91.5 149 THR B O 1
ATOM 2991 N N . LEU B 1 150 ? -7.367 -17.156 -8.805 1 92.38 150 LEU B N 1
ATOM 2992 C CA . LEU B 1 150 ? -6.188 -18.016 -8.75 1 92.38 150 LEU B CA 1
ATOM 2993 C C . LEU B 1 150 ? -6.359 -19.109 -7.707 1 92.38 150 LEU B C 1
ATOM 2995 O O . LEU B 1 150 ? -5.906 -20.25 -7.906 1 92.38 150 LEU B O 1
ATOM 2999 N N . PHE B 1 151 ? -7.039 -18.781 -6.656 1 91.12 151 PHE B N 1
ATOM 3000 C CA . PHE B 1 151 ? -7.312 -19.766 -5.613 1 91.12 151 PHE B CA 1
ATOM 3001 C C . PHE B 1 151 ? -8.211 -20.875 -6.141 1 91.12 151 PHE B C 1
ATOM 3003 O O . PHE B 1 151 ? -8.125 -22.016 -5.684 1 91.12 151 PHE B O 1
ATOM 3010 N N . ALA B 1 152 ? -8.969 -20.531 -7.078 1 89 152 ALA B N 1
ATOM 3011 C CA . ALA B 1 152 ? -9.938 -21.484 -7.617 1 89 152 ALA B CA 1
ATOM 3012 C C . ALA B 1 152 ? -9.289 -22.422 -8.625 1 89 152 ALA B C 1
ATOM 3014 O O . ALA B 1 152 ? -9.875 -23.438 -9.016 1 89 152 ALA B O 1
ATOM 3015 N N . ARG B 1 153 ? -8.141 -22.078 -9.023 1 90.88 153 ARG B N 1
ATOM 3016 C CA . ARG B 1 153 ? -7.473 -22.844 -10.07 1 90.88 153 ARG B CA 1
ATOM 3017 C C . ARG B 1 153 ? -6.566 -23.922 -9.469 1 90.88 153 ARG B C 1
ATOM 3019 O O . ARG B 1 153 ? -6.047 -23.75 -8.367 1 90.88 153 ARG B O 1
ATOM 3026 N N . ASP B 1 154 ? -6.477 -24.984 -10.18 1 88.75 154 ASP B N 1
ATOM 3027 C CA . ASP B 1 154 ? -5.496 -26.016 -9.836 1 88.75 154 ASP B CA 1
ATOM 3028 C C . ASP B 1 154 ? -4.145 -25.719 -10.484 1 88.75 154 ASP B C 1
ATOM 3030 O O . ASP B 1 154 ? -3.883 -26.141 -11.609 1 88.75 154 ASP B O 1
ATOM 3034 N N . LEU B 1 155 ? -3.297 -25.078 -9.688 1 94.44 155 LEU B N 1
ATOM 3035 C CA . LEU B 1 155 ? -2.051 -24.578 -10.258 1 94.44 155 LEU B CA 1
ATOM 3036 C C . LEU B 1 155 ? -0.849 -25.297 -9.656 1 94.44 155 LEU B C 1
ATOM 3038 O O . LEU B 1 155 ? -0.924 -25.812 -8.539 1 94.44 155 LEU B O 1
ATOM 3042 N N . LYS B 1 156 ? 0.193 -25.375 -10.461 1 96.25 156 LYS B N 1
ATOM 3043 C CA . LYS B 1 156 ? 1.479 -25.828 -9.93 1 96.25 156 LYS B CA 1
ATOM 3044 C C . LYS B 1 156 ? 2.227 -24.672 -9.266 1 96.25 156 LYS B C 1
ATOM 3046 O O . LYS B 1 156 ? 2.855 -24.859 -8.219 1 96.25 156 LYS B O 1
ATOM 3051 N N . VAL B 1 157 ? 2.174 -23.562 -9.906 1 97.5 157 VAL B N 1
ATOM 3052 C CA . VAL B 1 157 ? 2.84 -22.344 -9.43 1 97.5 157 VAL B CA 1
ATOM 3053 C C . VAL B 1 157 ? 1.881 -21.156 -9.508 1 97.5 157 VAL B C 1
ATOM 3055 O O . VAL B 1 157 ? 1.278 -20.922 -10.555 1 97.5 157 VAL B O 1
ATOM 3058 N N . SER B 1 158 ? 1.685 -20.484 -8.422 1 96.88 158 SER B N 1
ATOM 3059 C CA . SER B 1 158 ? 0.925 -19.234 -8.406 1 96.88 158 SER B CA 1
ATOM 3060 C C . SER B 1 158 ? 1.812 -18.047 -8.047 1 96.88 158 SER B C 1
ATOM 3062 O O . SER B 1 158 ? 2.6 -18.125 -7.098 1 96.88 158 SER B O 1
ATOM 3064 N N . ILE B 1 159 ? 1.711 -17.016 -8.828 1 97.62 159 ILE B N 1
ATOM 3065 C CA . ILE B 1 159 ? 2.49 -15.805 -8.609 1 97.62 159 ILE B CA 1
ATOM 3066 C C . ILE B 1 159 ? 1.555 -14.641 -8.305 1 97.62 159 ILE B C 1
ATOM 3068 O O . ILE B 1 159 ? 0.612 -14.375 -9.055 1 97.62 159 ILE B O 1
ATOM 3072 N N . PHE B 1 160 ? 1.798 -14.023 -7.23 1 96.75 160 PHE B N 1
ATOM 3073 C CA . PHE B 1 160 ? 1.025 -12.852 -6.836 1 96.75 160 PHE B CA 1
ATOM 3074 C C . PHE B 1 160 ? 1.913 -11.617 -6.766 1 96.75 160 PHE B C 1
ATOM 3076 O O . PHE B 1 160 ? 2.889 -11.586 -6.016 1 96.75 160 PHE B O 1
ATOM 3083 N N . ASP B 1 161 ? 1.568 -10.633 -7.555 1 95.06 161 ASP B N 1
ATOM 3084 C CA . ASP B 1 161 ? 2.344 -9.398 -7.605 1 95.06 161 ASP B CA 1
ATOM 3085 C C . ASP B 1 161 ? 1.667 -8.297 -6.797 1 95.06 161 ASP B C 1
ATOM 3087 O O . ASP B 1 161 ? 0.74 -7.645 -7.281 1 95.06 161 ASP B O 1
ATOM 3091 N N . GLU B 1 162 ? 2.16 -8.086 -5.574 1 92.88 162 GLU B N 1
ATOM 3092 C CA . GLU B 1 162 ? 1.659 -7.105 -4.613 1 92.88 162 GLU B CA 1
ATOM 3093 C C . GLU B 1 162 ? 0.155 -7.262 -4.402 1 92.88 162 GLU B C 1
ATOM 3095 O O . GLU B 1 162 ? -0.601 -6.301 -4.562 1 92.88 162 GLU B O 1
ATOM 3100 N N . PRO B 1 163 ? -0.243 -8.398 -3.904 1 92.94 163 PRO B N 1
ATOM 3101 C CA . PRO B 1 163 ? -1.67 -8.695 -3.75 1 92.94 163 PRO B CA 1
ATOM 3102 C C . PRO B 1 163 ? -2.344 -7.809 -2.703 1 92.94 163 PRO B C 1
ATOM 3104 O O . PRO B 1 163 ? -3.57 -7.688 -2.689 1 92.94 163 PRO B O 1
ATOM 3107 N N . GLU B 1 164 ? -1.563 -7.199 -1.873 1 89.94 164 GLU B N 1
ATOM 3108 C CA . GLU B 1 164 ? -2.111 -6.418 -0.77 1 89.94 164 GLU B CA 1
ATOM 3109 C C . GLU B 1 164 ? -2.383 -4.977 -1.194 1 89.94 164 GLU B C 1
ATOM 3111 O O . GLU B 1 164 ? -3 -4.211 -0.452 1 89.94 164 GLU B O 1
ATOM 3116 N N . ALA B 1 165 ? -1.965 -4.598 -2.363 1 85.56 165 ALA B N 1
ATOM 3117 C CA . ALA B 1 165 ? -2.094 -3.209 -2.805 1 85.56 165 ALA B CA 1
ATOM 3118 C C . ALA B 1 165 ? -3.551 -2.758 -2.773 1 85.56 165 ALA B C 1
ATOM 3120 O O . ALA B 1 165 ? -4.43 -3.441 -3.301 1 85.56 165 ALA B O 1
ATOM 3121 N N . GLY B 1 166 ? -3.787 -1.632 -2.135 1 80.94 166 GLY B N 1
ATOM 3122 C CA . GLY B 1 166 ? -5.109 -1.026 -2.127 1 80.94 166 GLY B CA 1
ATOM 3123 C C . GLY B 1 166 ? -6.074 -1.707 -1.174 1 80.94 166 GLY B C 1
ATOM 3124 O O . GLY B 1 166 ? -7.27 -1.413 -1.177 1 80.94 166 GLY B O 1
ATOM 3125 N N . ILE B 1 167 ? -5.57 -2.602 -0.438 1 85.38 167 ILE B N 1
ATOM 3126 C CA . ILE B 1 167 ? -6.43 -3.354 0.469 1 85.38 167 ILE B CA 1
ATOM 3127 C C . ILE B 1 167 ? -6.312 -2.785 1.882 1 85.38 167 ILE B C 1
ATOM 3129 O O . ILE B 1 167 ? -5.219 -2.428 2.326 1 85.38 167 ILE B O 1
ATOM 3133 N N . ASP B 1 168 ? -7.426 -2.654 2.559 1 88.44 168 ASP B N 1
ATOM 3134 C CA . ASP B 1 168 ? -7.426 -2.145 3.926 1 88.44 168 ASP B CA 1
ATOM 3135 C C . ASP B 1 168 ? -6.996 -3.225 4.914 1 88.44 168 ASP B C 1
ATOM 3137 O O . ASP B 1 168 ? -6.766 -4.371 4.527 1 88.44 168 ASP B O 1
ATOM 3141 N N . LEU B 1 169 ? -6.902 -2.828 6.18 1 87.69 169 LEU B N 1
ATOM 3142 C CA . LEU B 1 169 ? -6.371 -3.701 7.223 1 87.69 169 LEU B CA 1
ATOM 3143 C C . LEU B 1 169 ? -7.27 -4.918 7.422 1 87.69 169 LEU B C 1
ATOM 3145 O O . LEU B 1 169 ? -6.777 -6.039 7.578 1 87.69 169 LEU B O 1
ATOM 3149 N N . TRP B 1 170 ? -8.523 -4.781 7.465 1 84.62 170 TRP B N 1
ATOM 3150 C CA . TRP B 1 170 ? -9.492 -5.84 7.707 1 84.62 170 TRP B CA 1
ATOM 3151 C C . TRP B 1 170 ? -9.484 -6.863 6.578 1 84.62 170 TRP B C 1
ATOM 3153 O O . TRP B 1 170 ? -9.391 -8.07 6.824 1 84.62 170 TRP B O 1
ATOM 3163 N N . SER B 1 171 ? -9.547 -6.371 5.426 1 85.75 171 SER B N 1
ATOM 3164 C CA . SER B 1 171 ? -9.523 -7.258 4.266 1 85.75 171 SER B CA 1
ATOM 3165 C C . SER B 1 171 ? -8.164 -7.945 4.129 1 85.75 171 SER B C 1
ATOM 3167 O O . SER B 1 171 ? -8.086 -9.094 3.686 1 85.75 171 SER B O 1
ATOM 3169 N N . PHE B 1 172 ? -7.18 -7.199 4.527 1 87.94 172 PHE B N 1
ATOM 3170 C CA . PHE B 1 172 ? -5.836 -7.77 4.473 1 87.94 172 PHE B CA 1
ATOM 3171 C C . PHE B 1 172 ? -5.719 -8.969 5.406 1 87.94 172 PHE B C 1
ATOM 3173 O O . PHE B 1 172 ? -5.039 -9.945 5.086 1 87.94 172 PHE B O 1
ATOM 3180 N N . GLY B 1 173 ? -6.25 -8.836 6.539 1 87.81 173 GLY B N 1
ATOM 3181 C CA . GLY B 1 173 ? -6.262 -9.977 7.441 1 87.81 173 GLY B CA 1
ATOM 3182 C C . GLY B 1 173 ? -6.836 -11.227 6.812 1 87.81 173 GLY B C 1
ATOM 3183 O O . GLY B 1 173 ? -6.246 -12.305 6.906 1 87.81 173 GLY B O 1
ATOM 3184 N N . LYS B 1 174 ? -7.93 -11.094 6.18 1 87 174 LYS B N 1
ATOM 3185 C CA . LYS B 1 174 ? -8.578 -12.219 5.516 1 87 174 LYS B CA 1
ATOM 3186 C C . LYS B 1 174 ? -7.699 -12.781 4.398 1 87 174 LYS B C 1
ATOM 3188 O O . LYS B 1 174 ? -7.594 -13.992 4.238 1 87 174 LYS B O 1
ATOM 3193 N N . LEU B 1 175 ? -7.152 -11.906 3.713 1 89.81 175 LEU B N 1
ATOM 3194 C CA . LEU B 1 175 ? -6.262 -12.32 2.631 1 89.81 175 LEU B CA 1
ATOM 3195 C C . LEU B 1 175 ? -5.082 -13.117 3.17 1 89.81 175 LEU B C 1
ATOM 3197 O O . LEU B 1 175 ? -4.738 -14.172 2.623 1 89.81 175 LEU B O 1
ATOM 3201 N N . ASN B 1 176 ? -4.496 -12.578 4.172 1 91.88 176 ASN B N 1
ATOM 3202 C CA . ASN B 1 176 ? -3.371 -13.258 4.809 1 91.88 176 ASN B CA 1
ATOM 3203 C C . ASN B 1 176 ? -3.75 -14.664 5.262 1 91.88 176 ASN B C 1
ATOM 3205 O O . ASN B 1 176 ? -2.986 -15.609 5.062 1 91.88 176 ASN B O 1
ATOM 3209 N N . GLU B 1 177 ? -4.879 -14.758 5.797 1 91.06 177 GLU B N 1
ATOM 3210 C CA . GLU B 1 177 ? -5.379 -16.062 6.238 1 91.06 177 GLU B CA 1
ATOM 3211 C C . GLU B 1 177 ? -5.578 -17 5.059 1 91.06 177 GLU B C 1
ATOM 3213 O O . GLU B 1 177 ? -5.297 -18.203 5.16 1 91.06 177 GLU B O 1
ATOM 3218 N N . SER B 1 178 ? -6.043 -16.453 4.094 1 91.38 178 SER B N 1
ATOM 3219 C CA . SER B 1 178 ? -6.273 -17.266 2.9 1 91.38 178 SER B CA 1
ATOM 3220 C C . SER B 1 178 ? -4.961 -17.797 2.332 1 91.38 178 SER B C 1
ATOM 3222 O O . SER B 1 178 ? -4.879 -18.969 1.935 1 91.38 178 SER B O 1
ATOM 3224 N N . PHE B 1 179 ? -3.975 -16.984 2.273 1 94.5 179 PHE B N 1
ATOM 3225 C CA . PHE B 1 179 ? -2.664 -17.438 1.814 1 94.5 179 PHE B CA 1
ATOM 3226 C C . PHE B 1 179 ? -2.141 -18.562 2.688 1 94.5 179 PHE B C 1
ATOM 3228 O O . PHE B 1 179 ? -1.604 -19.547 2.178 1 94.5 179 PHE B O 1
ATOM 3235 N N . LYS B 1 180 ? -2.318 -18.391 3.947 1 93.69 180 LYS B N 1
ATOM 3236 C CA . LYS B 1 180 ? -1.892 -19.438 4.887 1 93.69 180 LYS B CA 1
ATOM 3237 C C . LYS B 1 180 ? -2.621 -20.75 4.625 1 93.69 180 LYS B C 1
ATOM 3239 O O . LYS B 1 180 ? -1.997 -21.812 4.562 1 93.69 180 LYS B O 1
ATOM 3244 N N . LYS B 1 181 ? -3.873 -20.625 4.469 1 91.56 181 LYS B N 1
ATOM 3245 C CA . LYS B 1 181 ? -4.711 -21.797 4.242 1 91.56 181 LYS B CA 1
ATOM 3246 C C . LYS B 1 181 ? -4.305 -22.531 2.965 1 91.56 181 LYS B C 1
ATOM 3248 O O . LYS B 1 181 ? -4.109 -23.75 2.977 1 91.56 181 LYS B O 1
ATOM 3253 N N . ILE B 1 182 ? -4.188 -21.828 1.942 1 91.06 182 ILE B N 1
ATOM 3254 C CA . ILE B 1 182 ? -3.83 -22.422 0.661 1 91.06 182 ILE B CA 1
ATOM 3255 C C . ILE B 1 182 ? -2.447 -23.062 0.758 1 91.06 182 ILE B C 1
ATOM 3257 O O . ILE B 1 182 ? -2.221 -24.156 0.229 1 91.06 182 ILE B O 1
ATOM 3261 N N . HIS B 1 183 ? -1.557 -22.406 1.396 1 93.56 183 HIS B N 1
ATOM 3262 C CA . HIS B 1 183 ? -0.207 -22.922 1.595 1 93.56 183 HIS B CA 1
ATOM 3263 C C . HIS B 1 183 ? -0.229 -24.25 2.344 1 93.56 183 HIS B C 1
ATOM 3265 O O . HIS B 1 183 ? 0.503 -25.172 1.993 1 93.56 183 HIS B O 1
ATOM 3271 N N . GLU B 1 184 ? -1.076 -24.328 3.271 1 92.88 184 GLU B N 1
ATOM 3272 C CA . GLU B 1 184 ? -1.141 -25.5 4.129 1 92.88 184 GLU B CA 1
ATOM 3273 C C . GLU B 1 184 ? -1.888 -26.641 3.443 1 92.88 184 GLU B C 1
ATOM 3275 O O . GLU B 1 184 ? -1.591 -27.812 3.678 1 92.88 184 GLU B O 1
ATOM 3280 N N . GLU B 1 185 ? -2.793 -26.297 2.617 1 90.75 185 GLU B N 1
ATOM 3281 C CA . GLU B 1 185 ? -3.709 -27.312 2.111 1 90.75 185 GLU B CA 1
ATOM 3282 C C . GLU B 1 185 ? -3.322 -27.766 0.703 1 90.75 185 GLU B C 1
ATOM 3284 O O . GLU B 1 185 ? -3.801 -28.781 0.213 1 90.75 185 GLU B O 1
ATOM 3289 N N . SER B 1 186 ? -2.555 -27.016 0.124 1 88.25 186 SER B N 1
ATOM 3290 C CA . SER B 1 186 ? -2.229 -27.344 -1.26 1 88.25 186 SER B CA 1
ATOM 3291 C C . SER B 1 186 ? -0.738 -27.625 -1.424 1 88.25 186 SER B C 1
ATOM 3293 O O . SER B 1 186 ? 0.059 -27.328 -0.534 1 88.25 186 SER B O 1
ATOM 3295 N N . ASN B 1 187 ? -0.452 -28.328 -2.531 1 90.75 187 ASN B N 1
ATOM 3296 C CA . ASN B 1 187 ? 0.943 -28.594 -2.865 1 90.75 187 ASN B CA 1
ATOM 3297 C C . ASN B 1 187 ? 1.47 -27.609 -3.904 1 90.75 187 ASN B C 1
ATOM 3299 O O . ASN B 1 187 ? 2.475 -27.875 -4.566 1 90.75 187 ASN B O 1
ATOM 3303 N N . GLN B 1 188 ? 0.869 -26.547 -3.994 1 92.88 188 GLN B N 1
ATOM 3304 C CA . GLN B 1 188 ? 1.239 -25.531 -4.969 1 92.88 188 GLN B CA 1
ATOM 3305 C C . GLN B 1 188 ? 2.422 -24.703 -4.477 1 92.88 188 GLN B C 1
ATOM 3307 O O . GLN B 1 188 ? 2.596 -24.516 -3.268 1 92.88 188 GLN B O 1
ATOM 3312 N N . THR B 1 189 ? 3.234 -24.375 -5.477 1 96.69 189 THR B N 1
ATOM 3313 C CA . THR B 1 189 ? 4.27 -23.391 -5.18 1 96.69 189 THR B CA 1
ATOM 3314 C C . THR B 1 189 ? 3.707 -21.969 -5.25 1 96.69 189 THR B C 1
ATOM 3316 O O . THR B 1 189 ? 3.146 -21.562 -6.27 1 96.69 189 THR B O 1
ATOM 3319 N N . ILE B 1 190 ? 3.822 -21.281 -4.168 1 97.44 190 ILE B N 1
ATOM 3320 C CA . ILE B 1 190 ? 3.252 -19.938 -4.105 1 97.44 190 ILE B CA 1
ATOM 3321 C C . ILE B 1 190 ? 4.375 -18.906 -4.059 1 97.44 190 ILE B C 1
ATOM 3323 O O . ILE B 1 190 ? 5.258 -18.969 -3.203 1 97.44 190 ILE B O 1
ATOM 3327 N N . ILE B 1 191 ? 4.371 -18 -5.004 1 98.12 191 ILE B N 1
ATOM 3328 C CA . ILE B 1 191 ? 5.324 -16.891 -5.055 1 98.12 191 ILE B CA 1
ATOM 3329 C C . ILE B 1 191 ? 4.594 -15.57 -4.859 1 98.12 191 ILE B C 1
ATOM 3331 O O . ILE B 1 191 ? 3.705 -15.227 -5.641 1 98.12 191 ILE B O 1
ATOM 3335 N N . ILE B 1 192 ? 4.977 -14.867 -3.844 1 97.81 192 ILE B N 1
ATOM 3336 C CA . ILE B 1 192 ? 4.332 -13.578 -3.588 1 97.81 192 ILE B CA 1
ATOM 3337 C C . ILE B 1 192 ? 5.379 -12.469 -3.596 1 97.81 192 ILE B C 1
ATOM 3339 O O . ILE B 1 192 ? 6.379 -12.539 -2.879 1 97.81 192 ILE B O 1
ATOM 3343 N N . ILE B 1 193 ? 5.195 -11.531 -4.453 1 96.88 193 ILE B N 1
ATOM 3344 C CA . ILE B 1 193 ? 5.961 -10.297 -4.371 1 96.88 193 ILE B CA 1
ATOM 3345 C C . ILE B 1 193 ? 5.277 -9.328 -3.412 1 96.88 193 ILE B C 1
ATOM 3347 O O . ILE B 1 193 ? 4.129 -8.93 -3.631 1 96.88 193 ILE B O 1
ATOM 3351 N N . SER B 1 194 ? 5.953 -8.93 -2.385 1 95.31 194 SER B N 1
ATOM 3352 C CA . SER B 1 194 ? 5.285 -8.086 -1.4 1 95.31 194 SER B CA 1
ATOM 3353 C C . SER B 1 194 ? 6.297 -7.32 -0.555 1 95.31 194 SER B C 1
ATOM 3355 O O . SER B 1 194 ? 7.453 -7.734 -0.434 1 95.31 194 SER B O 1
ATOM 3357 N N . HIS B 1 195 ? 5.789 -6.27 -0.006 1 91.5 195 HIS B N 1
ATOM 3358 C CA . HIS B 1 195 ? 6.547 -5.461 0.942 1 91.5 195 HIS B CA 1
ATOM 3359 C C . HIS B 1 195 ? 5.914 -5.496 2.328 1 91.5 195 HIS B C 1
ATOM 3361 O O . HIS B 1 195 ? 6.297 -4.727 3.211 1 91.5 195 HIS B O 1
ATOM 3367 N N . GLN B 1 196 ? 5.016 -6.352 2.496 1 90.31 196 GLN B N 1
ATOM 3368 C CA . GLN B 1 196 ? 4.289 -6.391 3.758 1 90.31 196 GLN B CA 1
ATOM 3369 C C . GLN B 1 196 ? 4.922 -7.391 4.727 1 90.31 196 GLN B C 1
ATOM 3371 O O . GLN B 1 196 ? 5.082 -8.562 4.395 1 90.31 196 GLN B O 1
ATOM 3376 N N . GLU B 1 197 ? 5.094 -6.91 5.906 1 89.69 197 GLU B N 1
ATOM 3377 C CA . GLU B 1 197 ? 5.742 -7.746 6.91 1 89.69 197 GLU B CA 1
ATOM 3378 C C . GLU B 1 197 ? 4.914 -8.992 7.211 1 89.69 197 GLU B C 1
ATOM 3380 O O . GLU B 1 197 ? 5.465 -10.086 7.363 1 89.69 197 GLU B O 1
ATOM 3385 N N . ARG B 1 198 ? 3.658 -8.898 7.297 1 89.88 198 ARG B N 1
ATOM 3386 C CA . ARG B 1 198 ? 2.781 -10.016 7.637 1 89.88 198 ARG B CA 1
ATOM 3387 C C . ARG B 1 198 ? 2.859 -11.109 6.586 1 89.88 198 ARG B C 1
ATOM 3389 O O . ARG B 1 198 ? 2.713 -12.297 6.902 1 89.88 198 ARG B O 1
ATOM 3396 N N . ILE B 1 199 ? 3.047 -10.664 5.359 1 94.38 199 ILE B N 1
ATOM 3397 C CA . ILE B 1 199 ? 3.172 -11.648 4.289 1 94.38 199 ILE B CA 1
ATOM 3398 C C . ILE B 1 199 ? 4.539 -12.32 4.363 1 94.38 199 ILE B C 1
ATOM 3400 O O . ILE B 1 199 ? 4.66 -13.531 4.145 1 94.38 199 ILE B O 1
ATOM 3404 N N . LEU B 1 200 ? 5.535 -11.531 4.707 1 95.81 200 LEU B N 1
ATOM 3405 C CA . LEU B 1 200 ? 6.871 -12.094 4.887 1 95.81 200 LEU B CA 1
ATOM 3406 C C . LEU B 1 200 ? 6.863 -13.172 5.965 1 95.81 200 LEU B C 1
ATOM 3408 O O . LEU B 1 200 ? 7.574 -14.172 5.852 1 95.81 200 LEU B O 1
ATOM 3412 N N . GLU B 1 201 ? 6.043 -12.977 6.914 1 94.88 201 GLU B N 1
ATOM 3413 C CA . GLU B 1 201 ? 5.969 -13.891 8.047 1 94.88 201 GLU B CA 1
ATOM 3414 C C . GLU B 1 201 ? 5.383 -15.234 7.633 1 94.88 201 GLU B C 1
ATOM 3416 O O . GLU B 1 201 ? 5.582 -16.25 8.32 1 94.88 201 GLU B O 1
ATOM 3421 N N . LEU B 1 202 ? 4.68 -15.273 6.582 1 96 202 LEU B N 1
ATOM 3422 C CA . LEU B 1 202 ? 4.051 -16.5 6.109 1 96 202 LEU B CA 1
ATOM 3423 C C . LEU B 1 202 ? 5.027 -17.328 5.289 1 96 202 LEU B C 1
ATOM 3425 O O . LEU B 1 202 ? 4.773 -18.516 5.023 1 96 202 LEU B O 1
ATOM 3429 N N . ALA B 1 203 ? 6.117 -16.766 4.918 1 97.69 203 ALA B N 1
ATOM 3430 C CA . ALA B 1 203 ? 6.977 -17.344 3.891 1 97.69 203 ALA B CA 1
ATOM 3431 C C . ALA B 1 203 ? 7.793 -18.516 4.457 1 97.69 203 ALA B C 1
ATOM 3433 O O . ALA B 1 203 ? 8.258 -18.453 5.594 1 97.69 203 ALA B O 1
ATOM 3434 N N . ASP B 1 204 ? 7.922 -19.547 3.699 1 98.19 204 ASP B N 1
ATOM 3435 C CA . ASP B 1 204 ? 8.953 -20.531 3.98 1 98.19 204 ASP B CA 1
ATOM 3436 C C . ASP B 1 204 ? 10.344 -19.984 3.67 1 98.19 204 ASP B C 1
ATOM 3438 O O . ASP B 1 204 ? 11.289 -20.219 4.422 1 98.19 204 ASP B O 1
ATOM 3442 N N . GLU B 1 205 ? 10.398 -19.328 2.604 1 98.06 205 GLU B N 1
ATOM 3443 C CA . GLU B 1 205 ? 11.633 -18.703 2.145 1 98.06 205 GLU B CA 1
ATOM 3444 C C . GLU B 1 205 ? 11.383 -17.266 1.684 1 98.06 205 GLU B C 1
ATOM 3446 O O . GLU B 1 205 ? 10.289 -16.938 1.228 1 98.06 205 GLU B O 1
ATOM 3451 N N . ILE B 1 206 ? 12.43 -16.5 1.797 1 98 206 ILE B N 1
ATOM 3452 C CA . ILE B 1 206 ? 12.375 -15.102 1.366 1 98 206 ILE B CA 1
ATOM 3453 C C . ILE B 1 206 ? 13.531 -14.812 0.411 1 98 206 ILE B C 1
ATOM 3455 O O . ILE B 1 206 ? 14.656 -15.258 0.64 1 98 206 ILE B O 1
ATOM 3459 N N . ILE B 1 207 ? 13.211 -14.164 -0.636 1 97.75 207 ILE B N 1
ATOM 3460 C CA . ILE B 1 207 ? 14.195 -13.695 -1.602 1 97.75 207 ILE B CA 1
ATOM 3461 C C . ILE B 1 207 ? 14.219 -12.172 -1.615 1 97.75 207 ILE B C 1
ATOM 3463 O O . ILE B 1 207 ? 13.18 -11.531 -1.783 1 97.75 207 ILE B O 1
ATOM 3467 N N . VAL B 1 208 ? 15.352 -11.609 -1.415 1 96.94 208 VAL B N 1
ATOM 3468 C CA . VAL B 1 208 ? 15.516 -10.164 -1.51 1 96.94 208 VAL B CA 1
ATOM 3469 C C . VAL B 1 208 ? 16.188 -9.805 -2.832 1 96.94 208 VAL B C 1
ATOM 3471 O O . VAL B 1 208 ? 17.344 -10.195 -3.078 1 96.94 208 VAL B O 1
ATOM 3474 N N . LEU B 1 209 ? 15.484 -9.133 -3.602 1 96.38 209 LEU B N 1
ATOM 3475 C CA . LEU B 1 209 ? 16 -8.672 -4.887 1 96.38 209 LEU B CA 1
ATOM 3476 C C . LEU B 1 209 ? 16.359 -7.191 -4.836 1 96.38 209 LEU B C 1
ATOM 3478 O O . LEU B 1 209 ? 15.547 -6.367 -4.398 1 96.38 209 LEU B O 1
ATOM 3482 N N . GLN B 1 210 ? 17.531 -6.914 -5.27 1 93.94 210 GLN B N 1
ATOM 3483 C CA . GLN B 1 210 ? 18.016 -5.535 -5.289 1 93.94 210 GLN B CA 1
ATOM 3484 C C . GLN B 1 210 ? 18.859 -5.27 -6.535 1 93.94 210 GLN B C 1
ATOM 3486 O O . GLN B 1 210 ? 19.734 -6.07 -6.883 1 93.94 210 GLN B O 1
ATOM 3491 N N . ASP B 1 211 ? 18.562 -4.199 -7.195 1 92.31 211 ASP B N 1
ATOM 3492 C CA . ASP B 1 211 ? 19.312 -3.768 -8.367 1 92.31 211 ASP B CA 1
ATOM 3493 C C . ASP B 1 211 ? 19.438 -4.898 -9.391 1 92.31 211 ASP B C 1
ATOM 3495 O O . ASP B 1 211 ? 20.531 -5.145 -9.922 1 92.31 211 ASP B O 1
ATOM 3499 N N . GLY B 1 212 ? 18.406 -5.652 -9.469 1 94.81 212 GLY B N 1
ATOM 3500 C CA . GLY B 1 212 ? 18.312 -6.676 -10.5 1 94.81 212 GLY B CA 1
ATOM 3501 C C . GLY B 1 212 ? 19.016 -7.965 -10.125 1 94.81 212 GLY B C 1
ATOM 3502 O O . GLY B 1 212 ? 19.156 -8.867 -10.953 1 94.81 212 GLY B O 1
ATOM 3503 N N . SER B 1 213 ? 19.5 -8.008 -8.953 1 96.44 213 SER B N 1
ATOM 3504 C CA . SER B 1 213 ? 20.234 -9.188 -8.5 1 96.44 213 SER B CA 1
ATOM 3505 C C . SER B 1 213 ? 19.688 -9.688 -7.164 1 96.44 213 SER B C 1
ATOM 3507 O O . SER B 1 213 ? 19.047 -8.93 -6.426 1 96.44 213 SER B O 1
ATOM 3509 N N . VAL B 1 214 ? 19.969 -10.977 -6.902 1 96.81 214 VAL B N 1
ATOM 3510 C CA . VAL B 1 214 ? 19.547 -11.547 -5.629 1 96.81 214 VAL B CA 1
ATOM 3511 C C . VAL B 1 214 ? 20.531 -11.141 -4.531 1 96.81 214 VAL B C 1
ATOM 3513 O O . VAL B 1 214 ? 21.719 -11.492 -4.582 1 96.81 214 VAL B O 1
ATOM 3516 N N . LYS B 1 215 ? 20.078 -10.453 -3.602 1 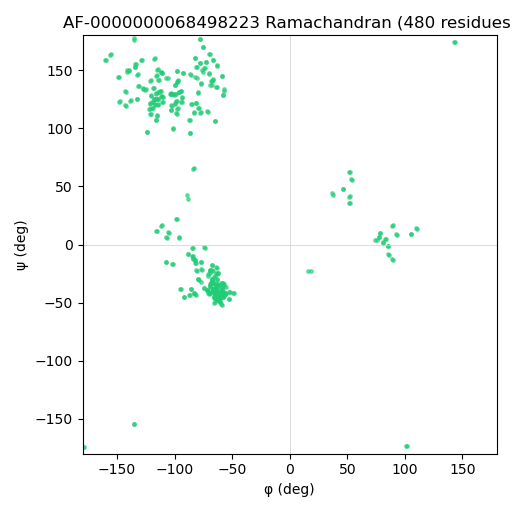95.31 215 LYS B N 1
ATOM 3517 C CA . LYS B 1 215 ? 20.906 -10.016 -2.482 1 95.31 215 LYS B CA 1
ATOM 3518 C C . LYS B 1 215 ? 20.938 -11.07 -1.381 1 95.31 215 LYS B C 1
ATOM 3520 O O . LYS B 1 215 ? 21.984 -11.305 -0.776 1 95.31 215 LYS B O 1
ATOM 3525 N N . SER B 1 216 ? 19.828 -11.602 -1.108 1 95.81 216 SER B N 1
ATOM 3526 C CA . SER B 1 216 ? 19.719 -12.641 -0.084 1 95.81 216 SER B CA 1
ATOM 3527 C C . SER B 1 216 ? 18.594 -13.617 -0.414 1 95.81 216 SER B C 1
ATOM 3529 O O . SER B 1 216 ? 17.594 -13.242 -1.027 1 95.81 216 SER B O 1
ATOM 3531 N N . HIS B 1 217 ? 18.828 -14.805 -0.089 1 96.81 217 HIS B N 1
ATOM 3532 C CA . HIS B 1 217 ? 17.859 -15.883 -0.255 1 96.81 217 HIS B CA 1
ATOM 3533 C C . HIS B 1 217 ? 18.016 -16.938 0.837 1 96.81 217 HIS B C 1
ATOM 3535 O O . HIS B 1 217 ? 19.109 -17.484 1.029 1 96.81 217 HIS B O 1
ATOM 3541 N N . GLY B 1 218 ? 16.984 -17.172 1.534 1 97.06 218 GLY B N 1
ATOM 3542 C CA . GLY B 1 218 ? 17.016 -18.156 2.602 1 97.06 218 GLY B CA 1
ATOM 3543 C C . GLY B 1 218 ? 15.695 -18.328 3.316 1 97.06 218 GLY B C 1
ATOM 3544 O O . GLY B 1 218 ? 14.664 -17.844 2.844 1 97.06 218 GLY B O 1
ATOM 3545 N N . THR B 1 219 ? 15.711 -19.125 4.355 1 97.56 219 THR B N 1
ATOM 3546 C CA . THR B 1 219 ? 14.5 -19.344 5.145 1 97.56 219 THR B CA 1
ATOM 3547 C C . THR B 1 219 ? 14.039 -18.031 5.793 1 97.56 219 THR B C 1
ATOM 3549 O O . THR B 1 219 ? 14.836 -17.109 5.969 1 97.56 219 THR B O 1
ATOM 3552 N N . LYS B 1 220 ? 12.758 -17.969 6.055 1 96.81 220 LYS B N 1
ATOM 3553 C CA . LYS B 1 220 ? 12.203 -16.797 6.723 1 96.81 220 LYS B CA 1
ATOM 3554 C C . LYS B 1 220 ? 12.953 -16.484 8.016 1 96.81 220 LYS B C 1
ATOM 3556 O O . LYS B 1 220 ? 13.266 -15.328 8.297 1 96.81 220 LYS B O 1
ATOM 3561 N N . GLU B 1 221 ? 13.297 -17.5 8.781 1 96.69 221 GLU B N 1
ATOM 3562 C CA . GLU B 1 221 ? 13.984 -17.328 10.062 1 96.69 221 GLU B CA 1
ATOM 3563 C C . GLU B 1 221 ? 15.352 -16.688 9.883 1 96.69 221 GLU B C 1
ATOM 3565 O O . GLU B 1 221 ? 15.82 -15.953 10.75 1 96.69 221 GLU B O 1
ATOM 3570 N N . ALA B 1 222 ? 15.891 -16.969 8.781 1 96.12 222 ALA B N 1
ATOM 3571 C CA . ALA B 1 222 ? 17.25 -16.469 8.531 1 96.12 222 ALA B CA 1
ATOM 3572 C C . ALA B 1 222 ? 17.219 -15.055 7.961 1 96.12 222 ALA B C 1
ATOM 3574 O O . ALA B 1 222 ? 18.016 -14.203 8.344 1 96.12 222 ALA B O 1
ATOM 3575 N N . ILE B 1 223 ? 16.266 -14.797 7.109 1 95.88 223 ILE B N 1
ATOM 3576 C CA . ILE B 1 223 ? 16.328 -13.586 6.297 1 95.88 223 ILE B CA 1
ATOM 3577 C C . ILE B 1 223 ? 15.531 -12.469 6.969 1 95.88 223 ILE B C 1
ATOM 3579 O O . ILE B 1 223 ? 15.922 -11.305 6.926 1 95.88 223 ILE B O 1
ATOM 3583 N N . LEU B 1 224 ? 14.422 -12.758 7.57 1 94.56 224 LEU B N 1
ATOM 3584 C CA . LEU B 1 224 ? 13.492 -11.758 8.086 1 94.56 224 LEU B CA 1
ATOM 3585 C C . LEU B 1 224 ? 14.172 -10.875 9.125 1 94.56 224 LEU B C 1
ATOM 3587 O O . LEU B 1 224 ? 14.062 -9.648 9.07 1 94.56 224 LEU B O 1
ATOM 3591 N N . PRO B 1 225 ? 14.961 -11.477 10.102 1 92.56 225 PRO B N 1
ATOM 3592 C CA . PRO B 1 225 ? 15.648 -10.625 11.07 1 92.56 225 PRO B CA 1
ATOM 3593 C C . PRO B 1 225 ? 16.641 -9.664 10.422 1 92.56 225 PRO B C 1
ATOM 3595 O O . PRO B 1 225 ? 16.797 -8.523 10.875 1 92.56 225 PRO B O 1
ATOM 3598 N N . GLU B 1 226 ? 17.266 -10.094 9.414 1 91.69 226 GLU B N 1
ATOM 3599 C CA . GLU B 1 226 ? 18.203 -9.242 8.688 1 91.69 226 GLU B CA 1
ATOM 3600 C C . GLU B 1 226 ? 17.484 -8.055 8.055 1 91.69 226 GLU B C 1
ATOM 3602 O O . GLU B 1 226 ? 17.969 -6.922 8.117 1 91.69 226 GLU B O 1
ATOM 3607 N N . ILE B 1 227 ? 16.391 -8.344 7.469 1 91.19 227 ILE B N 1
ATOM 3608 C CA . ILE B 1 227 ? 15.586 -7.297 6.836 1 91.19 227 ILE B CA 1
ATOM 3609 C C . ILE B 1 227 ? 15.117 -6.293 7.891 1 91.19 227 ILE B C 1
ATOM 3611 O O . ILE B 1 227 ? 15.258 -5.082 7.711 1 91.19 227 ILE B O 1
ATOM 3615 N N . MET B 1 228 ? 14.625 -6.824 8.961 1 88.5 228 MET B N 1
ATOM 3616 C CA . MET B 1 228 ? 14.07 -5.977 10.016 1 88.5 228 MET B CA 1
ATOM 3617 C C . MET B 1 228 ? 15.148 -5.105 10.641 1 88.5 228 MET B C 1
ATOM 3619 O O . MET B 1 228 ? 14.891 -3.965 11.023 1 88.5 228 MET B O 1
ATOM 3623 N N . CYS B 1 229 ? 16.297 -5.613 10.727 1 85.81 229 CYS B N 1
ATOM 3624 C CA . CYS B 1 229 ? 17.422 -4.84 11.25 1 85.81 229 CYS B CA 1
ATOM 3625 C C . CYS B 1 229 ? 17.75 -3.676 10.328 1 85.81 229 CYS B C 1
ATOM 3627 O O . CYS B 1 229 ? 18.031 -2.57 10.789 1 85.81 229 CYS B O 1
ATOM 3629 N N . GLN B 1 230 ? 17.719 -3.984 9.133 1 82.56 230 GLN B N 1
ATOM 3630 C CA . GLN B 1 230 ? 18.031 -2.949 8.148 1 82.56 230 GLN B CA 1
ATOM 3631 C C . GLN B 1 230 ? 16.953 -1.869 8.133 1 82.56 230 GLN B C 1
ATOM 3633 O O . GLN B 1 230 ? 17.25 -0.689 7.934 1 82.56 230 GLN B O 1
ATOM 3638 N N . VAL B 1 231 ? 15.828 -2.318 8.406 1 81.5 231 VAL B N 1
ATOM 3639 C CA . VAL B 1 231 ? 14.68 -1.424 8.305 1 81.5 231 VAL B CA 1
ATOM 3640 C C . VAL B 1 231 ? 14.562 -0.584 9.57 1 81.5 231 VAL B C 1
ATOM 3642 O O . VAL B 1 231 ? 14.188 0.59 9.516 1 81.5 231 VAL B O 1
ATOM 3645 N N . ASN B 1 232 ? 14.766 -1.196 10.844 1 77.44 232 ASN B N 1
ATOM 3646 C CA . ASN B 1 232 ? 14.586 -0.512 12.117 1 77.44 232 ASN B CA 1
ATOM 3647 C C . ASN B 1 232 ? 15.875 0.163 12.578 1 77.44 232 ASN B C 1
ATOM 3649 O O . ASN B 1 232 ? 15.883 0.883 13.578 1 77.44 232 ASN B O 1
ATOM 3653 N N . SER B 1 233 ? 16.734 0.87 11.812 1 61.94 233 SER B N 1
ATOM 3654 C CA . SER B 1 233 ? 18 1.511 12.125 1 61.94 233 SER B CA 1
ATOM 3655 C C . SER B 1 233 ? 18.562 0.997 13.445 1 61.94 233 SER B C 1
ATOM 3657 O O . SER B 1 233 ? 19.719 1.277 13.781 1 61.94 233 SER B O 1
ATOM 3659 N N . SER B 1 234 ? 17.875 0.425 14.453 1 55.22 234 SER B N 1
ATOM 3660 C CA . SER B 1 234 ? 18.344 0.071 15.789 1 55.22 234 SER B CA 1
ATOM 3661 C C . SER B 1 234 ? 19.375 -1.062 15.727 1 55.22 234 SER B C 1
ATOM 3663 O O . SER B 1 234 ? 20.016 -1.373 16.734 1 55.22 234 SER B O 1
ATOM 3665 N N . CYS B 1 235 ? 19.469 -1.872 14.742 1 52.12 235 CYS B N 1
ATOM 3666 C CA . CYS B 1 235 ? 20.375 -3.012 14.805 1 52.12 235 CYS B CA 1
ATOM 3667 C C . CYS B 1 235 ? 21.828 -2.559 14.734 1 52.12 235 CYS B C 1
ATOM 3669 O O . CYS B 1 235 ? 22.734 -3.377 14.836 1 52.12 235 CYS B O 1
ATOM 3671 N N . GLU B 1 236 ? 22.125 -1.488 14.141 1 43.06 236 GLU B N 1
ATOM 3672 C CA . GLU B 1 236 ? 23.547 -1.106 14.164 1 43.06 236 GLU B CA 1
ATOM 3673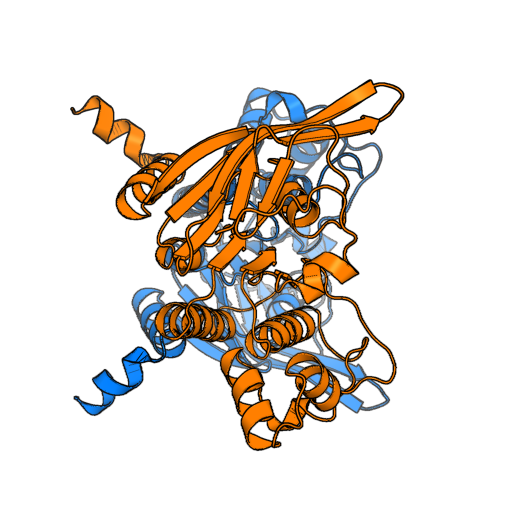 C C . GLU B 1 236 ? 24.109 -1.177 15.586 1 43.06 236 GLU B C 1
ATOM 3675 O O . GLU B 1 236 ? 25.266 -1.52 15.773 1 43.06 236 GLU B O 1
ATOM 3680 N N . LEU B 1 237 ? 23.422 -0.739 16.641 1 39.44 237 LEU B N 1
ATOM 3681 C CA . LEU B 1 237 ? 24.078 -0.787 17.938 1 39.44 237 LEU B CA 1
ATOM 3682 C C . LEU B 1 237 ? 24.297 -2.229 18.391 1 39.44 237 LEU B C 1
ATOM 3684 O O . LEU B 1 237 ? 25.125 -2.498 19.25 1 39.44 237 LEU B O 1
ATOM 3688 N N . MET B 1 238 ? 23.516 -3.143 18.062 1 33.94 238 MET B N 1
ATOM 3689 C CA . MET B 1 238 ? 23.719 -4.469 18.641 1 33.94 238 MET B CA 1
ATOM 3690 C C . MET B 1 238 ? 24.859 -5.195 17.922 1 33.94 238 MET B C 1
ATOM 3692 O O . MET B 1 238 ? 25.375 -6.191 18.438 1 33.94 238 MET B O 1
ATOM 3696 N N . LYS B 1 239 ? 25.125 -5.004 16.719 1 38.22 239 LYS B N 1
ATOM 3697 C CA . LYS B 1 239 ? 26.281 -5.695 16.172 1 38.22 239 LYS B CA 1
ATOM 3698 C C . LYS B 1 239 ? 27.578 -5.184 16.812 1 38.22 239 LYS B C 1
ATOM 3700 O O . LYS B 1 239 ? 28.594 -5.887 16.828 1 38.22 239 LYS B O 1
ATOM 3705 N N . ASP B 1 240 ? 27.641 -3.855 16.922 1 34.06 240 ASP B N 1
ATOM 3706 C CA . ASP B 1 240 ? 28.891 -3.438 17.531 1 34.06 240 ASP B CA 1
ATOM 3707 C C . ASP B 1 240 ? 29 -3.955 18.969 1 34.06 240 ASP B C 1
ATOM 3709 O O . ASP B 1 240 ? 30.047 -3.793 19.609 1 34.06 240 ASP B O 1
ATOM 3713 N N . MET B 1 241 ? 27.891 -4.316 19.562 1 31.19 241 MET B N 1
ATOM 3714 C CA . MET B 1 241 ? 28.172 -4.836 20.906 1 31.19 241 MET B CA 1
ATOM 3715 C C . MET B 1 241 ? 28.625 -6.293 20.828 1 31.19 241 MET B C 1
ATOM 3717 O O . MET B 1 241 ? 29.031 -6.871 21.844 1 31.19 241 MET B O 1
ATOM 3721 N N . ASN B 1 242 ? 28.297 -7.062 19.719 1 29.16 242 ASN B N 1
ATOM 3722 C CA . ASN B 1 242 ? 29.125 -8.273 19.766 1 29.16 242 ASN B CA 1
ATOM 3723 C C . ASN B 1 242 ? 30.469 -8.055 19.094 1 29.16 242 ASN B C 1
ATOM 3725 O O . ASN B 1 242 ? 30.562 -7.418 18.047 1 29.16 242 ASN B O 1
#

Foldseek 3Di:
DKWWFQWWAWDQDPNDTDTQAGGETDDFDWLFEEEEEADPSLCLVVVVCQQLAVDQTPDTFMADPRHTCRPPHNVVSVVVFEAEQDPFDDFDPPAALQNLLCVLLVHHDDLVVQQVLLVLQPDRRVVRRGPGRHPVDDRLSNLSSSVSSSLSHRGQEYEYEASCPPPDPVSVVSNLVSVLVCSVPDRHGYYYYHDDLSSLVSGQKYWYGGSNYTPDIDGSVPVVVVVVCVVVVVCVVVVVVD/DKWWFQWWAWDQDPNDTDTQAGGETDDFDWLFEEEEEADPSLCLVVVVCQQLAVDQTPDTFMDDPRHTCRPPHNVVSVVVFEAEQDPFDDFDPPAALQNLLCVLLVHHDDLVVQQVLLVLQPDRRVVRRGPGRHPVDDRLSNLSSSVSSSLSHRGQEYEYEASCPPPDPVSVVSNLVSVLVCSVPDRHGYYYYHDDLSNLVSGQKYWYGGSNYTPDIDGSVPVVVVVVCVVVVVCVVVVVVD

pLDDT: mean 89.58, std 11.47, range [29.16, 98.38]